Protein AF-A0A535PE79-F1 (afdb_monomer_lite)

Foldseek 3Di:
DDYDDDYDDDDDDDDDDDDDDDDDDPDDDDDDDDPDDDPDPDDDDDDDDDDDDDDDDDDDDDDDDDDDDDDDDDDDDDDDDDDDDDDDDDDDDDDDDDDDDDDDDDDDDDDDDDDDDDDDDDDDDDDDDDDPDDDPPPDQPPQAPLAAEAEAEEDCLAQLFPHQVVLLLVVCLNNNHAEYEHAHEDEDDPQDRNDPSDDQVRLCVRQVVVQVVRVVRHHYFYEHEYAFDPVCLVVLQVVLVVHDGQFYEYEHDARCPHCLHQVRVLVSPPPDQPLVSCVVLLVRLLVSLLSLSGQAYPLNVCSCLSCPPVDAPVSVVVVLVSCVSNLLSCQVSVRAYEFEPCCCVGSNNATSVHLVNLLVSVVSPRQAYAYHQNDSYSVSRCPCRVVSLLSCQSSPHQFHWGGGPPDIDTHGRPPVSND

Secondary structure (DSSP, 8-state):
---------------PPPP----------PPP---PPP-PPP-PPP------------------------------PPPP--------------------------------PPP------------------PPP--PPPTT----S-B--B--TTSTT----HHHHHHHHHHHT--EEEE--EE--STTSTTTTSS-HHHHHHHHHHHHHHHTTT-EEEEEEEEE--GGGHHHHHHHHHHS--SEEEEE----TTSTTSTTTHHHHHTT--HHHHHHHHHHHHHHHHHHT--SEE--TTTTHHHHTTTS-HHHHHT-GGGGHHHHHHHHHHTPEEEEESGGGGSTT-S-BS-HHHHHHHHHTT---EEEE--BSSGGGTTTTHHHHHHHHHHTT-SEEEEEETTEEEEEEPPGGG--

Sequence (419 aa):
MPRGDPGARGRAAAHRAPVGEHATLQGRARPARVRHRRLGDTDHPRDDGRVGRRVTVLRAPLRGGRLRPAGRLPDGRPRRRTHTDDRHGGPLGRDARQGPRRIRSRRSRARPRRRVKSGTRTVDRSSPSEVGGEAPRRHPPEDSTDLPLDSHLHTDLSPDSDVPIDVYAAAAVERGISEIAITDHVDFDPGYPAYAFADFATRESVVREAAERWGDRVAIRFGCELTYERRHEAEIRDHLRRHRYDFTIGSVHIAPDGPYAAERVASFVQGKSVAAVVRPYFEEVEAAARSGLFDTIGHVDFVKRYLTPHVMPDALAAAPELYEPILRALVASGTALEVNTSGLRQSARETYPTTAIVALFRELGGTSVTAGSDAHRADTFAFGLEEGYRVAAGAGFRSLAFRRGAGRLRVPLPARFRT

pLDDT: mean 74.73, std 30.32, range [24.41, 98.88]

Structure (mmCIF, N/CA/C/O backbone):
data_AF-A0A535PE79-F1
#
_entry.id   AF-A0A535PE79-F1
#
loop_
_atom_site.group_PDB
_atom_site.id
_atom_site.type_symbol
_atom_site.label_atom_id
_atom_site.label_alt_id
_atom_site.label_comp_id
_atom_site.label_asym_id
_atom_site.label_entity_id
_atom_site.label_seq_id
_atom_site.pdbx_PDB_ins_code
_atom_site.Cartn_x
_atom_site.Cartn_y
_atom_site.Cartn_z
_atom_site.occupancy
_atom_site.B_iso_or_equiv
_atom_site.auth_seq_id
_atom_site.auth_comp_id
_atom_site.auth_asym_id
_atom_site.auth_atom_id
_atom_site.pdbx_PDB_model_num
ATOM 1 N N . MET A 1 1 ? -48.507 27.698 -50.783 1.00 34.19 1 MET A N 1
ATOM 2 C CA . MET A 1 1 ? -48.798 26.847 -51.962 1.00 34.19 1 MET A CA 1
ATOM 3 C C . MET A 1 1 ? -47.543 26.809 -52.824 1.00 34.19 1 MET A C 1
ATOM 5 O O . MET A 1 1 ? -47.018 27.896 -53.023 1.00 34.19 1 MET A O 1
ATOM 9 N N . PRO A 1 2 ? -47.095 25.663 -53.371 1.00 57.38 2 PRO A N 1
ATOM 10 C CA . PRO A 1 2 ? -47.491 24.268 -53.119 1.00 57.38 2 PRO A CA 1
ATOM 11 C C . PRO A 1 2 ? -46.298 23.386 -52.631 1.00 57.38 2 PRO A C 1
ATOM 13 O O . PRO A 1 2 ? -45.153 23.794 -52.742 1.00 57.38 2 PRO A O 1
ATOM 16 N N . ARG A 1 3 ? -46.530 22.345 -51.808 1.00 37.81 3 ARG A N 1
ATOM 17 C CA . ARG A 1 3 ? -46.721 20.898 -52.133 1.00 37.81 3 ARG A CA 1
ATOM 18 C C . ARG A 1 3 ? -45.493 20.268 -52.831 1.00 37.81 3 ARG A C 1
ATOM 20 O O . ARG A 1 3 ? -45.023 20.828 -53.804 1.00 37.81 3 ARG A O 1
ATOM 27 N N . GLY A 1 4 ? -44.971 19.107 -52.442 1.00 32.44 4 GLY A N 1
ATOM 28 C CA . GLY A 1 4 ? -45.520 18.081 -51.563 1.00 32.44 4 GLY A CA 1
ATOM 29 C C . GLY A 1 4 ? -44.539 16.931 -51.304 1.00 32.44 4 GLY A C 1
ATOM 30 O O . GLY A 1 4 ? -43.500 16.817 -51.945 1.00 32.44 4 GLY A O 1
ATOM 31 N N . ASP A 1 5 ? -44.929 16.099 -50.348 1.00 42.19 5 ASP A N 1
ATOM 32 C CA . ASP A 1 5 ? -44.567 14.682 -50.221 1.00 42.19 5 ASP A CA 1
ATOM 33 C C . ASP A 1 5 ? -45.570 13.883 -51.098 1.00 42.19 5 ASP A C 1
ATOM 35 O O . ASP A 1 5 ? -46.697 14.384 -51.260 1.00 42.19 5 ASP A O 1
ATOM 39 N N . PRO A 1 6 ? -45.250 12.712 -51.705 1.00 48.75 6 PRO A N 1
ATOM 40 C CA . PRO A 1 6 ? -45.329 11.457 -50.934 1.00 48.75 6 PRO A CA 1
ATOM 41 C C . PRO A 1 6 ? -44.483 10.245 -51.417 1.00 48.75 6 PRO A C 1
ATOM 43 O O . PRO A 1 6 ? -44.421 9.934 -52.604 1.00 48.75 6 PRO A O 1
ATOM 46 N N . GLY A 1 7 ? -44.065 9.414 -50.450 1.00 32.16 7 GLY A N 1
ATOM 47 C CA . GLY A 1 7 ? -44.077 7.934 -50.524 1.00 32.16 7 GLY A CA 1
ATOM 48 C C . GLY A 1 7 ? -42.926 7.244 -51.289 1.00 32.16 7 GLY A C 1
ATOM 49 O O . GLY A 1 7 ? -42.376 7.776 -52.233 1.00 32.16 7 GLY A O 1
ATOM 50 N N . ALA A 1 8 ? -42.510 6.008 -50.997 1.00 33.62 8 ALA A N 1
ATOM 51 C CA . ALA A 1 8 ? -43.054 4.971 -50.133 1.00 33.62 8 ALA A CA 1
ATOM 52 C C . ALA A 1 8 ? -42.035 3.809 -49.971 1.00 33.62 8 ALA A C 1
ATOM 54 O O . ALA A 1 8 ? -41.336 3.466 -50.915 1.00 33.62 8 ALA A O 1
ATOM 55 N N . ARG A 1 9 ? -42.110 3.125 -48.815 1.00 32.75 9 ARG A N 1
ATOM 56 C CA . ARG A 1 9 ? -41.870 1.678 -48.570 1.00 32.75 9 ARG A CA 1
ATOM 57 C C . ARG A 1 9 ? -40.442 1.101 -48.657 1.00 32.75 9 ARG A C 1
ATOM 59 O O . ARG A 1 9 ? -39.903 0.851 -49.723 1.00 32.75 9 ARG A O 1
ATOM 66 N N . GLY A 1 10 ? -39.972 0.635 -47.496 1.00 31.12 10 GLY A N 1
ATOM 67 C CA . GLY A 1 10 ? -38.974 -0.430 -47.361 1.00 31.12 10 GLY A CA 1
ATOM 68 C C . GLY A 1 10 ? -38.849 -0.901 -45.909 1.00 31.12 10 GLY A C 1
ATOM 69 O O . GLY A 1 10 ? -38.110 -0.318 -45.129 1.00 31.12 10 GLY A O 1
ATOM 70 N N . ARG A 1 11 ? -39.620 -1.926 -45.523 1.00 35.22 11 ARG A N 1
ATOM 71 C CA . ARG A 1 11 ? -39.493 -2.646 -44.242 1.00 35.22 11 ARG A CA 1
ATOM 72 C C . ARG A 1 11 ? -38.308 -3.622 -44.303 1.00 35.22 11 ARG A C 1
ATOM 74 O O . ARG A 1 11 ? -38.258 -4.396 -45.248 1.00 35.22 11 ARG A O 1
ATOM 81 N N . ALA A 1 12 ? -37.490 -3.689 -43.252 1.00 32.88 12 ALA A N 1
ATOM 82 C CA . ALA A 1 12 ? -36.801 -4.905 -42.783 1.00 32.88 12 ALA A CA 1
ATOM 83 C C . ALA A 1 12 ? -36.249 -4.616 -41.371 1.00 32.88 12 ALA A C 1
ATOM 85 O O . ALA A 1 12 ? -35.422 -3.735 -41.193 1.00 32.88 12 ALA A O 1
ATOM 86 N N . ALA A 1 13 ? -36.921 -5.080 -40.317 1.00 32.41 13 ALA A N 1
ATOM 87 C CA . ALA A 1 13 ? -36.706 -6.376 -39.667 1.00 32.41 13 ALA A CA 1
ATOM 88 C C . ALA A 1 13 ? -35.518 -6.344 -38.687 1.00 32.41 13 ALA A C 1
ATOM 90 O O . ALA A 1 13 ? -34.351 -6.429 -39.053 1.00 32.41 13 ALA A O 1
ATOM 91 N N . ALA A 1 14 ? -35.879 -6.216 -37.410 1.00 32.59 14 ALA A N 1
ATOM 92 C CA . ALA A 1 14 ? -35.014 -6.393 -36.261 1.00 32.59 14 ALA A CA 1
ATOM 93 C C . ALA A 1 14 ? -34.540 -7.850 -36.161 1.00 32.59 14 ALA A C 1
ATOM 95 O O . ALA A 1 14 ? -35.367 -8.761 -36.150 1.00 32.59 14 ALA A O 1
ATOM 96 N N . HIS A 1 15 ? -33.237 -8.057 -35.980 1.00 32.56 15 HIS A N 1
ATOM 97 C CA . HIS A 1 15 ? -32.701 -9.313 -35.468 1.00 32.56 15 HIS A CA 1
ATOM 98 C C . HIS A 1 15 ? -32.109 -9.089 -34.078 1.00 32.56 15 HIS A C 1
ATOM 100 O O . HIS A 1 15 ? -31.013 -8.568 -33.904 1.00 32.56 15 HIS A O 1
ATOM 106 N N . ARG A 1 16 ? -32.900 -9.492 -33.077 1.00 32.44 16 ARG A N 1
ATOM 107 C CA . ARG A 1 16 ? -32.439 -9.820 -31.728 1.00 32.44 16 ARG A CA 1
ATOM 108 C C . ARG A 1 16 ? -31.591 -11.091 -31.818 1.00 32.44 16 ARG A C 1
ATOM 110 O O . ARG A 1 16 ? -32.088 -12.108 -32.299 1.00 32.44 16 ARG A O 1
ATOM 117 N N . ALA A 1 17 ? -30.350 -11.032 -31.347 1.00 31.58 17 ALA A N 1
ATOM 118 C CA . ALA A 1 17 ? -29.545 -12.219 -31.079 1.00 31.58 17 ALA A CA 1
ATOM 119 C C . ALA A 1 17 ? -29.935 -12.804 -29.703 1.00 31.58 17 ALA A C 1
ATOM 121 O O . ALA A 1 17 ? -30.210 -12.023 -28.784 1.00 31.58 17 ALA A O 1
ATOM 122 N N . PRO A 1 18 ? -30.010 -14.137 -29.536 1.00 33.38 18 PRO A N 1
ATOM 123 C CA . PRO A 1 18 ? -30.461 -14.742 -28.293 1.00 33.38 18 PRO A CA 1
ATOM 124 C C . PRO A 1 18 ? -29.361 -14.749 -27.229 1.00 33.38 18 PRO A C 1
ATOM 126 O O . PRO A 1 18 ? -28.212 -15.100 -27.483 1.00 33.38 18 PRO A O 1
ATOM 129 N N . VAL A 1 19 ? -29.780 -14.390 -26.018 1.00 31.64 19 VAL A N 1
ATOM 130 C CA . VAL A 1 19 ? -29.065 -14.563 -24.754 1.00 31.64 19 VAL A CA 1
ATOM 131 C C . VAL A 1 19 ? -28.928 -16.063 -24.488 1.00 31.64 19 VAL A C 1
ATOM 133 O O . VAL A 1 19 ? -29.931 -16.762 -24.361 1.00 31.64 19 VAL A O 1
ATOM 136 N N . GLY A 1 20 ? -27.691 -16.555 -24.436 1.00 28.14 20 GLY A N 1
ATOM 137 C CA . GLY A 1 20 ? -27.382 -17.917 -24.014 1.00 28.14 20 GLY A CA 1
ATOM 138 C C . GLY A 1 20 ? -27.470 -18.037 -22.495 1.00 28.14 20 GLY A C 1
ATOM 139 O O . GLY A 1 20 ? -26.694 -17.420 -21.769 1.00 28.14 20 GLY A O 1
ATOM 140 N N . GLU A 1 21 ? -28.431 -18.826 -22.024 1.00 29.59 21 GLU A N 1
ATOM 141 C CA . GLU A 1 21 ? -28.556 -19.261 -20.635 1.00 29.59 21 GLU A CA 1
ATOM 142 C C . GLU A 1 21 ? -27.374 -20.177 -20.273 1.00 29.59 21 GLU A C 1
ATOM 144 O O . GLU A 1 21 ? -27.293 -21.316 -20.731 1.00 29.59 21 GLU A O 1
ATOM 149 N N . HIS A 1 22 ? -26.451 -19.703 -19.432 1.00 30.77 22 HIS A N 1
ATOM 150 C CA . HIS A 1 22 ? -25.468 -20.578 -18.795 1.00 30.77 22 HIS A CA 1
ATOM 151 C C . HIS A 1 22 ? -26.065 -21.175 -17.519 1.00 30.77 22 HIS A C 1
ATOM 153 O O . HIS A 1 22 ? -26.264 -20.498 -16.510 1.00 30.77 22 HIS A O 1
ATOM 159 N N . ALA A 1 23 ? -26.366 -22.470 -17.603 1.00 29.06 23 ALA A N 1
ATOM 160 C CA . ALA A 1 23 ? -26.855 -23.290 -16.512 1.00 29.06 23 ALA A CA 1
ATOM 161 C C . ALA A 1 23 ? -25.862 -23.332 -15.339 1.00 29.06 23 ALA A C 1
ATOM 163 O O . ALA A 1 23 ? -24.677 -23.634 -15.485 1.00 29.06 23 ALA A O 1
ATOM 164 N N . THR A 1 24 ? -26.398 -23.074 -14.153 1.00 31.67 24 THR A N 1
ATOM 165 C CA . THR A 1 24 ? -25.781 -23.253 -12.844 1.00 31.67 24 THR A CA 1
ATOM 166 C C . THR A 1 24 ? -25.491 -24.732 -12.574 1.00 31.67 24 THR A C 1
ATOM 168 O O . THR A 1 24 ? -26.386 -25.516 -12.266 1.00 31.67 24 THR A O 1
ATOM 171 N N . LEU A 1 25 ? -24.215 -25.119 -12.621 1.00 30.50 25 LEU A N 1
ATOM 172 C CA . LEU A 1 25 ? -23.736 -26.396 -12.088 1.00 30.50 25 LEU A CA 1
ATOM 173 C C . LEU A 1 25 ? -23.155 -26.175 -10.686 1.00 30.50 25 LEU A C 1
ATOM 175 O O . LEU A 1 25 ? -21.979 -25.879 -10.503 1.00 30.50 25 LEU A O 1
ATOM 179 N N . GLN A 1 26 ? -24.013 -26.329 -9.676 1.00 32.81 26 GLN A N 1
ATOM 180 C CA . GLN A 1 26 ? -23.599 -26.507 -8.285 1.00 32.81 26 GLN A CA 1
ATOM 181 C C . GLN A 1 26 ? -23.026 -27.920 -8.104 1.00 32.81 26 GLN A C 1
ATOM 183 O O . GLN A 1 26 ? -23.753 -28.873 -7.832 1.00 32.81 26 GLN A O 1
ATOM 188 N N . GLY A 1 27 ? -21.707 -28.052 -8.240 1.00 26.98 27 GLY A N 1
ATOM 189 C CA . GLY A 1 27 ? -20.948 -29.230 -7.826 1.00 26.98 27 GLY A CA 1
ATOM 190 C C . GLY A 1 27 ? -20.133 -28.913 -6.577 1.00 26.98 27 GLY A C 1
ATOM 191 O O . GLY A 1 27 ? -19.087 -28.282 -6.661 1.00 26.98 27 GLY A O 1
ATOM 192 N N . ARG A 1 28 ? -20.605 -29.340 -5.400 1.00 35.19 28 ARG A N 1
ATOM 193 C CA . ARG A 1 28 ? -19.831 -29.272 -4.151 1.00 35.19 28 ARG A CA 1
ATOM 194 C C . ARG A 1 28 ? -18.683 -30.282 -4.210 1.00 35.19 28 ARG A C 1
ATOM 196 O O . ARG A 1 28 ? -18.895 -31.458 -3.925 1.00 35.19 28 ARG A O 1
ATOM 203 N N . ALA A 1 29 ? -17.476 -29.816 -4.504 1.00 30.33 29 ALA A N 1
ATOM 204 C CA . ALA A 1 29 ? -16.244 -30.534 -4.209 1.00 30.33 29 ALA A CA 1
ATOM 205 C C . ALA A 1 29 ? -15.473 -29.746 -3.144 1.00 30.33 29 ALA A C 1
ATOM 207 O O . ALA A 1 29 ? -15.141 -28.581 -3.335 1.00 30.33 29 ALA A O 1
ATOM 208 N N . ARG A 1 30 ? -15.232 -30.370 -1.987 1.00 35.62 30 ARG A N 1
ATOM 209 C CA . ARG A 1 30 ? -14.311 -29.836 -0.975 1.00 35.62 30 ARG A CA 1
ATOM 210 C C . ARG A 1 30 ? -12.896 -29.889 -1.564 1.00 35.62 30 ARG A C 1
ATOM 212 O O . ARG A 1 30 ? -12.502 -30.990 -1.957 1.00 35.62 30 ARG A O 1
ATOM 219 N N . PRO A 1 31 ? -12.116 -28.797 -1.612 1.00 35.72 31 PRO A N 1
ATOM 220 C CA . PRO A 1 31 ? -10.729 -28.913 -2.023 1.00 35.72 31 PRO A CA 1
ATOM 221 C C . PRO A 1 31 ? -9.942 -29.657 -0.939 1.00 35.72 31 PRO A C 1
ATOM 223 O O . PRO A 1 31 ? -10.059 -29.392 0.261 1.00 35.72 31 PRO A O 1
ATOM 226 N N . ALA A 1 32 ? -9.178 -30.652 -1.380 1.00 32.53 32 ALA A N 1
ATOM 227 C CA . ALA A 1 32 ? -8.205 -31.348 -0.560 1.00 32.53 32 ALA A CA 1
ATOM 228 C C . ALA A 1 32 ? -7.176 -30.340 -0.033 1.00 32.53 32 ALA A C 1
ATOM 230 O O . ALA A 1 32 ? -6.752 -29.445 -0.758 1.00 32.53 32 ALA A O 1
ATOM 231 N N . ARG A 1 33 ? -6.768 -30.495 1.232 1.00 29.61 33 ARG A N 1
ATOM 232 C CA . ARG A 1 33 ? -5.708 -29.691 1.850 1.00 29.61 33 ARG A CA 1
ATOM 233 C C . ARG A 1 33 ? -4.418 -29.834 1.038 1.00 29.61 33 ARG A C 1
ATOM 235 O O . ARG A 1 33 ? -3.704 -30.825 1.190 1.00 29.61 33 ARG A O 1
ATOM 242 N N . VAL A 1 34 ? -4.113 -28.841 0.211 1.00 30.86 34 VAL A N 1
ATOM 243 C CA . VAL A 1 34 ? -2.788 -28.677 -0.383 1.00 30.86 34 VAL A CA 1
ATOM 244 C C . VAL A 1 34 ? -1.874 -28.191 0.736 1.00 30.86 34 VAL A C 1
ATOM 246 O O . VAL A 1 34 ? -2.050 -27.110 1.290 1.00 30.86 34 VAL A O 1
ATOM 249 N N . ARG A 1 35 ? -0.925 -29.036 1.142 1.00 30.12 35 ARG A N 1
ATOM 250 C CA . ARG A 1 35 ? 0.150 -28.622 2.044 1.00 30.12 35 ARG A CA 1
ATOM 251 C C . ARG A 1 35 ? 1.128 -27.782 1.229 1.00 30.12 35 ARG A C 1
ATOM 253 O O . ARG A 1 35 ? 1.953 -28.345 0.514 1.00 30.12 35 ARG A O 1
ATOM 260 N N . HIS A 1 36 ? 1.042 -26.461 1.341 1.00 35.00 36 HIS A N 1
ATOM 261 C CA . HIS A 1 36 ? 2.091 -25.590 0.829 1.00 35.00 36 HIS A CA 1
ATOM 262 C C . HIS A 1 36 ? 3.360 -25.785 1.663 1.00 35.00 36 HIS A C 1
ATOM 264 O O . HIS A 1 36 ? 3.357 -25.761 2.897 1.00 35.00 36 HIS A O 1
ATOM 270 N N . ARG A 1 37 ? 4.452 -26.075 0.958 1.00 29.09 37 ARG A N 1
ATOM 271 C CA . ARG A 1 37 ? 5.800 -26.174 1.507 1.00 29.09 37 ARG A CA 1
ATOM 272 C C . ARG A 1 37 ? 6.243 -24.747 1.837 1.00 29.09 37 ARG A C 1
ATOM 274 O O . ARG A 1 37 ? 6.154 -23.887 0.969 1.00 29.09 37 ARG A O 1
ATOM 281 N N . ARG A 1 38 ? 6.701 -24.504 3.071 1.00 29.17 38 ARG A N 1
ATOM 282 C CA . ARG A 1 38 ? 7.328 -23.232 3.464 1.00 29.17 38 ARG A CA 1
ATOM 283 C C . ARG A 1 38 ? 8.409 -22.869 2.440 1.00 29.17 38 ARG A C 1
ATOM 285 O O . ARG A 1 38 ? 9.322 -23.670 2.235 1.00 29.17 38 ARG A O 1
ATOM 292 N N . LEU A 1 39 ? 8.313 -21.686 1.839 1.00 32.19 39 LEU A N 1
ATOM 293 C CA . LEU A 1 39 ? 9.478 -21.013 1.274 1.00 32.19 39 LEU A CA 1
ATOM 294 C C . LEU A 1 39 ? 10.340 -20.620 2.475 1.00 32.19 39 LEU A C 1
ATOM 296 O O . LEU A 1 39 ? 9.967 -19.754 3.261 1.00 32.19 39 LEU A O 1
ATOM 300 N N . GLY A 1 40 ? 11.394 -21.396 2.712 1.00 29.31 40 GLY A N 1
ATOM 301 C CA . GLY A 1 40 ? 12.390 -21.084 3.726 1.00 29.31 40 GLY A CA 1
ATOM 302 C C . GLY A 1 40 ? 13.303 -19.984 3.209 1.00 29.31 40 GLY A C 1
ATOM 303 O O . GLY A 1 40 ? 13.687 -20.013 2.039 1.00 29.31 40 GLY A O 1
ATOM 304 N N . ASP A 1 41 ? 13.640 -19.047 4.090 1.00 33.28 41 ASP A N 1
ATOM 305 C CA . ASP A 1 41 ? 14.711 -18.081 3.884 1.00 33.28 41 ASP A CA 1
ATOM 306 C C . ASP A 1 41 ? 15.972 -18.808 3.411 1.00 33.28 41 ASP A C 1
ATOM 308 O O . ASP A 1 41 ? 16.466 -19.732 4.063 1.00 33.28 41 ASP A O 1
ATOM 312 N N . THR A 1 42 ? 16.483 -18.419 2.248 1.00 34.25 42 THR A N 1
ATOM 313 C CA . THR A 1 42 ? 17.773 -18.899 1.768 1.00 34.25 42 THR A CA 1
ATOM 314 C C . THR A 1 42 ? 18.885 -18.273 2.601 1.00 34.25 42 THR A C 1
ATOM 316 O O . THR A 1 42 ? 19.081 -17.054 2.593 1.00 34.25 42 THR A O 1
ATOM 319 N N . ASP A 1 43 ? 19.608 -19.149 3.296 1.00 30.23 43 ASP A N 1
ATOM 320 C CA . ASP A 1 43 ? 20.866 -18.906 3.993 1.00 30.23 43 ASP A CA 1
ATOM 321 C C . ASP A 1 43 ? 21.813 -17.999 3.189 1.00 30.23 43 ASP A C 1
ATOM 323 O O . ASP A 1 43 ? 22.160 -18.279 2.040 1.00 30.23 43 ASP A O 1
ATOM 327 N N . HIS A 1 44 ? 22.271 -16.917 3.820 1.00 33.78 44 HIS A N 1
ATOM 328 C CA . HIS A 1 44 ? 23.401 -16.129 3.333 1.00 33.78 44 HIS A CA 1
ATOM 329 C C . HIS A 1 44 ? 24.718 -16.861 3.640 1.00 33.78 44 HIS A C 1
ATOM 331 O O . HIS A 1 44 ? 24.921 -17.287 4.784 1.00 33.78 44 HIS A O 1
ATOM 337 N N . PRO A 1 45 ? 25.658 -16.969 2.684 1.00 32.34 45 PRO A N 1
ATOM 338 C CA . PRO A 1 45 ? 26.998 -17.435 2.994 1.00 32.34 45 PRO A CA 1
ATOM 339 C C . PRO A 1 45 ? 27.733 -16.364 3.810 1.00 32.34 45 PRO A C 1
ATOM 341 O O . PRO A 1 45 ? 27.747 -15.182 3.468 1.00 32.34 45 PRO A O 1
ATOM 344 N N . ARG A 1 46 ? 28.340 -16.804 4.915 1.00 29.30 46 ARG A N 1
ATOM 345 C CA . ARG A 1 46 ? 29.331 -16.034 5.670 1.00 29.30 46 ARG A CA 1
ATOM 346 C C . ARG A 1 46 ? 30.547 -15.832 4.775 1.00 29.30 46 ARG A C 1
ATOM 348 O O . ARG A 1 46 ? 31.113 -16.825 4.324 1.00 29.30 46 ARG A O 1
ATOM 355 N N . ASP A 1 47 ? 30.941 -14.583 4.566 1.00 30.66 47 ASP A N 1
ATOM 356 C CA . ASP A 1 47 ? 32.240 -14.259 3.990 1.00 30.66 47 ASP A CA 1
ATOM 357 C C . ASP A 1 47 ? 33.101 -13.539 5.034 1.00 30.66 47 ASP A C 1
ATOM 359 O O . ASP A 1 47 ? 32.700 -12.540 5.641 1.00 30.66 47 ASP A O 1
ATOM 363 N N . ASP A 1 48 ? 34.270 -14.126 5.273 1.00 33.12 48 ASP A N 1
ATOM 364 C CA . ASP A 1 48 ? 35.305 -13.680 6.191 1.00 33.12 48 ASP A CA 1
ATOM 365 C C . ASP A 1 48 ? 36.216 -12.691 5.449 1.00 33.12 48 ASP A C 1
ATOM 367 O O . ASP A 1 48 ? 37.103 -13.085 4.695 1.00 33.12 48 ASP A O 1
ATOM 371 N N . GLY A 1 49 ? 36.047 -11.388 5.688 1.00 27.88 49 GLY A N 1
ATOM 372 C CA . GLY A 1 49 ? 36.840 -10.351 5.019 1.00 27.88 49 GLY A CA 1
ATOM 373 C C . GLY A 1 49 ? 37.218 -9.196 5.942 1.00 27.88 49 GLY A C 1
ATOM 374 O O . GLY A 1 49 ? 36.428 -8.295 6.199 1.00 27.88 49 GLY A O 1
ATOM 375 N N . ARG A 1 50 ? 38.457 -9.213 6.443 1.00 29.81 50 ARG A N 1
ATOM 376 C CA . ARG A 1 50 ? 39.080 -8.164 7.269 1.00 29.81 50 ARG A CA 1
ATOM 377 C C . ARG A 1 50 ? 39.190 -6.817 6.542 1.00 29.81 50 ARG A C 1
ATOM 379 O O . ARG A 1 50 ? 39.978 -6.738 5.614 1.00 29.81 50 ARG A O 1
ATOM 386 N N . VAL A 1 51 ? 38.608 -5.751 7.102 1.00 31.39 51 VAL A N 1
ATOM 387 C CA . VAL A 1 51 ? 39.139 -4.362 7.180 1.00 31.39 51 VAL A CA 1
ATOM 388 C C . VAL A 1 51 ? 38.346 -3.701 8.330 1.00 31.39 51 VAL A C 1
ATOM 390 O O . VAL A 1 51 ? 37.129 -3.728 8.312 1.00 31.39 51 VAL A O 1
ATOM 393 N N . GLY A 1 52 ? 38.865 -3.193 9.448 1.00 27.14 52 GLY A N 1
ATOM 394 C CA . GLY A 1 52 ? 40.067 -2.407 9.657 1.00 27.14 52 GLY A CA 1
ATOM 395 C C . GLY A 1 52 ? 39.702 -0.930 9.860 1.00 27.14 52 GLY A C 1
ATOM 396 O O . GLY A 1 52 ? 39.970 -0.149 8.961 1.00 27.14 52 GLY A O 1
ATOM 397 N N . ARG A 1 53 ? 39.123 -0.535 11.012 1.00 29.61 53 ARG A N 1
ATOM 398 C CA . ARG A 1 53 ? 39.418 0.740 11.716 1.00 29.61 53 ARG A CA 1
ATOM 399 C C . ARG A 1 53 ? 38.629 0.903 13.023 1.00 29.61 53 ARG A C 1
ATOM 401 O O . ARG A 1 53 ? 37.491 0.482 13.161 1.00 29.61 53 ARG A O 1
ATOM 408 N N . ARG A 1 54 ? 39.345 1.472 13.993 1.00 26.98 54 ARG A N 1
ATOM 409 C CA . ARG A 1 54 ? 39.056 1.623 15.424 1.00 26.98 54 ARG A CA 1
ATOM 410 C C . ARG A 1 54 ? 37.954 2.648 15.696 1.00 26.98 54 ARG A C 1
ATOM 412 O O . ARG A 1 54 ? 38.059 3.756 15.187 1.00 26.98 54 ARG A O 1
ATOM 419 N N . VAL A 1 55 ? 37.067 2.348 16.647 1.00 28.70 55 VAL A N 1
ATOM 420 C CA . VAL A 1 55 ? 36.579 3.334 17.626 1.00 28.70 55 VAL A CA 1
ATOM 421 C C . VAL A 1 55 ? 36.527 2.661 18.999 1.00 28.70 55 VAL A C 1
ATOM 423 O O . VAL A 1 55 ? 35.956 1.588 19.173 1.00 28.70 55 VAL A O 1
ATOM 426 N N . THR A 1 56 ? 37.213 3.283 19.949 1.00 26.88 56 THR A N 1
ATOM 427 C CA . THR A 1 56 ? 37.412 2.854 21.333 1.00 26.88 56 THR A CA 1
ATOM 428 C C . THR A 1 56 ? 36.231 3.309 22.187 1.00 26.88 56 THR A C 1
ATOM 430 O O . THR A 1 56 ? 35.977 4.507 22.244 1.00 26.88 56 THR A O 1
ATOM 433 N N . VAL A 1 57 ? 35.574 2.403 22.916 1.00 29.09 57 VAL A N 1
ATOM 434 C CA . VAL A 1 57 ? 34.782 2.766 24.105 1.00 29.09 57 VAL A CA 1
ATOM 435 C C . VAL A 1 57 ? 35.071 1.764 25.223 1.00 29.09 57 VAL A C 1
ATOM 437 O O . VAL A 1 57 ? 35.081 0.551 25.015 1.00 29.09 57 VAL A O 1
ATOM 440 N N . LEU A 1 58 ? 35.388 2.316 26.395 1.00 28.80 58 LEU A N 1
ATOM 441 C CA . LEU A 1 58 ? 35.852 1.642 27.602 1.00 28.80 58 LEU A CA 1
ATOM 442 C C . LEU A 1 58 ? 34.883 0.565 28.120 1.00 28.80 58 LEU A C 1
ATOM 444 O O . LEU A 1 58 ? 33.680 0.788 28.223 1.00 28.80 58 LEU A O 1
ATOM 448 N N . ARG A 1 59 ? 35.445 -0.563 28.574 1.00 26.47 59 ARG A N 1
ATOM 449 C CA . ARG A 1 59 ? 34.804 -1.520 29.490 1.00 26.47 59 ARG A CA 1
ATOM 450 C C . ARG A 1 59 ? 35.492 -1.465 30.854 1.00 26.47 59 ARG A C 1
ATOM 452 O O . ARG A 1 59 ? 36.713 -1.582 30.922 1.00 26.47 59 ARG A O 1
ATOM 459 N N . ALA A 1 60 ? 34.699 -1.383 31.920 1.00 30.83 60 ALA A N 1
ATOM 460 C CA . ALA A 1 60 ? 35.098 -1.750 33.279 1.00 30.83 60 ALA A CA 1
ATOM 461 C C . ALA A 1 60 ? 34.616 -3.188 33.597 1.00 30.83 60 ALA A C 1
ATOM 463 O O . ALA A 1 60 ? 33.579 -3.595 33.064 1.00 30.83 60 ALA A O 1
ATOM 464 N N . PRO A 1 61 ? 35.339 -3.980 34.419 1.00 38.00 61 PRO A N 1
ATOM 465 C CA . PRO A 1 61 ? 35.063 -5.402 34.602 1.00 38.00 61 PRO A CA 1
ATOM 466 C C . PRO A 1 61 ? 34.311 -5.697 35.907 1.00 38.00 61 PRO A C 1
ATOM 468 O O . PRO A 1 61 ? 34.623 -5.131 36.953 1.00 38.00 61 PRO A O 1
ATOM 471 N N . LEU A 1 62 ? 33.413 -6.686 35.882 1.00 32.69 62 LEU A N 1
ATOM 472 C CA . LEU A 1 62 ? 33.001 -7.412 37.083 1.00 32.69 62 LEU A CA 1
ATOM 473 C C . LEU A 1 62 ? 33.047 -8.927 36.858 1.00 32.69 62 LEU A C 1
ATOM 475 O O . LEU A 1 62 ? 32.887 -9.442 35.754 1.00 32.69 62 LEU A O 1
ATOM 479 N N . ARG A 1 63 ? 33.402 -9.593 37.954 1.00 30.19 63 ARG A N 1
ATOM 480 C CA . ARG A 1 63 ? 33.955 -10.939 38.098 1.00 30.19 63 ARG A CA 1
ATOM 481 C C . ARG A 1 63 ? 32.900 -12.051 38.022 1.00 30.19 63 ARG A C 1
ATOM 483 O O . ARG A 1 63 ? 31.840 -11.923 38.612 1.00 30.19 63 ARG A O 1
ATOM 490 N N . GLY A 1 64 ? 33.336 -13.202 37.503 1.00 27.92 64 GLY A N 1
ATOM 491 C CA . GLY A 1 64 ? 33.377 -14.453 38.276 1.00 27.92 64 GLY A CA 1
ATOM 492 C C . GLY A 1 64 ? 32.157 -15.380 38.235 1.00 27.92 64 GLY A C 1
ATOM 493 O O . GLY A 1 64 ? 31.145 -15.114 38.863 1.00 27.92 64 GLY A O 1
ATOM 494 N N . GLY A 1 65 ? 32.336 -16.555 37.624 1.00 27.89 65 GLY A N 1
ATOM 495 C CA . GLY A 1 65 ? 31.472 -17.722 37.827 1.00 27.89 65 GLY A CA 1
ATOM 496 C C . GLY A 1 65 ? 31.824 -18.876 36.886 1.00 27.89 65 GLY A C 1
ATOM 497 O O . GLY A 1 65 ? 31.396 -18.893 35.740 1.00 27.89 65 GLY A O 1
ATOM 498 N N . ARG A 1 66 ? 32.644 -19.825 37.355 1.00 30.97 66 ARG A N 1
ATOM 499 C CA . ARG A 1 66 ? 32.964 -21.095 36.674 1.00 30.97 66 ARG A CA 1
ATOM 500 C C . ARG A 1 66 ? 31.861 -22.120 36.932 1.00 30.97 66 ARG A C 1
ATOM 502 O O . ARG A 1 66 ? 31.502 -22.255 38.091 1.00 30.97 66 ARG A O 1
ATOM 509 N N . LEU A 1 67 ? 31.519 -22.954 35.944 1.00 31.50 67 LEU A N 1
ATOM 510 C CA . LEU A 1 67 ? 31.197 -24.382 36.127 1.00 31.50 67 LEU A CA 1
ATOM 511 C C . LEU A 1 67 ? 31.567 -25.182 34.853 1.00 31.50 67 LEU A C 1
ATOM 513 O O . LEU A 1 67 ? 31.561 -24.650 33.747 1.00 31.50 67 LEU A O 1
ATOM 517 N N . ARG A 1 68 ? 32.006 -26.431 35.059 1.00 33.03 68 ARG A N 1
ATOM 518 C CA . ARG A 1 68 ? 32.677 -27.358 34.118 1.00 33.03 68 ARG A CA 1
ATOM 519 C C . ARG A 1 68 ? 31.697 -28.271 33.339 1.00 33.03 68 ARG A C 1
ATOM 521 O O . ARG A 1 68 ? 30.536 -28.341 33.725 1.00 33.03 68 ARG A O 1
ATOM 528 N N . PRO A 1 69 ? 32.161 -28.994 32.290 1.00 39.38 69 PRO A N 1
ATOM 529 C CA . PRO A 1 69 ? 31.310 -29.721 31.345 1.00 39.38 69 PRO A CA 1
ATOM 530 C C . PRO A 1 69 ? 31.148 -31.219 31.672 1.00 39.38 69 PRO A C 1
ATOM 532 O O . PRO A 1 69 ? 32.043 -31.851 32.229 1.00 39.38 69 PRO A O 1
ATOM 535 N N . ALA A 1 70 ? 30.040 -31.795 31.213 1.00 33.00 70 ALA A N 1
ATOM 536 C CA . ALA A 1 70 ? 29.797 -33.228 31.020 1.00 33.00 70 ALA A CA 1
ATOM 537 C C . ALA A 1 70 ? 29.010 -33.350 29.701 1.00 33.00 70 ALA A C 1
ATOM 539 O O . ALA A 1 70 ? 28.227 -32.461 29.396 1.00 33.00 70 ALA A O 1
ATOM 540 N N . GLY A 1 71 ? 29.136 -34.334 28.820 1.00 28.98 71 GLY A N 1
ATOM 541 C CA . GLY A 1 71 ? 29.816 -35.621 28.761 1.00 28.98 71 GLY A CA 1
ATOM 542 C C . GLY A 1 71 ? 29.356 -36.262 27.435 1.00 28.98 71 GLY A C 1
ATOM 543 O O . GLY A 1 71 ? 28.304 -35.910 26.909 1.00 28.98 71 GLY A O 1
ATOM 544 N N . ARG A 1 72 ? 30.194 -37.113 26.842 1.00 29.92 72 ARG A N 1
ATOM 545 C CA . ARG A 1 72 ? 30.079 -37.656 25.475 1.00 29.92 72 ARG A CA 1
ATOM 546 C C . ARG A 1 72 ? 28.884 -38.601 25.236 1.00 29.92 72 ARG A C 1
ATOM 548 O O . ARG A 1 72 ? 28.385 -39.233 26.158 1.00 29.92 72 ARG A O 1
ATOM 555 N N . LEU A 1 73 ? 28.556 -38.708 23.941 1.00 35.09 73 LEU A N 1
ATOM 556 C CA . LEU A 1 73 ? 27.720 -39.684 23.213 1.00 35.09 73 LEU A CA 1
ATOM 557 C C . LEU A 1 73 ? 28.012 -41.166 23.559 1.00 35.09 73 LEU A C 1
ATOM 559 O O . LEU A 1 73 ? 29.054 -41.466 24.148 1.00 35.09 73 LEU A O 1
ATOM 563 N N . PRO A 1 74 ? 27.185 -42.107 23.055 1.00 41.38 74 PRO A N 1
ATOM 564 C CA . PRO A 1 74 ? 27.657 -42.794 21.847 1.00 41.38 74 PRO A CA 1
ATOM 565 C C . PRO A 1 74 ? 26.622 -43.042 20.733 1.00 41.38 74 PRO A C 1
ATOM 567 O O . PRO A 1 74 ? 25.410 -43.071 20.931 1.00 41.38 74 PRO A O 1
ATOM 570 N N . ASP A 1 75 ? 27.219 -43.234 19.557 1.00 33.75 75 ASP A N 1
ATOM 571 C CA . ASP A 1 75 ? 26.721 -43.607 18.234 1.00 33.75 75 ASP A CA 1
ATOM 572 C C . ASP A 1 75 ? 25.810 -44.845 18.143 1.00 33.75 75 ASP A C 1
ATOM 574 O O . ASP A 1 75 ? 25.998 -45.848 18.829 1.00 33.75 75 ASP A O 1
ATOM 578 N N . GLY A 1 76 ? 24.939 -44.828 17.125 1.00 28.73 76 GLY A N 1
ATOM 579 C CA . GLY A 1 76 ? 24.259 -45.999 16.564 1.00 28.73 76 GLY A CA 1
ATOM 580 C C . GLY A 1 76 ? 23.855 -45.762 15.101 1.00 28.73 76 GLY A C 1
ATOM 581 O O . GLY A 1 76 ? 22.897 -45.055 14.814 1.00 28.73 76 GLY A O 1
ATOM 582 N N . ARG A 1 77 ? 24.639 -46.337 14.184 1.00 32.78 77 ARG A N 1
ATOM 583 C CA . ARG A 1 77 ? 24.630 -46.216 12.709 1.00 32.78 77 ARG A CA 1
ATOM 584 C C . ARG A 1 77 ? 23.364 -46.754 11.981 1.00 32.78 77 ARG A C 1
ATOM 586 O O . ARG A 1 77 ? 22.536 -47.421 12.594 1.00 32.78 77 ARG A O 1
ATOM 593 N N . PRO A 1 78 ? 23.217 -46.489 10.658 1.00 38.81 78 PRO A N 1
ATOM 594 C CA . PRO A 1 78 ? 21.938 -46.428 9.942 1.00 38.81 78 PRO A CA 1
ATOM 595 C C . PRO A 1 78 ? 21.539 -47.743 9.251 1.00 38.81 78 PRO A C 1
ATOM 597 O O . PRO A 1 78 ? 22.394 -48.557 8.900 1.00 38.81 78 PRO A O 1
ATOM 600 N N . ARG A 1 79 ? 20.244 -47.911 8.941 1.00 30.66 79 ARG A N 1
ATOM 601 C CA . ARG A 1 79 ? 19.765 -48.957 8.018 1.00 30.66 79 ARG A CA 1
ATOM 602 C C . ARG A 1 79 ? 19.413 -48.383 6.645 1.00 30.66 79 ARG A C 1
ATOM 604 O O . ARG A 1 79 ? 18.643 -47.436 6.517 1.00 30.66 79 ARG A O 1
ATOM 611 N N . ARG A 1 80 ? 20.019 -48.994 5.624 1.00 29.09 80 ARG A N 1
ATOM 612 C CA . ARG A 1 80 ? 19.776 -48.804 4.191 1.00 29.09 80 ARG A CA 1
ATOM 613 C C . ARG A 1 80 ? 18.476 -49.488 3.743 1.00 29.09 80 ARG A C 1
ATOM 615 O O . ARG A 1 80 ? 18.168 -50.583 4.193 1.00 29.09 80 ARG A O 1
ATOM 622 N N . ARG A 1 81 ? 17.822 -48.808 2.795 1.00 28.47 81 ARG A N 1
ATOM 623 C CA . ARG A 1 81 ? 17.053 -49.252 1.613 1.00 28.47 81 ARG A CA 1
ATOM 624 C C . ARG A 1 81 ? 16.728 -50.747 1.462 1.00 28.47 81 ARG A C 1
ATOM 626 O O . ARG A 1 81 ? 17.641 -51.554 1.323 1.00 28.47 81 ARG A O 1
ATOM 633 N N . THR A 1 82 ? 15.458 -51.016 1.167 1.00 31.38 82 THR A N 1
ATOM 634 C CA . THR A 1 82 ? 15.047 -51.957 0.114 1.00 31.38 82 THR A CA 1
ATOM 635 C C . THR A 1 82 ? 13.934 -51.329 -0.730 1.00 31.38 82 THR A C 1
ATOM 637 O O . THR A 1 82 ? 12.936 -50.838 -0.213 1.00 31.38 82 THR A O 1
ATOM 640 N N . HIS A 1 83 ? 14.174 -51.297 -2.041 1.00 30.08 83 HIS A N 1
ATOM 641 C CA . HIS A 1 83 ? 13.170 -51.145 -3.091 1.00 30.08 83 HIS A CA 1
ATOM 642 C C . HIS A 1 83 ? 12.362 -52.442 -3.192 1.00 30.08 83 HIS A C 1
ATOM 644 O O . HIS A 1 83 ? 12.951 -53.513 -3.089 1.00 30.08 83 HIS A O 1
ATOM 650 N N . THR A 1 84 ? 11.069 -52.341 -3.486 1.00 33.06 84 THR A N 1
ATOM 651 C CA . THR A 1 84 ? 10.380 -53.241 -4.425 1.00 33.06 84 THR A CA 1
ATOM 652 C C . THR A 1 84 ? 9.314 -52.427 -5.153 1.00 33.06 84 THR A C 1
ATOM 654 O O . THR A 1 84 ? 8.568 -51.666 -4.537 1.00 33.06 84 THR A O 1
ATOM 657 N N . ASP A 1 85 ? 9.367 -52.519 -6.479 1.00 31.98 85 ASP A N 1
ATOM 658 C CA . ASP A 1 85 ? 8.330 -52.121 -7.423 1.00 31.98 85 ASP A CA 1
ATOM 659 C C . ASP A 1 85 ? 7.049 -52.931 -7.190 1.00 31.98 85 ASP A C 1
ATOM 661 O O . ASP A 1 85 ? 7.120 -54.065 -6.730 1.00 31.98 85 ASP A O 1
ATOM 665 N N . ASP A 1 86 ? 5.900 -52.359 -7.557 1.00 31.67 86 ASP A N 1
ATOM 666 C CA . ASP A 1 86 ? 5.011 -53.011 -8.523 1.00 31.67 86 ASP A CA 1
ATOM 667 C C . ASP A 1 86 ? 3.995 -52.009 -9.097 1.00 31.67 86 ASP A C 1
ATOM 669 O O . ASP A 1 86 ? 3.324 -51.250 -8.391 1.00 31.67 86 ASP A O 1
ATOM 673 N N . ARG A 1 87 ? 3.919 -51.998 -10.431 1.00 31.97 87 ARG A N 1
ATOM 674 C CA . ARG A 1 87 ? 2.925 -51.313 -11.266 1.00 31.97 87 ARG A CA 1
ATOM 675 C C . ARG A 1 87 ? 2.084 -52.361 -12.006 1.00 31.97 87 ARG A C 1
ATOM 677 O O . ARG A 1 87 ? 2.564 -53.455 -12.268 1.00 31.97 87 ARG A O 1
ATOM 684 N N . HIS A 1 88 ? 0.926 -51.886 -12.488 1.00 32.56 88 HIS A N 1
ATOM 685 C CA . HIS A 1 88 ? -0.038 -52.485 -13.440 1.00 32.56 88 HIS A CA 1
ATOM 686 C C . HIS A 1 88 ? -1.131 -53.337 -12.781 1.00 32.56 88 HIS A C 1
ATOM 688 O O . HIS A 1 88 ? -0.852 -54.099 -11.875 1.00 32.56 88 HIS A O 1
ATOM 694 N N . GLY A 1 89 ? -2.415 -53.281 -13.145 1.00 27.12 89 GLY A N 1
ATOM 695 C CA . GLY A 1 89 ? -3.212 -52.605 -14.180 1.00 27.12 89 GLY A CA 1
ATOM 696 C C . GLY A 1 89 ? -4.673 -53.098 -14.007 1.00 27.12 89 GLY A C 1
ATOM 697 O O . GLY A 1 89 ? -4.864 -54.174 -13.451 1.00 27.12 89 GLY A O 1
ATOM 698 N N . GLY A 1 90 ? -5.696 -52.306 -14.378 1.00 24.41 90 GLY A N 1
ATOM 699 C CA . GLY A 1 90 ? -7.139 -52.617 -14.165 1.00 24.41 90 GLY A CA 1
ATOM 700 C C . GLY A 1 90 ? -7.713 -53.719 -15.087 1.00 24.41 90 GLY A C 1
ATOM 701 O O . GLY A 1 90 ? -6.936 -54.558 -15.531 1.00 24.41 90 GLY A O 1
ATOM 702 N N . PRO A 1 91 ? -9.003 -53.702 -15.518 1.00 50.94 91 PRO A N 1
ATOM 703 C CA . PRO A 1 91 ? -10.217 -53.008 -15.037 1.00 50.94 91 PRO A CA 1
ATOM 704 C C . PRO A 1 91 ? -11.494 -53.929 -15.014 1.00 50.94 91 PRO A C 1
ATOM 706 O O . PRO A 1 91 ? -11.382 -55.140 -15.163 1.00 50.94 91 PRO A O 1
ATOM 709 N N . LEU A 1 92 ? -12.701 -53.316 -14.948 1.00 30.58 92 LEU A N 1
ATOM 710 C CA . LEU A 1 92 ? -14.086 -53.850 -15.142 1.00 30.58 92 LEU A CA 1
ATOM 711 C C . LEU A 1 92 ? -14.771 -54.418 -13.872 1.00 30.58 92 LEU A C 1
ATOM 713 O O . LEU A 1 92 ? -14.168 -55.181 -13.141 1.00 30.58 92 LEU A O 1
ATOM 717 N N . GLY A 1 93 ? -16.039 -54.151 -13.527 1.00 27.73 93 GLY A N 1
ATOM 718 C CA . GLY A 1 93 ? -17.111 -53.342 -14.109 1.00 27.73 93 GLY A CA 1
ATOM 719 C C . GLY A 1 93 ? -18.453 -53.573 -13.369 1.00 27.73 93 GLY A C 1
ATOM 720 O O . GLY A 1 93 ? -18.582 -54.521 -12.603 1.00 27.73 93 GLY A O 1
ATOM 721 N N . ARG A 1 94 ? -19.444 -52.734 -13.716 1.00 31.89 94 ARG A N 1
ATOM 722 C CA . ARG A 1 94 ? -20.920 -52.903 -13.644 1.00 31.89 94 ARG A CA 1
ATOM 723 C C . ARG A 1 94 ? -21.709 -52.639 -12.343 1.00 31.89 94 ARG A C 1
ATOM 725 O O . ARG A 1 94 ? -21.622 -53.355 -11.357 1.00 31.89 94 ARG A O 1
ATOM 732 N N . ASP A 1 95 ? -22.577 -51.630 -12.491 1.00 29.95 95 ASP A N 1
ATOM 733 C CA . ASP A 1 95 ? -24.027 -51.586 -12.233 1.00 29.95 95 ASP A CA 1
ATOM 734 C C . ASP A 1 95 ? -24.611 -52.100 -10.909 1.00 29.95 95 ASP A C 1
ATOM 736 O O . ASP A 1 95 ? -24.729 -53.299 -10.692 1.00 29.95 95 ASP A O 1
ATOM 740 N N . ALA A 1 96 ? -25.245 -51.185 -10.162 1.00 32.97 96 ALA A N 1
ATOM 741 C CA . ALA A 1 96 ? -26.646 -51.361 -9.765 1.00 32.97 96 ALA A CA 1
ATOM 742 C C . ALA A 1 96 ? -27.295 -50.029 -9.353 1.00 32.97 96 ALA A C 1
ATOM 744 O O . ALA A 1 96 ? -26.850 -49.320 -8.453 1.00 32.97 96 ALA A O 1
ATOM 745 N N . ARG A 1 97 ? -28.405 -49.728 -10.028 1.00 31.55 97 ARG A N 1
ATOM 746 C CA . ARG A 1 97 ? -29.390 -48.690 -9.714 1.00 31.55 97 ARG A CA 1
ATOM 747 C C . ARG A 1 97 ? -30.107 -49.029 -8.405 1.00 31.55 97 ARG A C 1
ATOM 749 O O . ARG A 1 97 ? -30.471 -50.184 -8.219 1.00 31.55 97 ARG A O 1
ATOM 756 N N . GLN A 1 98 ? -30.460 -48.025 -7.601 1.00 34.41 98 GLN A N 1
ATOM 757 C CA . GLN A 1 98 ? -31.699 -48.032 -6.811 1.00 34.41 98 GLN A CA 1
ATOM 758 C C . GLN A 1 98 ? -32.107 -46.600 -6.422 1.00 34.41 98 GLN A C 1
ATOM 760 O O . GLN A 1 98 ? -31.292 -45.799 -5.973 1.00 34.41 98 GLN A O 1
ATOM 765 N N . GLY A 1 99 ? -33.375 -46.278 -6.692 1.00 31.02 99 GLY A N 1
ATOM 766 C CA . GLY A 1 99 ? -33.996 -44.962 -6.540 1.00 31.02 99 GLY A CA 1
ATOM 767 C C . GLY A 1 99 ? -34.416 -44.595 -5.104 1.00 31.02 99 GLY A C 1
ATOM 768 O O . GLY A 1 99 ? -34.101 -45.304 -4.149 1.00 31.02 99 GLY A O 1
ATOM 769 N N . PRO A 1 100 ? -35.122 -43.459 -4.933 1.00 35.34 100 PRO A N 1
ATOM 770 C CA . PRO A 1 100 ? -35.011 -42.630 -3.736 1.00 35.34 100 PRO A CA 1
ATOM 771 C C . PRO A 1 100 ? -36.106 -42.888 -2.693 1.00 35.34 100 PRO A C 1
ATOM 773 O O . PRO A 1 100 ? -37.282 -43.063 -3.018 1.00 35.34 100 PRO A O 1
ATOM 776 N N . ARG A 1 101 ? -35.744 -42.794 -1.407 1.00 33.25 101 ARG A N 1
ATOM 777 C CA . ARG A 1 101 ? -36.709 -42.730 -0.299 1.00 33.25 101 ARG A CA 1
ATOM 778 C C . ARG A 1 101 ? -37.103 -41.281 -0.004 1.00 33.25 101 ARG A C 1
ATOM 780 O O . ARG A 1 101 ? -36.294 -40.471 0.435 1.00 33.25 101 ARG A O 1
ATOM 787 N N . ARG A 1 102 ? -38.387 -40.987 -0.221 1.00 32.09 102 ARG A N 1
ATOM 788 C CA . ARG A 1 102 ? -39.102 -39.797 0.262 1.00 32.09 102 ARG A CA 1
ATOM 789 C C . ARG A 1 102 ? -39.172 -39.807 1.793 1.00 32.09 102 ARG A C 1
ATOM 791 O O . ARG A 1 102 ? -39.645 -40.789 2.357 1.00 32.09 102 ARG A O 1
ATOM 798 N N . ILE A 1 103 ? -38.868 -38.683 2.445 1.00 33.69 103 ILE A N 1
ATOM 799 C CA . ILE A 1 103 ? -39.422 -38.362 3.769 1.00 33.69 103 ILE A CA 1
ATOM 800 C C . ILE A 1 103 ? -40.082 -36.986 3.705 1.00 33.69 103 ILE A C 1
ATOM 802 O O . ILE A 1 103 ? -39.545 -36.022 3.168 1.00 33.69 103 ILE A O 1
ATOM 806 N N . ARG A 1 104 ? -41.322 -36.973 4.191 1.00 31.16 104 ARG A N 1
ATOM 807 C CA . ARG A 1 104 ? -42.290 -35.884 4.142 1.00 31.16 104 ARG A CA 1
ATOM 808 C C . ARG A 1 104 ? -41.972 -34.777 5.147 1.00 31.16 104 ARG A C 1
ATOM 810 O O . ARG A 1 104 ? -41.497 -35.013 6.251 1.00 31.16 104 ARG A O 1
ATOM 817 N N . SER A 1 105 ? -42.389 -33.586 4.740 1.00 30.28 105 SER A N 1
ATOM 818 C CA . SER A 1 105 ? -42.597 -32.362 5.506 1.00 30.28 105 SER A CA 1
ATOM 819 C C . SER A 1 105 ? -43.322 -32.545 6.846 1.00 30.28 105 SER A C 1
ATOM 821 O O . SER A 1 105 ? -44.372 -33.191 6.899 1.00 30.28 105 SER A O 1
ATOM 823 N N . ARG A 1 106 ? -42.892 -31.795 7.866 1.00 31.70 106 ARG A N 1
ATOM 824 C CA . ARG A 1 106 ? -43.779 -31.290 8.924 1.00 31.70 106 ARG A CA 1
ATOM 825 C C . ARG A 1 106 ? -43.534 -29.796 9.155 1.00 31.70 106 ARG A C 1
ATOM 827 O O . ARG A 1 106 ? -42.492 -29.394 9.655 1.00 31.70 106 ARG A O 1
ATOM 834 N N . ARG A 1 107 ? -44.530 -28.987 8.777 1.00 31.66 107 ARG A N 1
ATOM 835 C CA . ARG A 1 107 ? -44.781 -27.634 9.296 1.00 31.66 107 ARG A CA 1
ATOM 836 C C . ARG A 1 107 ? -45.648 -27.748 10.550 1.00 31.66 107 ARG A C 1
ATOM 838 O O . ARG A 1 107 ? -46.648 -28.453 10.493 1.00 31.66 107 ARG A O 1
ATOM 845 N N . SER A 1 108 ? -45.330 -26.973 11.585 1.00 30.89 108 SER A N 1
ATOM 846 C CA . SER A 1 108 ? -46.241 -26.388 12.598 1.00 30.89 108 SER A CA 1
ATOM 847 C C . SER A 1 108 ? -45.384 -25.934 13.784 1.00 30.89 108 SER A C 1
ATOM 849 O O . SER A 1 108 ? -44.467 -26.656 14.140 1.00 30.89 108 SER A O 1
ATOM 851 N N . ARG A 1 109 ? -45.606 -24.841 14.508 1.00 32.25 109 ARG A N 1
ATOM 852 C CA . ARG A 1 109 ? -46.626 -23.789 14.538 1.00 32.25 109 ARG A CA 1
ATOM 853 C C . ARG A 1 109 ? -46.043 -22.699 15.453 1.00 32.25 109 ARG A C 1
ATOM 855 O O . ARG A 1 109 ? -45.273 -23.000 16.358 1.00 32.25 109 ARG A O 1
ATOM 862 N N . ALA A 1 110 ? -46.424 -21.453 15.214 1.00 29.94 110 ALA A N 1
ATOM 863 C CA . ALA A 1 110 ? -46.040 -20.301 16.017 1.00 29.94 110 ALA A CA 1
ATOM 864 C C . ALA A 1 110 ? -47.001 -20.038 17.198 1.00 29.94 110 ALA A C 1
ATOM 866 O O . ALA A 1 110 ? -48.170 -20.417 17.124 1.00 29.94 110 ALA A O 1
ATOM 867 N N . ARG A 1 111 ? -46.493 -19.211 18.138 1.00 31.66 111 ARG A N 1
ATOM 868 C CA . ARG A 1 111 ? -47.149 -18.325 19.142 1.00 31.66 111 ARG A CA 1
ATOM 869 C C . ARG A 1 111 ? -47.423 -18.896 20.554 1.00 31.66 111 ARG A C 1
ATOM 871 O O . ARG A 1 111 ? -47.582 -20.103 20.664 1.00 31.66 111 ARG A O 1
ATOM 878 N N . PRO A 1 112 ? -47.561 -18.045 21.614 1.00 39.84 112 PRO A N 1
ATOM 879 C CA . PRO A 1 112 ? -47.638 -16.569 21.624 1.00 39.84 112 PRO A CA 1
ATOM 880 C C . PRO A 1 112 ? -46.746 -15.809 22.635 1.00 39.84 112 PRO A C 1
ATOM 882 O O . PRO A 1 112 ? -46.261 -16.322 23.636 1.00 39.84 112 PRO A O 1
ATOM 885 N N . ARG A 1 113 ? -46.643 -14.503 22.354 1.00 33.38 113 ARG A N 1
ATOM 886 C CA . ARG A 1 113 ? -46.144 -13.413 23.202 1.00 33.38 113 ARG A CA 1
ATOM 887 C C . ARG A 1 113 ? -46.983 -13.261 24.477 1.00 33.38 113 ARG A C 1
ATOM 889 O O . ARG A 1 113 ? -48.211 -13.223 24.391 1.00 33.38 113 ARG A O 1
ATOM 896 N N . ARG A 1 114 ? -46.329 -13.053 25.625 1.00 33.16 114 ARG A N 1
ATOM 897 C CA . ARG A 1 114 ? -46.966 -12.565 26.857 1.00 33.16 114 ARG A CA 1
ATOM 898 C C . ARG A 1 114 ? -46.665 -11.081 27.059 1.00 33.16 114 ARG A C 1
ATOM 900 O O . ARG A 1 114 ? -45.530 -10.632 26.979 1.00 33.16 114 ARG A O 1
ATOM 907 N N . ARG A 1 115 ? -47.752 -10.350 27.276 1.00 30.64 115 ARG A N 1
ATOM 908 C CA . ARG A 1 115 ? -47.883 -8.915 27.517 1.00 30.64 115 ARG A CA 1
ATOM 909 C C . ARG A 1 115 ? -47.816 -8.711 29.033 1.00 30.64 115 ARG A C 1
ATOM 911 O O . ARG A 1 115 ? -48.607 -9.336 29.735 1.00 30.64 115 ARG A O 1
ATOM 918 N N . VAL A 1 116 ? -46.918 -7.867 29.534 1.00 34.69 116 VAL A N 1
ATOM 919 C CA . VAL A 1 116 ? -46.936 -7.418 30.937 1.00 34.69 116 VAL A CA 1
ATOM 920 C C . VAL A 1 116 ? -47.358 -5.954 30.956 1.00 34.69 116 VAL A C 1
ATOM 922 O O . VAL A 1 116 ? -46.876 -5.146 30.166 1.00 34.69 116 VAL A O 1
ATOM 925 N N . LYS A 1 117 ? -48.355 -5.669 31.795 1.00 32.09 117 LYS A N 1
ATOM 926 C CA . LYS A 1 117 ? -48.961 -4.356 31.997 1.00 32.09 117 LYS A CA 1
ATOM 927 C C . LYS A 1 117 ? -48.104 -3.502 32.932 1.00 32.09 117 LYS A C 1
ATOM 929 O O . LYS A 1 117 ? -47.501 -4.002 33.874 1.00 32.09 117 LYS A O 1
ATOM 934 N N . SER A 1 118 ? -48.159 -2.210 32.643 1.00 31.92 118 SER A N 1
ATOM 935 C CA . SER A 1 118 ? -47.776 -1.051 33.442 1.00 31.92 118 SER A CA 1
ATOM 936 C C . SER A 1 118 ? -48.252 -1.110 34.897 1.00 31.92 118 SER A C 1
ATOM 938 O O . SER A 1 118 ? -49.441 -1.311 35.148 1.00 31.92 118 SER A O 1
ATOM 940 N N . GLY A 1 119 ? -47.337 -0.835 35.826 1.00 29.84 119 GLY A N 1
ATOM 941 C CA . GLY A 1 119 ? -47.627 -0.494 37.215 1.00 29.84 119 GLY A CA 1
ATOM 942 C C . GLY A 1 119 ? -46.844 0.758 37.595 1.00 29.84 119 GLY A C 1
ATOM 943 O O . GLY A 1 119 ? -45.622 0.724 37.700 1.00 29.84 119 GLY A O 1
ATOM 944 N N . THR A 1 120 ? -47.559 1.865 37.742 1.00 32.16 120 THR A N 1
ATOM 945 C CA . THR A 1 120 ? -47.089 3.151 38.256 1.00 32.16 120 THR A CA 1
ATOM 946 C C . THR A 1 120 ? -46.759 3.002 39.739 1.00 32.16 120 THR A C 1
ATOM 948 O O . THR A 1 120 ? -47.607 2.564 40.516 1.00 32.16 120 THR A O 1
ATOM 951 N N . ARG A 1 121 ? -45.550 3.386 40.153 1.00 31.23 121 ARG A N 1
ATOM 952 C CA . ARG A 1 121 ? -45.226 3.583 41.568 1.00 31.23 121 ARG A CA 1
ATOM 953 C C . ARG A 1 121 ? -44.293 4.781 41.697 1.00 31.23 121 ARG A C 1
ATOM 955 O O . ARG A 1 121 ? -43.116 4.712 41.366 1.00 31.23 121 ARG A O 1
ATOM 962 N N . THR A 1 122 ? -44.879 5.896 42.109 1.00 31.89 122 THR A N 1
ATOM 963 C CA . THR A 1 122 ? -44.199 7.092 42.602 1.00 31.89 122 THR A CA 1
ATOM 964 C C . THR A 1 122 ? -43.450 6.735 43.879 1.00 31.89 122 THR A C 1
ATOM 966 O O . THR A 1 122 ? -44.067 6.226 44.817 1.00 31.89 122 THR A O 1
ATOM 969 N N . VAL A 1 123 ? -42.144 6.992 43.915 1.00 33.81 123 VAL A N 1
ATOM 970 C CA . VAL A 1 123 ? -41.360 6.971 45.151 1.00 33.81 123 VAL A CA 1
ATOM 971 C C . VAL A 1 123 ? -40.607 8.287 45.266 1.00 33.81 123 VAL A C 1
ATOM 973 O O . VAL A 1 123 ? -40.054 8.811 44.300 1.00 33.81 123 VAL A O 1
ATOM 976 N N . ASP A 1 124 ? -40.732 8.798 46.476 1.00 30.42 124 ASP A N 1
ATOM 977 C CA . ASP A 1 124 ? -40.322 10.059 47.052 1.00 30.42 124 ASP A CA 1
ATOM 978 C C . ASP A 1 124 ? -38.812 10.335 46.961 1.00 30.42 124 ASP A C 1
ATOM 980 O O . ASP A 1 124 ? -37.983 9.426 46.885 1.00 30.42 124 ASP A O 1
ATOM 984 N N . ARG A 1 125 ? -38.482 11.628 46.956 1.00 35.09 125 ARG A N 1
ATOM 985 C CA . ARG A 1 125 ? -37.135 12.190 46.894 1.00 35.09 125 ARG A CA 1
ATOM 986 C C . ARG A 1 125 ? -36.490 12.142 48.275 1.00 35.09 125 ARG A C 1
ATOM 988 O O . ARG A 1 125 ? -36.894 12.867 49.174 1.00 35.09 125 ARG A O 1
ATOM 995 N N . SER A 1 126 ? -35.377 11.431 48.384 1.00 31.86 126 SER A N 1
ATOM 996 C CA . SER A 1 126 ? -34.382 11.691 49.425 1.00 31.86 126 SER A CA 1
ATOM 997 C C . SER A 1 126 ? -33.001 11.294 48.914 1.00 31.86 126 SER A C 1
ATOM 999 O O . SER A 1 126 ? -32.722 10.116 48.690 1.00 31.86 126 SER A O 1
ATOM 1001 N N . SER A 1 127 ? -32.166 12.305 48.681 1.00 32.31 127 SER A N 1
ATOM 1002 C CA . SER A 1 127 ? -30.762 12.194 48.292 1.00 32.31 127 SER A CA 1
ATOM 1003 C C . SER A 1 127 ? -29.929 11.486 49.363 1.00 32.31 127 SER A C 1
ATOM 1005 O O . SER A 1 127 ? -30.108 11.767 50.549 1.00 32.31 127 SER A O 1
ATOM 1007 N N . PRO A 1 128 ? -28.924 10.700 48.951 1.00 35.66 128 PRO A N 1
ATOM 1008 C CA . PRO A 1 128 ? -27.665 10.660 49.677 1.00 35.66 128 PRO A CA 1
ATOM 1009 C C . PRO A 1 128 ? -26.485 11.031 48.768 1.00 35.66 128 PRO A C 1
ATOM 1011 O O . PRO A 1 128 ? -26.280 10.468 47.696 1.00 35.66 128 PRO A O 1
ATOM 1014 N N . SER A 1 129 ? -25.758 12.030 49.256 1.00 30.84 129 SER A N 1
ATOM 1015 C CA . SER A 1 129 ? -24.334 12.336 49.092 1.00 30.84 129 SER A CA 1
ATOM 1016 C C . SER A 1 129 ? -23.453 11.346 48.312 1.00 30.84 129 SER A C 1
ATOM 1018 O O . SER A 1 129 ? -23.330 10.175 48.661 1.00 30.84 129 SER A O 1
ATOM 1020 N N . GLU A 1 130 ? -22.787 11.925 47.313 1.00 39.75 130 GLU A N 1
ATOM 1021 C CA . GLU A 1 130 ? -21.485 11.612 46.713 1.00 39.75 130 GLU A CA 1
ATOM 1022 C C . GLU A 1 130 ? -20.671 10.447 47.304 1.00 39.75 130 GLU A C 1
ATOM 1024 O O . GLU A 1 130 ? -20.161 10.531 48.417 1.00 39.75 130 GLU A O 1
ATOM 1029 N N . VAL A 1 131 ? -20.391 9.450 46.455 1.00 35.19 131 VAL A N 1
ATOM 1030 C CA . VAL A 1 131 ? -19.051 8.849 46.335 1.00 35.19 131 VAL A CA 1
ATOM 1031 C C . VAL A 1 131 ? -18.791 8.611 44.844 1.00 35.19 131 VAL A C 1
ATOM 1033 O O . VAL A 1 131 ? -19.104 7.559 44.287 1.00 35.19 131 VAL A O 1
ATOM 1036 N N . GLY A 1 132 ? -18.276 9.637 44.167 1.00 31.55 132 GLY A N 1
ATOM 1037 C CA . GLY A 1 132 ? -17.773 9.536 42.799 1.00 31.55 132 GLY A CA 1
ATOM 1038 C C . GLY A 1 132 ? -16.428 8.819 42.793 1.00 31.55 132 GLY A C 1
ATOM 1039 O O . GLY A 1 132 ? -15.386 9.457 42.889 1.00 31.55 132 GLY A O 1
ATOM 1040 N N . GLY A 1 133 ? -16.446 7.491 42.700 1.00 29.94 133 GLY A N 1
ATOM 1041 C CA . GLY A 1 133 ? -15.261 6.725 42.334 1.00 29.94 133 GLY A CA 1
ATOM 1042 C C . GLY A 1 133 ? -15.022 6.873 40.837 1.00 29.94 133 GLY A C 1
ATOM 1043 O O . GLY A 1 133 ? -15.683 6.206 40.042 1.00 29.94 133 GLY A O 1
ATOM 1044 N N . GLU A 1 134 ? -14.108 7.760 40.443 1.00 36.88 134 GLU A N 1
ATOM 1045 C CA . GLU A 1 134 ? -13.554 7.761 39.090 1.00 36.88 134 GLU A CA 1
ATOM 1046 C C . GLU A 1 134 ? -12.943 6.368 38.864 1.00 36.88 134 GLU A C 1
ATOM 1048 O O . GLU A 1 134 ? -12.058 5.938 39.610 1.00 36.88 134 GLU A O 1
ATOM 1053 N N . ALA A 1 135 ? -13.468 5.614 37.893 1.00 36.62 135 ALA A N 1
ATOM 1054 C CA . ALA A 1 135 ? -12.849 4.358 37.490 1.00 36.62 135 ALA A CA 1
ATOM 1055 C C . ALA A 1 135 ? -11.375 4.655 37.172 1.00 36.62 135 ALA A C 1
ATOM 1057 O O . ALA A 1 135 ? -11.110 5.653 36.492 1.00 36.62 135 ALA A O 1
ATOM 1058 N N . PRO A 1 136 ? -10.414 3.850 37.661 1.00 32.88 136 PRO A N 1
ATOM 1059 C CA . PRO A 1 136 ? -9.007 4.151 37.469 1.00 32.88 136 PRO A CA 1
ATOM 1060 C C . PRO A 1 136 ? -8.759 4.272 35.970 1.00 32.88 136 PRO A C 1
ATOM 1062 O O . PRO A 1 136 ? -8.964 3.310 35.222 1.00 32.88 136 PRO A O 1
ATOM 1065 N N . ARG A 1 137 ? -8.360 5.472 35.529 1.00 44.94 137 ARG A N 1
ATOM 1066 C CA . ARG A 1 137 ? -7.852 5.687 34.178 1.00 44.94 137 ARG A CA 1
ATOM 1067 C C . ARG A 1 137 ? -6.682 4.733 34.049 1.00 44.94 137 ARG A C 1
ATOM 1069 O O . ARG A 1 137 ? -5.651 4.929 34.689 1.00 44.94 137 ARG A O 1
ATOM 1076 N N . ARG A 1 138 ? -6.881 3.640 33.313 1.00 46.44 138 ARG A N 1
ATOM 1077 C CA . ARG A 1 138 ? -5.797 2.717 33.009 1.00 46.44 138 ARG A CA 1
ATOM 1078 C C . ARG A 1 138 ? -4.761 3.557 32.284 1.00 46.44 138 ARG A C 1
ATOM 1080 O O . ARG A 1 138 ? -5.042 4.063 31.200 1.00 46.44 138 ARG A O 1
ATOM 1087 N N . HIS A 1 139 ? -3.617 3.770 32.925 1.00 42.28 139 HIS A N 1
ATOM 1088 C CA . HIS A 1 139 ? -2.461 4.278 32.216 1.00 42.28 139 HIS A CA 1
ATOM 1089 C C . HIS A 1 139 ? -2.256 3.350 31.015 1.00 42.28 139 HIS A C 1
ATOM 1091 O O . HIS A 1 139 ? -2.300 2.126 31.202 1.00 42.28 139 HIS A O 1
ATOM 1097 N N . PRO A 1 140 ? -2.132 3.896 29.795 1.00 50.66 140 PRO A N 1
ATOM 1098 C CA . PRO A 1 140 ? -1.767 3.078 28.657 1.00 50.66 140 PRO A CA 1
ATOM 1099 C C . PRO A 1 140 ? -0.489 2.312 29.025 1.00 50.66 140 PRO A C 1
ATOM 1101 O O . PRO A 1 140 ? 0.353 2.881 29.730 1.00 50.66 140 PRO A O 1
ATOM 1104 N N . PRO A 1 141 ? -0.349 1.037 28.630 1.00 53.69 141 PRO A N 1
ATOM 1105 C CA . PRO A 1 141 ? 0.900 0.312 28.844 1.00 53.69 141 PRO A CA 1
ATOM 1106 C C . PRO A 1 141 ? 2.081 1.140 28.318 1.00 53.69 141 PRO A C 1
ATOM 1108 O O . PRO A 1 141 ? 1.901 1.950 27.409 1.00 53.69 141 PRO A O 1
ATOM 1111 N N . GLU A 1 142 ? 3.276 0.959 28.886 1.00 49.91 142 GLU A N 1
ATOM 1112 C CA . GLU A 1 142 ? 4.472 1.744 28.517 1.00 49.91 142 GLU A CA 1
ATOM 1113 C C . GLU A 1 142 ? 4.785 1.687 27.004 1.00 49.91 142 GLU A C 1
ATOM 1115 O O . GLU A 1 142 ? 5.349 2.634 26.462 1.00 49.91 142 GLU A O 1
ATOM 1120 N N . ASP A 1 143 ? 4.307 0.645 26.315 1.00 56.53 143 ASP A N 1
ATOM 1121 C CA . ASP A 1 143 ? 4.431 0.431 24.866 1.00 56.53 143 ASP A CA 1
ATOM 1122 C C . ASP A 1 143 ? 3.230 0.948 24.041 1.00 56.53 143 ASP A C 1
ATOM 1124 O O . ASP A 1 143 ? 3.109 0.674 22.843 1.00 56.53 143 ASP A O 1
ATOM 1128 N N . SER A 1 144 ? 2.296 1.675 24.660 1.00 66.69 144 SER A N 1
ATOM 1129 C CA . SER A 1 144 ? 1.150 2.254 23.962 1.00 66.69 144 SER A CA 1
ATOM 1130 C C . SER A 1 144 ? 1.608 3.320 22.980 1.00 66.69 144 SER A C 1
ATOM 1132 O O . SER A 1 144 ? 2.145 4.365 23.347 1.00 66.69 144 SER A O 1
ATOM 1134 N N . THR A 1 145 ? 1.273 3.094 21.718 1.00 72.38 145 THR A N 1
ATOM 1135 C CA . THR A 1 145 ? 1.544 4.045 20.648 1.00 72.38 145 THR A CA 1
ATOM 1136 C C . THR A 1 145 ? 0.449 5.108 20.530 1.00 72.38 145 THR A C 1
ATOM 1138 O O . THR A 1 145 ? 0.722 6.162 19.983 1.00 72.38 145 THR A O 1
ATOM 1141 N N . ASP A 1 146 ? -0.773 4.925 21.045 1.00 82.00 146 ASP A N 1
ATOM 1142 C CA . ASP A 1 146 ? -1.872 5.909 20.871 1.00 82.00 146 ASP A CA 1
ATOM 1143 C C . ASP A 1 146 ? -1.985 6.400 19.405 1.00 82.00 146 ASP A C 1
ATOM 1145 O O . ASP A 1 146 ? -2.022 7.598 19.098 1.00 82.00 146 ASP A O 1
ATOM 1149 N N . LEU A 1 147 ? -1.875 5.454 18.464 1.00 91.62 147 LEU A N 1
ATOM 1150 C CA . LEU A 1 147 ? -1.958 5.727 17.035 1.00 91.62 147 LEU A CA 1
ATOM 1151 C C . LEU A 1 147 ? -3.422 5.634 16.593 1.00 91.62 147 LEU A C 1
ATOM 1153 O O . LEU A 1 147 ? -4.131 4.698 16.952 1.00 91.62 147 LEU A O 1
ATOM 1157 N N . PRO A 1 148 ? -3.914 6.571 15.777 1.00 94.06 148 PRO A N 1
ATOM 1158 C CA . PRO A 1 148 ? -5.321 6.592 15.419 1.00 94.06 148 PRO A CA 1
ATOM 1159 C C . PRO A 1 148 ? -5.721 5.485 14.435 1.00 94.06 148 PRO A C 1
ATOM 1161 O O . PRO A 1 148 ? -6.893 5.117 14.427 1.00 94.06 148 PRO A O 1
ATOM 1164 N N . LEU A 1 149 ? -4.801 4.994 13.592 1.00 96.69 149 LEU A N 1
ATOM 1165 C CA . LEU A 1 149 ? -5.140 4.108 12.474 1.00 96.69 149 LEU A CA 1
ATOM 1166 C C . LEU A 1 149 ? -3.951 3.280 11.955 1.00 96.69 149 LEU A C 1
ATOM 1168 O O . LEU A 1 149 ? -2.897 3.849 11.664 1.00 96.69 149 LEU A O 1
ATOM 1172 N N . ASP A 1 150 ? -4.169 1.986 11.715 1.00 98.38 150 ASP A N 1
ATOM 1173 C CA . ASP A 1 150 ? -3.393 1.183 10.755 1.00 98.38 150 ASP A CA 1
ATOM 1174 C C . ASP A 1 150 ? -4.298 0.792 9.575 1.00 98.38 150 ASP A C 1
ATOM 1176 O O . ASP A 1 150 ? -5.292 0.088 9.759 1.00 98.38 150 ASP A O 1
ATOM 1180 N N . SER A 1 151 ? -4.010 1.305 8.374 1.00 98.19 151 SER A N 1
ATOM 1181 C CA . SER A 1 151 ? -4.916 1.175 7.221 1.00 98.19 151 SER A CA 1
ATOM 1182 C C . SER A 1 151 ? -4.559 0.075 6.221 1.00 98.19 151 SER A C 1
ATOM 1184 O O . SER A 1 151 ? -5.223 -0.002 5.190 1.00 98.19 151 SER A O 1
ATOM 1186 N N . HIS A 1 152 ? -3.562 -0.765 6.515 1.00 98.81 152 HIS A N 1
ATOM 1187 C CA . HIS A 1 152 ? -3.127 -1.829 5.609 1.00 98.81 152 HIS A CA 1
ATOM 1188 C C . HIS A 1 152 ? -2.722 -3.080 6.401 1.00 98.81 152 HIS A C 1
ATOM 1190 O O . HIS A 1 152 ? -1.670 -3.092 7.042 1.00 98.81 152 HIS A O 1
ATOM 1196 N N . LEU A 1 153 ? -3.557 -4.123 6.379 1.00 98.81 153 LEU A N 1
ATOM 1197 C CA . LEU A 1 153 ? -3.362 -5.371 7.128 1.00 98.81 153 LEU A CA 1
ATOM 1198 C C . LEU A 1 153 ? -3.898 -6.578 6.352 1.00 98.81 153 LEU A C 1
ATOM 1200 O O . LEU A 1 153 ? -4.986 -6.507 5.779 1.00 98.81 153 LEU A O 1
ATOM 1204 N N . HIS A 1 154 ? -3.188 -7.702 6.450 1.00 98.88 154 HIS A N 1
ATOM 1205 C CA . HIS A 1 154 ? -3.491 -8.960 5.766 1.00 98.88 154 HIS A CA 1
ATOM 1206 C C . HIS A 1 154 ? -3.690 -10.105 6.755 1.00 98.88 154 HIS A C 1
ATOM 1208 O O . HIS A 1 154 ? -2.892 -10.317 7.669 1.00 98.88 154 HIS A O 1
ATOM 1214 N N . THR A 1 155 ? -4.750 -10.876 6.568 1.00 98.81 155 THR A N 1
ATOM 1215 C CA . THR A 1 155 ? -5.246 -11.911 7.480 1.00 98.81 155 THR A CA 1
ATOM 1216 C C . THR A 1 155 ? -5.183 -13.294 6.837 1.00 98.81 155 THR A C 1
ATOM 1218 O O . THR A 1 155 ? -4.720 -13.455 5.712 1.00 98.81 155 THR A O 1
ATOM 1221 N N . ASP A 1 156 ? -5.709 -14.313 7.513 1.00 98.19 156 ASP A N 1
ATOM 1222 C CA . ASP A 1 156 ? -5.906 -15.652 6.945 1.00 98.19 156 ASP A CA 1
ATOM 1223 C C . ASP A 1 156 ? -6.911 -15.714 5.768 1.00 98.19 156 ASP A C 1
ATOM 1225 O O . ASP A 1 156 ? -7.163 -16.792 5.219 1.00 98.19 156 ASP A O 1
ATOM 1229 N N . LEU A 1 157 ? -7.459 -14.567 5.344 1.00 98.31 157 LEU A N 1
ATOM 1230 C CA . LEU A 1 157 ? -8.207 -14.381 4.096 1.00 98.31 157 LEU A CA 1
ATOM 1231 C C . LEU A 1 157 ? -7.319 -13.973 2.905 1.00 98.31 157 LEU A C 1
ATOM 1233 O O . LEU A 1 157 ? -7.840 -13.843 1.795 1.00 98.31 157 LEU A O 1
ATOM 1237 N N . SER A 1 158 ? -6.011 -13.824 3.120 1.00 98.19 158 SER A N 1
ATOM 1238 C CA . SER A 1 158 ? -4.982 -13.649 2.092 1.00 98.19 158 SER A CA 1
ATOM 1239 C C . SER A 1 158 ? -4.094 -14.896 1.979 1.00 98.19 158 SER A C 1
ATOM 1241 O O . SER A 1 158 ? -3.863 -15.589 2.971 1.00 98.19 158 SER A O 1
ATOM 1243 N N . PRO A 1 159 ? -3.571 -15.219 0.782 1.00 97.62 159 PRO A N 1
ATOM 1244 C CA . PRO A 1 159 ? -2.800 -16.447 0.550 1.00 97.62 159 PRO A CA 1
ATOM 1245 C C . PRO A 1 159 ? -1.436 -16.485 1.260 1.00 97.62 159 PRO A C 1
ATOM 1247 O O . PRO A 1 159 ? -0.831 -17.552 1.382 1.00 97.62 159 PRO A O 1
ATOM 1250 N N . ASP A 1 160 ? -0.935 -15.336 1.698 1.00 97.50 160 ASP A N 1
ATOM 1251 C CA . ASP A 1 160 ? 0.398 -15.113 2.256 1.00 97.50 160 ASP A CA 1
ATOM 1252 C C . ASP A 1 160 ? 0.384 -14.615 3.712 1.00 97.50 160 ASP A C 1
ATOM 1254 O O . ASP A 1 160 ? 1.428 -14.238 4.249 1.00 97.50 160 ASP A O 1
ATOM 1258 N N . SER A 1 161 ? -0.768 -14.695 4.383 1.00 98.44 161 SER A N 1
ATOM 1259 C CA . SER A 1 161 ? -0.916 -14.460 5.821 1.00 98.44 161 SER A CA 1
ATOM 1260 C C . SER A 1 161 ? -1.659 -15.622 6.487 1.00 98.44 161 SER A C 1
ATOM 1262 O O . SER A 1 161 ? -2.438 -16.348 5.873 1.00 98.44 161 SER A O 1
ATOM 1264 N N . ASP A 1 162 ? -1.360 -15.849 7.764 1.00 97.38 162 ASP A N 1
ATOM 1265 C CA . ASP A 1 162 ? -2.006 -16.855 8.610 1.00 97.38 162 ASP A CA 1
ATOM 1266 C C . ASP A 1 162 ? -2.619 -16.242 9.875 1.00 97.38 162 ASP A C 1
ATOM 1268 O O . ASP A 1 162 ? -2.917 -16.958 10.835 1.00 97.38 162 ASP A O 1
ATOM 1272 N N . VAL A 1 163 ? -2.793 -14.916 9.893 1.00 98.56 163 VAL A N 1
ATOM 1273 C CA . VAL A 1 163 ? -3.186 -14.165 11.087 1.00 98.56 163 VAL A CA 1
ATOM 1274 C C . VAL A 1 163 ? -4.704 -13.999 11.156 1.00 98.56 163 VAL A C 1
ATOM 1276 O O . VAL A 1 163 ? -5.277 -13.291 10.330 1.00 98.56 163 VAL A O 1
ATOM 1279 N N . PRO A 1 164 ? -5.381 -14.550 12.176 1.00 98.44 164 PRO A N 1
ATOM 1280 C CA . PRO A 1 164 ? -6.796 -14.273 12.389 1.00 98.44 164 PRO A CA 1
ATOM 1281 C C . PRO A 1 164 ? -7.020 -12.806 12.778 1.00 98.44 164 PRO A C 1
ATOM 1283 O O . PRO A 1 164 ? -6.266 -12.257 13.585 1.00 98.44 164 PRO A O 1
ATOM 1286 N N . ILE A 1 165 ? -8.118 -12.196 12.318 1.00 98.62 165 ILE A N 1
ATOM 1287 C CA . ILE A 1 165 ? -8.476 -10.795 12.635 1.00 98.62 165 ILE A CA 1
ATOM 1288 C C . ILE A 1 165 ? -8.461 -10.509 14.146 1.00 98.62 165 ILE A C 1
ATOM 1290 O O . ILE A 1 165 ? -8.030 -9.439 14.573 1.00 98.62 165 ILE A O 1
ATOM 1294 N N . ASP A 1 166 ? -8.890 -11.470 14.970 1.00 98.56 166 ASP A N 1
ATOM 1295 C CA . ASP A 1 166 ? -8.936 -11.320 16.431 1.00 98.56 166 ASP A CA 1
ATOM 1296 C C . ASP A 1 166 ? -7.559 -11.069 17.056 1.00 98.56 166 ASP A C 1
ATOM 1298 O O . ASP A 1 166 ? -7.471 -10.414 18.095 1.00 98.56 166 ASP A O 1
ATOM 1302 N N . VAL A 1 167 ? -6.486 -11.552 16.422 1.00 98.62 167 VAL A N 1
ATOM 1303 C CA . VAL A 1 167 ? -5.112 -11.293 16.864 1.00 98.62 167 VAL A CA 1
ATOM 1304 C C . VAL A 1 167 ? -4.764 -9.821 16.657 1.00 98.62 167 VAL A C 1
ATOM 1306 O O . VAL A 1 167 ? -4.265 -9.181 17.582 1.00 98.62 167 VAL A O 1
ATOM 1309 N N . TYR A 1 168 ? -5.089 -9.254 15.491 1.00 98.62 168 TYR A N 1
ATOM 1310 C CA . TYR A 1 168 ? -4.890 -7.825 15.243 1.00 98.62 168 TYR A CA 1
ATOM 1311 C C . TYR A 1 168 ? -5.786 -6.954 16.115 1.00 98.62 168 TYR A C 1
ATOM 1313 O O . TYR A 1 168 ? -5.313 -5.965 16.665 1.00 98.62 168 TYR A O 1
ATOM 1321 N N . ALA A 1 169 ? -7.050 -7.330 16.305 1.00 98.62 169 ALA A N 1
ATOM 1322 C CA . ALA A 1 169 ? -7.964 -6.576 17.154 1.00 98.62 169 ALA A CA 1
ATOM 1323 C C . ALA A 1 169 ? -7.487 -6.533 18.617 1.00 98.62 169 ALA A C 1
ATOM 1325 O O . ALA A 1 169 ? -7.480 -5.468 19.233 1.00 98.62 169 ALA A O 1
ATOM 1326 N N . ALA A 1 170 ? -7.021 -7.662 19.163 1.00 98.44 170 ALA A N 1
ATOM 1327 C CA . ALA A 1 170 ? -6.441 -7.710 20.504 1.00 98.44 170 ALA A CA 1
ATOM 1328 C C . ALA A 1 170 ? -5.174 -6.845 20.616 1.00 98.44 170 ALA A C 1
ATOM 1330 O O . ALA A 1 170 ? -5.060 -6.045 21.546 1.00 98.44 170 ALA A O 1
ATOM 1331 N N . ALA A 1 171 ? -4.259 -6.961 19.648 1.00 97.75 171 ALA A N 1
ATOM 1332 C CA . ALA A 1 171 ? -3.021 -6.187 19.626 1.00 97.75 171 ALA A CA 1
ATOM 1333 C C . ALA A 1 171 ? -3.273 -4.678 19.452 1.00 97.75 171 ALA A C 1
ATOM 1335 O O . ALA A 1 171 ? -2.565 -3.860 20.037 1.00 97.75 171 ALA A O 1
ATOM 1336 N N . ALA A 1 172 ? -4.296 -4.291 18.685 1.00 98.00 172 ALA A N 1
ATOM 1337 C CA . ALA A 1 172 ? -4.707 -2.900 18.534 1.00 98.00 172 ALA A CA 1
ATOM 1338 C C . ALA A 1 172 ? -5.150 -2.310 19.879 1.00 98.00 172 ALA A C 1
ATOM 1340 O O . ALA A 1 172 ? -4.665 -1.252 20.272 1.00 98.00 172 ALA A O 1
ATOM 1341 N N . VAL A 1 173 ? -5.990 -3.032 20.629 1.00 97.38 173 VAL A N 1
ATOM 1342 C CA . VAL A 1 173 ? -6.429 -2.617 21.972 1.00 97.38 173 VAL A CA 1
ATOM 1343 C C . VAL A 1 173 ? -5.245 -2.482 22.931 1.00 97.38 173 VAL A C 1
ATOM 1345 O O . VAL A 1 173 ? -5.166 -1.503 23.669 1.00 97.38 173 VAL A O 1
ATOM 1348 N N . GLU A 1 174 ? -4.313 -3.434 22.909 1.00 95.94 174 GLU A N 1
ATOM 1349 C CA . GLU A 1 174 ? -3.115 -3.407 23.755 1.00 95.94 174 GLU A CA 1
ATOM 1350 C C . GLU A 1 174 ? -2.210 -2.204 23.451 1.00 95.94 174 GLU A C 1
ATOM 1352 O O . GLU A 1 174 ? -1.716 -1.552 24.369 1.00 95.94 174 GLU A O 1
ATOM 1357 N N . ARG A 1 175 ? -2.032 -1.863 22.170 1.00 94.31 175 ARG A N 1
ATOM 1358 C CA . ARG A 1 175 ? -1.137 -0.782 21.718 1.00 94.31 175 ARG A CA 1
ATOM 1359 C C . ARG A 1 175 ? -1.799 0.595 21.632 1.00 94.31 175 ARG A C 1
ATOM 1361 O O . ARG A 1 175 ? -1.148 1.548 21.190 1.00 94.31 175 ARG A O 1
ATOM 1368 N N . GLY A 1 176 ? -3.073 0.697 22.010 1.00 95.00 176 GLY A N 1
ATOM 1369 C CA . GLY A 1 176 ? -3.862 1.924 21.907 1.00 95.00 176 GLY A CA 1
ATOM 1370 C C . GLY A 1 176 ? -4.147 2.357 20.464 1.00 95.00 176 GLY A C 1
ATOM 1371 O O . GLY A 1 176 ? -4.243 3.551 20.196 1.00 95.00 176 GLY A O 1
ATOM 1372 N N . ILE A 1 177 ? -4.256 1.412 19.525 1.00 96.56 177 ILE A N 1
ATOM 1373 C CA . ILE A 1 177 ? -4.635 1.685 18.134 1.00 96.56 177 ILE A CA 1
ATOM 1374 C C . ILE A 1 177 ? -6.157 1.680 18.015 1.00 96.56 177 ILE A C 1
ATOM 1376 O O . ILE A 1 177 ? -6.805 0.654 18.210 1.00 96.56 177 ILE A O 1
ATOM 1380 N N . SER A 1 178 ? -6.732 2.839 17.696 1.00 95.31 178 SER A N 1
ATOM 1381 C CA . SER A 1 178 ? -8.190 3.042 17.753 1.00 95.31 178 SER A CA 1
ATOM 1382 C C . SER A 1 178 ? -8.954 2.424 16.577 1.00 95.31 178 SER A C 1
ATOM 1384 O O . SER A 1 178 ? -10.129 2.070 16.711 1.00 95.31 178 SER A O 1
ATOM 1386 N N . GLU A 1 179 ? -8.318 2.325 15.412 1.00 97.38 179 GLU A N 1
ATOM 1387 C CA . GLU A 1 179 ? -8.947 1.867 14.175 1.00 97.38 179 GLU A CA 1
ATOM 1388 C C . GLU A 1 179 ? -7.968 1.035 13.343 1.00 97.38 179 GLU A C 1
ATOM 1390 O O . GLU A 1 179 ? -6.789 1.369 13.232 1.00 97.38 179 GLU A O 1
ATOM 1395 N N . ILE A 1 180 ? -8.466 -0.043 12.745 1.00 98.44 180 ILE A N 1
ATOM 1396 C CA . ILE A 1 180 ? -7.725 -0.871 11.795 1.00 98.44 180 ILE A CA 1
ATOM 1397 C C . ILE A 1 180 ? -8.561 -1.120 10.539 1.00 98.44 180 ILE A C 1
ATOM 1399 O O . ILE A 1 180 ? -9.787 -1.254 10.615 1.00 98.44 180 ILE A O 1
ATOM 1403 N N . ALA A 1 181 ? -7.910 -1.203 9.382 1.00 98.38 181 ALA A N 1
ATOM 1404 C CA . ALA A 1 181 ? -8.532 -1.661 8.144 1.00 98.38 181 ALA A CA 1
ATOM 1405 C C . ALA A 1 181 ? -7.964 -3.021 7.750 1.00 98.38 181 ALA A C 1
ATOM 1407 O O . ALA A 1 181 ? -6.753 -3.172 7.619 1.00 98.38 181 ALA A O 1
ATOM 1408 N N . ILE A 1 182 ? -8.848 -3.998 7.563 1.00 98.75 182 ILE A N 1
ATOM 1409 C CA . ILE A 1 182 ? -8.481 -5.290 6.988 1.00 98.75 182 ILE A CA 1
ATOM 1410 C C . ILE A 1 182 ? -8.538 -5.132 5.475 1.00 98.75 182 ILE A C 1
ATOM 1412 O O . ILE A 1 182 ? -9.594 -4.788 4.941 1.00 98.75 182 ILE A O 1
ATOM 1416 N N . THR A 1 183 ? -7.405 -5.316 4.806 1.00 98.81 183 THR A N 1
ATOM 1417 C CA . THR A 1 183 ? -7.210 -5.006 3.386 1.00 98.81 183 THR A CA 1
ATOM 1418 C C . THR A 1 183 ? -6.644 -6.200 2.635 1.00 98.81 183 THR A C 1
ATOM 1420 O O . THR A 1 183 ? -5.751 -6.042 1.817 1.00 98.81 183 THR A O 1
ATOM 1423 N N . ASP A 1 184 ? -7.192 -7.383 2.905 1.00 98.81 184 ASP A N 1
ATOM 1424 C CA . ASP A 1 184 ? -6.786 -8.624 2.250 1.00 98.81 184 ASP A CA 1
ATOM 1425 C C . ASP A 1 184 ? -6.772 -8.535 0.717 1.00 98.81 184 ASP A C 1
ATOM 1427 O O . ASP A 1 184 ? -7.583 -7.817 0.109 1.00 98.81 184 ASP A O 1
ATOM 1431 N N . HIS A 1 185 ? -5.876 -9.322 0.116 1.00 98.62 185 HIS A N 1
ATOM 1432 C CA . HIS A 1 185 ? -5.606 -9.338 -1.320 1.00 98.62 185 HIS A CA 1
ATOM 1433 C C . HIS A 1 185 ? -6.825 -9.716 -2.172 1.00 98.62 185 HIS A C 1
ATOM 1435 O O . HIS A 1 185 ? -7.629 -10.604 -1.851 1.00 98.62 185 HIS A O 1
ATOM 1441 N N . VAL A 1 186 ? -6.941 -9.053 -3.324 1.00 98.50 186 VAL A N 1
ATOM 1442 C CA . VAL A 1 186 ? -7.895 -9.358 -4.394 1.00 98.50 186 VAL A CA 1
ATOM 1443 C C . VAL A 1 186 ? -7.182 -9.313 -5.738 1.00 98.50 186 VAL A C 1
ATOM 1445 O O . VAL A 1 186 ? -6.848 -8.238 -6.236 1.00 98.50 186 VAL A O 1
ATOM 1448 N N . ASP A 1 187 ? -7.038 -10.478 -6.361 1.00 98.06 187 ASP A N 1
ATOM 1449 C CA . ASP A 1 187 ? -6.428 -10.597 -7.684 1.00 98.06 187 ASP A CA 1
ATOM 1450 C C . ASP A 1 187 ? -7.459 -10.923 -8.766 1.00 98.06 187 ASP A C 1
ATOM 1452 O O . ASP A 1 187 ? -8.435 -11.645 -8.531 1.00 98.06 187 ASP A O 1
ATOM 1456 N N . PHE A 1 188 ? -7.210 -10.403 -9.970 1.00 96.81 188 PHE A N 1
ATOM 1457 C CA . PHE A 1 188 ? -8.040 -10.615 -11.163 1.00 96.81 188 PHE A CA 1
ATOM 1458 C C . PHE A 1 188 ? -7.391 -11.559 -12.173 1.00 96.81 188 PHE A C 1
ATOM 1460 O O . PHE A 1 188 ? -8.098 -12.201 -12.949 1.00 96.81 188 PHE A O 1
ATOM 1467 N N . ASP A 1 189 ? -6.069 -11.696 -12.131 1.00 95.88 189 ASP A N 1
ATOM 1468 C CA . ASP A 1 189 ? -5.346 -12.618 -12.991 1.00 95.88 189 ASP A CA 1
ATOM 1469 C C . ASP A 1 189 ? -5.204 -14.002 -12.314 1.00 95.88 189 ASP A C 1
ATOM 1471 O O . ASP A 1 189 ? -4.683 -14.083 -11.198 1.00 95.88 189 ASP A O 1
ATOM 1475 N N . PRO A 1 190 ? -5.627 -15.106 -12.968 1.00 94.62 190 PRO A N 1
ATOM 1476 C CA . PRO A 1 190 ? -5.515 -16.469 -12.434 1.00 94.62 190 PRO A CA 1
ATOM 1477 C C . PRO A 1 190 ? -4.098 -16.951 -12.092 1.00 94.62 190 PRO A C 1
ATOM 1479 O O . PRO A 1 190 ? -3.951 -17.971 -11.418 1.00 94.62 190 PRO A O 1
ATOM 1482 N N . GLY A 1 191 ? -3.063 -16.280 -12.592 1.00 93.38 191 GLY A N 1
ATOM 1483 C CA . GLY A 1 191 ? -1.664 -16.538 -12.272 1.00 93.38 191 GLY A CA 1
ATOM 1484 C C . GLY A 1 191 ? -1.241 -16.010 -10.902 1.00 93.38 191 GLY A C 1
ATOM 1485 O O . GLY A 1 191 ? -0.194 -16.427 -10.403 1.00 93.38 191 GLY A O 1
ATOM 1486 N N . TYR A 1 192 ? -2.033 -15.136 -10.276 1.00 94.56 192 TYR A N 1
ATOM 1487 C CA . TYR A 1 192 ? -1.718 -14.583 -8.964 1.00 94.56 192 TYR A CA 1
ATOM 1488 C C . TYR A 1 192 ? -2.315 -15.408 -7.806 1.00 94.56 192 TYR A C 1
ATOM 1490 O O . TYR A 1 192 ? -3.394 -15.993 -7.944 1.00 94.56 192 TYR A O 1
ATOM 1498 N N . PRO A 1 193 ? -1.644 -15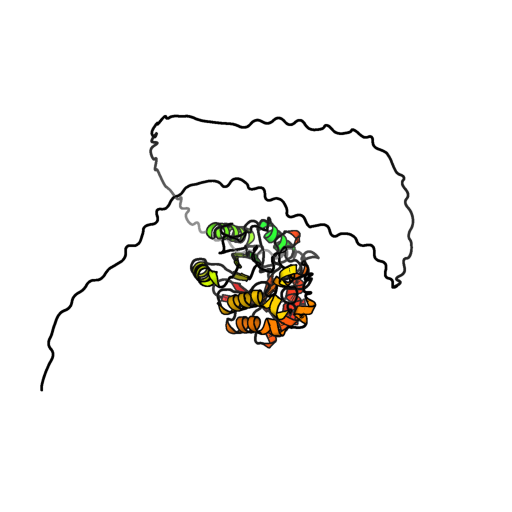.461 -6.636 1.00 94.69 193 PRO A N 1
ATOM 1499 C CA . PRO A 1 193 ? -2.048 -16.338 -5.538 1.00 94.69 193 PRO A CA 1
ATOM 1500 C C . PRO A 1 193 ? -3.415 -16.038 -4.909 1.00 94.69 193 PRO A C 1
ATOM 1502 O O . PRO A 1 193 ? -4.041 -16.972 -4.404 1.00 94.69 193 PRO A O 1
ATOM 1505 N N . ALA A 1 194 ? -3.885 -14.784 -4.899 1.00 96.25 194 ALA A N 1
ATOM 1506 C CA . ALA A 1 194 ? -5.156 -14.432 -4.262 1.00 96.25 194 ALA A CA 1
ATOM 1507 C C . ALA A 1 194 ? -6.355 -14.564 -5.215 1.00 96.25 194 ALA A C 1
ATOM 1509 O O . ALA A 1 194 ? -7.499 -14.328 -4.806 1.00 96.25 194 ALA A O 1
ATOM 1510 N N . TYR A 1 195 ? -6.135 -14.975 -6.472 1.00 96.56 195 TYR A N 1
ATOM 1511 C CA . TYR A 1 195 ? -7.214 -15.145 -7.439 1.00 96.56 195 TYR A CA 1
ATOM 1512 C C . TYR A 1 195 ? -8.214 -16.187 -6.940 1.00 96.56 195 TYR A C 1
ATOM 1514 O O . TYR A 1 195 ? -7.893 -17.362 -6.756 1.00 96.56 195 TYR A O 1
ATOM 1522 N N . ALA A 1 196 ? -9.449 -15.737 -6.710 1.00 95.50 196 ALA A N 1
ATOM 1523 C CA . ALA A 1 196 ? -10.528 -16.546 -6.147 1.00 95.50 196 ALA A CA 1
ATOM 1524 C C . ALA A 1 196 ? -10.182 -17.253 -4.812 1.00 95.50 196 ALA A C 1
ATOM 1526 O O . ALA A 1 196 ? -10.835 -18.239 -4.465 1.00 95.50 196 ALA A O 1
ATOM 1527 N N . PHE A 1 197 ? -9.199 -16.752 -4.048 1.00 97.25 197 PHE A N 1
ATOM 1528 C CA . PHE A 1 197 ? -8.772 -17.352 -2.777 1.00 97.25 197 PHE A CA 1
ATOM 1529 C C . PHE A 1 197 ? -9.870 -17.275 -1.707 1.00 97.25 197 PHE A C 1
ATOM 1531 O O . PHE A 1 197 ? -10.272 -18.290 -1.138 1.00 97.25 197 PHE A O 1
ATOM 1538 N N . ALA A 1 198 ? -10.412 -16.075 -1.496 1.00 96.38 198 ALA A N 1
ATOM 1539 C CA . ALA A 1 198 ? -11.590 -15.828 -0.677 1.00 96.38 198 ALA A CA 1
ATOM 1540 C C . ALA A 1 198 ? -12.581 -14.962 -1.464 1.00 96.38 198 ALA A C 1
ATOM 1542 O O . ALA A 1 198 ? -12.220 -13.927 -2.028 1.00 96.38 198 ALA A O 1
ATOM 1543 N N . ASP A 1 199 ? -13.851 -15.370 -1.526 1.00 97.00 199 ASP A N 1
ATOM 1544 C CA . ASP A 1 199 ? -14.870 -14.586 -2.224 1.00 97.00 199 ASP A CA 1
ATOM 1545 C C . ASP A 1 199 ? -15.282 -13.336 -1.424 1.00 97.00 199 ASP A C 1
ATOM 1547 O O . ASP A 1 199 ? -14.911 -13.139 -0.265 1.00 97.00 199 ASP A O 1
ATOM 1551 N N . PHE A 1 200 ? -15.990 -12.406 -2.074 1.00 98.00 200 PHE A N 1
ATOM 1552 C CA . PHE A 1 200 ? -16.409 -11.159 -1.421 1.00 98.00 200 PHE A CA 1
ATOM 1553 C C . PHE A 1 200 ? -17.292 -11.416 -0.195 1.00 98.00 200 PHE A C 1
ATOM 1555 O O . PHE A 1 200 ? -17.059 -10.819 0.850 1.00 98.00 200 PHE A O 1
ATOM 1562 N N . ALA A 1 201 ? -18.281 -12.307 -0.319 1.00 98.19 201 ALA A N 1
ATOM 1563 C CA . ALA A 1 201 ? -19.259 -12.559 0.735 1.00 98.19 201 ALA A CA 1
ATOM 1564 C C . ALA A 1 201 ? -18.604 -13.137 1.997 1.00 98.19 201 ALA A C 1
ATOM 1566 O O . ALA A 1 201 ? -18.964 -12.759 3.109 1.00 98.19 201 ALA A O 1
ATOM 1567 N N . THR A 1 202 ? -17.613 -14.013 1.827 1.00 98.25 202 THR A N 1
ATOM 1568 C CA . THR A 1 202 ? -16.833 -14.585 2.926 1.00 98.25 202 THR A CA 1
ATOM 1569 C C . THR A 1 202 ? -16.036 -13.501 3.641 1.00 98.25 202 THR A C 1
ATOM 1571 O O . THR A 1 202 ? -16.158 -13.365 4.857 1.00 98.25 202 THR A O 1
ATOM 1574 N N . ARG A 1 203 ? -15.272 -12.688 2.897 1.00 98.38 203 ARG A N 1
ATOM 1575 C CA . ARG A 1 203 ? -14.476 -11.596 3.482 1.00 98.38 203 ARG A CA 1
ATOM 1576 C C . ARG A 1 203 ? -15.359 -10.580 4.203 1.00 98.38 203 ARG A C 1
ATOM 1578 O O . ARG A 1 203 ? -15.063 -10.211 5.336 1.00 98.38 203 ARG A O 1
ATOM 1585 N N . GLU A 1 204 ? -16.472 -10.189 3.585 1.00 98.50 204 GLU A N 1
ATOM 1586 C CA . GLU A 1 204 ? -17.427 -9.257 4.184 1.00 98.50 204 GLU A CA 1
ATOM 1587 C C . GLU A 1 204 ? -17.991 -9.810 5.495 1.00 98.50 204 GLU A C 1
ATOM 1589 O O . GLU A 1 204 ? -17.915 -9.127 6.513 1.00 98.50 204 GLU A O 1
ATOM 1594 N N . SER A 1 205 ? -18.505 -11.046 5.500 1.00 98.50 205 SER A N 1
ATOM 1595 C CA . SER A 1 205 ? -19.080 -11.660 6.706 1.00 98.50 205 SER A CA 1
ATOM 1596 C C . SER A 1 205 ? -18.057 -11.711 7.838 1.00 98.50 205 SER A C 1
ATOM 1598 O O . SER A 1 205 ? -18.325 -11.225 8.933 1.00 98.50 205 SER A O 1
ATOM 1600 N N . VAL A 1 206 ? -16.857 -12.231 7.561 1.00 98.56 206 VAL A N 1
ATOM 1601 C CA . VAL A 1 206 ? -15.816 -12.435 8.576 1.00 98.56 206 VAL A CA 1
ATOM 1602 C C . VAL A 1 206 ? -15.350 -11.105 9.177 1.00 98.56 206 VAL A C 1
ATOM 1604 O O . VAL A 1 206 ? -15.273 -10.973 10.402 1.00 98.56 206 VAL A O 1
ATOM 1607 N N . VAL A 1 207 ? -15.090 -10.089 8.346 1.00 98.69 207 VAL A N 1
ATOM 1608 C CA . VAL A 1 207 ? -14.623 -8.785 8.840 1.00 98.69 207 VAL A CA 1
ATOM 1609 C C . VAL A 1 207 ? -15.736 -8.031 9.570 1.00 98.69 207 VAL A C 1
ATOM 1611 O O . VAL A 1 207 ? -15.481 -7.427 10.614 1.00 98.69 207 VAL A O 1
ATOM 1614 N N . ARG A 1 208 ? -16.980 -8.078 9.077 1.00 98.19 208 ARG A N 1
ATOM 1615 C CA . ARG A 1 208 ? -18.128 -7.414 9.722 1.00 98.19 208 ARG A CA 1
ATOM 1616 C C . ARG A 1 208 ? -18.462 -8.053 11.072 1.00 98.19 208 ARG A C 1
ATOM 1618 O O . ARG A 1 208 ? -18.664 -7.327 12.040 1.00 98.19 208 ARG A O 1
ATOM 1625 N N . GLU A 1 209 ? -18.427 -9.381 11.177 1.00 98.62 209 GLU A N 1
ATOM 1626 C CA . GLU A 1 209 ? -18.602 -10.093 12.451 1.00 98.62 209 GLU A CA 1
ATOM 1627 C C . GLU A 1 209 ? -17.495 -9.746 13.458 1.00 98.62 209 GLU A C 1
ATOM 1629 O O . GLU A 1 209 ? -17.756 -9.574 14.651 1.00 98.62 209 GLU A O 1
ATOM 1634 N N . ALA A 1 210 ? -16.244 -9.612 13.007 1.00 98.62 210 ALA A N 1
ATOM 1635 C CA . ALA A 1 210 ? -15.166 -9.130 13.867 1.00 98.62 210 ALA A CA 1
ATOM 1636 C C . ALA A 1 210 ? -15.411 -7.680 14.320 1.00 98.62 210 ALA A C 1
ATOM 1638 O O . ALA A 1 210 ? -15.273 -7.383 15.507 1.00 98.62 210 ALA A O 1
ATOM 1639 N N . ALA A 1 211 ? -15.838 -6.795 13.415 1.00 98.38 211 ALA A N 1
ATOM 1640 C CA . ALA A 1 211 ? -16.161 -5.409 13.746 1.00 98.38 211 ALA A CA 1
ATOM 1641 C C . ALA A 1 211 ? -17.271 -5.302 14.806 1.00 98.38 211 ALA A C 1
ATOM 1643 O O . ALA A 1 211 ? -17.165 -4.479 15.712 1.00 98.38 211 ALA A O 1
ATOM 1644 N N . GLU A 1 212 ? -18.292 -6.160 14.752 1.00 98.44 212 GLU A N 1
ATOM 1645 C CA . GLU A 1 212 ? -19.335 -6.229 15.783 1.00 98.44 212 GLU A CA 1
ATOM 1646 C C . GLU A 1 212 ? -18.784 -6.708 17.136 1.00 98.44 212 GLU A C 1
ATOM 1648 O O . GLU A 1 212 ? -19.045 -6.089 18.166 1.00 98.44 212 GLU A O 1
ATOM 1653 N N . ARG A 1 213 ? -17.974 -7.777 17.156 1.00 98.25 213 ARG A N 1
ATOM 1654 C CA . ARG A 1 213 ? -17.405 -8.345 18.399 1.00 98.25 213 ARG A CA 1
ATOM 1655 C C . ARG A 1 213 ? -16.412 -7.417 19.107 1.00 98.25 213 ARG A C 1
ATOM 1657 O O . ARG A 1 213 ? -16.212 -7.526 20.324 1.00 98.25 213 ARG A O 1
ATOM 1664 N N . TRP A 1 214 ? -15.749 -6.543 18.358 1.00 98.38 214 TRP A N 1
ATOM 1665 C CA . TRP A 1 214 ? -14.688 -5.673 18.865 1.00 98.38 214 TRP A CA 1
ATOM 1666 C C . TRP A 1 214 ? -15.060 -4.190 18.927 1.00 98.38 214 TRP A C 1
ATOM 1668 O O . TRP A 1 214 ? -14.295 -3.429 19.514 1.00 98.38 214 TRP A O 1
ATOM 1678 N N . GLY A 1 215 ? -16.226 -3.792 18.409 1.00 96.25 215 GLY A N 1
ATOM 1679 C CA . GLY A 1 215 ? -16.594 -2.392 18.165 1.00 96.25 215 GLY A CA 1
ATOM 1680 C C . GLY A 1 215 ? -16.540 -1.453 19.375 1.00 96.25 215 GLY A C 1
ATOM 1681 O O . GLY A 1 215 ? -16.258 -0.271 19.201 1.00 96.25 215 GLY A O 1
ATOM 1682 N N . ASP A 1 216 ? -16.717 -1.966 20.595 1.00 96.50 216 ASP A N 1
ATOM 1683 C CA . ASP A 1 216 ? -16.591 -1.177 21.835 1.00 96.50 216 ASP A CA 1
ATOM 1684 C C . ASP A 1 216 ? -15.130 -0.878 22.232 1.00 96.50 216 ASP A C 1
ATOM 1686 O O . ASP A 1 216 ? -14.877 -0.145 23.188 1.00 96.50 216 ASP A O 1
ATOM 1690 N N . ARG A 1 217 ? -14.156 -1.490 21.549 1.00 97.31 217 ARG A N 1
ATOM 1691 C CA . ARG A 1 217 ? -12.729 -1.473 21.911 1.00 97.31 217 ARG A CA 1
ATOM 1692 C C . ARG A 1 217 ? -11.824 -1.024 20.766 1.00 97.31 217 ARG A C 1
ATOM 1694 O O . ARG A 1 217 ? -10.871 -0.296 21.013 1.00 97.31 217 ARG A O 1
ATOM 1701 N N . VAL A 1 218 ? -12.109 -1.456 19.538 1.00 97.88 218 VAL A N 1
ATOM 1702 C CA . VAL A 1 218 ? -11.376 -1.073 18.322 1.00 97.88 218 VAL A CA 1
ATOM 1703 C C . VAL A 1 218 ? -12.333 -1.045 17.134 1.00 97.88 218 VAL A C 1
ATOM 1705 O O . VAL A 1 218 ? -13.145 -1.953 16.948 1.00 97.88 218 VAL A O 1
ATOM 1708 N N . ALA A 1 219 ? -12.241 -0.003 16.310 1.00 97.50 219 ALA A N 1
ATOM 1709 C CA . ALA A 1 219 ? -12.987 0.060 15.062 1.00 97.50 219 ALA A CA 1
ATOM 1710 C C . ALA A 1 219 ? -12.291 -0.793 13.990 1.00 97.50 219 ALA A C 1
ATOM 1712 O O . ALA A 1 219 ? -11.130 -0.558 13.668 1.00 97.50 219 ALA A O 1
ATOM 1713 N N . ILE A 1 220 ? -13.007 -1.756 13.408 1.00 98.31 220 ILE A N 1
ATOM 1714 C CA . ILE A 1 220 ? -12.497 -2.606 12.323 1.00 98.31 220 ILE A CA 1
ATOM 1715 C C . ILE A 1 220 ? -13.237 -2.254 11.033 1.00 98.31 220 ILE A C 1
ATOM 1717 O O . ILE A 1 220 ? -14.471 -2.215 11.006 1.00 98.31 220 ILE A O 1
ATOM 1721 N N . ARG A 1 221 ? -12.487 -1.972 9.966 1.00 97.69 221 ARG A N 1
ATOM 1722 C CA . ARG A 1 221 ? -13.024 -1.622 8.645 1.00 97.69 221 ARG A CA 1
ATOM 1723 C C . ARG A 1 221 ? -12.837 -2.752 7.655 1.00 97.69 221 ARG A C 1
ATOM 1725 O O . ARG A 1 221 ? -11.778 -3.373 7.610 1.00 97.69 221 ARG A O 1
ATOM 1732 N N . PHE A 1 222 ? -13.868 -2.969 6.847 1.00 98.00 222 PHE A N 1
ATOM 1733 C CA . PHE A 1 222 ? -13.843 -3.936 5.762 1.00 98.00 222 PHE A CA 1
ATOM 1734 C C . PHE A 1 222 ? -13.316 -3.275 4.495 1.00 98.00 222 PHE A C 1
ATOM 1736 O O . PHE A 1 222 ? -14.072 -2.636 3.763 1.00 98.00 222 PHE A O 1
ATOM 1743 N N . GLY A 1 223 ? -12.012 -3.388 4.269 1.00 98.00 223 GLY A N 1
ATOM 1744 C CA . GLY A 1 223 ? -11.359 -2.928 3.056 1.00 98.00 223 GLY A CA 1
ATOM 1745 C C . GLY A 1 223 ? -10.867 -4.075 2.181 1.00 98.00 223 GLY A C 1
ATOM 1746 O O . GLY A 1 223 ? -11.238 -5.234 2.372 1.00 98.00 223 GLY A O 1
ATOM 1747 N N . CYS A 1 224 ? -10.044 -3.725 1.199 1.00 98.50 224 CYS A N 1
ATOM 1748 C CA . CYS A 1 224 ? -9.305 -4.676 0.376 1.00 98.50 224 CYS A CA 1
ATOM 1749 C C . CYS A 1 224 ? -8.120 -4.002 -0.325 1.00 98.50 224 CYS A C 1
ATOM 1751 O O . CYS A 1 224 ? -8.200 -2.819 -0.678 1.00 98.50 224 CYS A O 1
ATOM 1753 N N . GLU A 1 225 ? -7.069 -4.773 -0.580 1.00 98.88 225 GLU A N 1
ATOM 1754 C CA . GLU A 1 225 ? -5.986 -4.423 -1.496 1.00 98.88 225 GLU A CA 1
ATOM 1755 C C . GLU A 1 225 ? -6.209 -5.157 -2.818 1.00 98.88 225 GLU A C 1
ATOM 1757 O O . GLU A 1 225 ? -6.260 -6.383 -2.857 1.00 98.88 225 GLU A O 1
ATOM 1762 N N . LEU A 1 226 ? -6.412 -4.414 -3.906 1.00 98.75 226 LEU A N 1
ATOM 1763 C CA . LEU A 1 226 ? -6.624 -4.991 -5.228 1.00 98.75 226 LEU A CA 1
ATOM 1764 C C . LEU A 1 226 ? -5.361 -4.836 -6.067 1.00 98.75 226 LEU A C 1
ATOM 1766 O O . LEU A 1 226 ? -4.861 -3.719 -6.236 1.00 98.75 226 LEU A O 1
ATOM 1770 N N . THR A 1 227 ? -4.916 -5.935 -6.669 1.00 98.44 227 THR A N 1
ATOM 1771 C CA . THR A 1 227 ? -3.879 -5.883 -7.699 1.00 98.44 227 THR A CA 1
ATOM 1772 C C . THR A 1 227 ? -4.436 -5.185 -8.934 1.00 98.44 227 THR A C 1
ATOM 1774 O O . THR A 1 227 ? -5.406 -5.640 -9.546 1.00 98.44 227 THR A O 1
ATOM 1777 N N . TYR A 1 228 ? -3.826 -4.062 -9.300 1.00 98.62 228 TYR A N 1
ATOM 1778 C CA . TYR A 1 228 ? -4.121 -3.337 -10.521 1.00 98.62 228 TYR A CA 1
ATOM 1779 C C . TYR A 1 228 ? -3.173 -3.768 -11.637 1.00 98.62 228 TYR A C 1
ATOM 1781 O O . TYR A 1 228 ? -1.952 -3.682 -11.519 1.00 98.62 228 TYR A O 1
ATOM 1789 N N . GLU A 1 229 ? -3.773 -4.133 -12.762 1.00 97.44 229 GLU A N 1
ATOM 1790 C CA . GLU A 1 229 ? -3.109 -4.236 -14.053 1.00 97.44 229 GLU A CA 1
ATOM 1791 C C . GLU A 1 229 ? -4.022 -3.581 -15.088 1.00 97.44 229 GLU A C 1
ATOM 1793 O O . GLU A 1 229 ? -5.227 -3.858 -15.109 1.00 97.44 229 GLU A O 1
ATOM 1798 N N . ARG A 1 230 ? -3.470 -2.757 -15.989 1.00 97.69 230 ARG A N 1
ATOM 1799 C CA . ARG A 1 230 ? -4.254 -2.063 -17.033 1.00 97.69 230 ARG A CA 1
ATOM 1800 C C . ARG A 1 230 ? -5.198 -2.995 -17.797 1.00 97.69 230 ARG A C 1
ATOM 1802 O O . ARG A 1 230 ? -6.318 -2.608 -18.129 1.00 97.69 230 ARG A O 1
ATOM 1809 N N . ARG A 1 231 ? -4.768 -4.238 -18.049 1.00 97.50 231 ARG A N 1
ATOM 1810 C CA . ARG A 1 231 ? -5.568 -5.252 -18.757 1.00 97.50 231 ARG A CA 1
ATOM 1811 C C . ARG A 1 231 ? -6.845 -5.676 -18.014 1.00 97.50 231 ARG A C 1
ATOM 1813 O O . ARG A 1 231 ? -7.796 -6.077 -18.675 1.00 97.50 231 ARG A O 1
ATOM 1820 N N . HIS A 1 232 ? -6.890 -5.538 -16.687 1.00 98.25 232 HIS A N 1
ATOM 1821 C CA . HIS A 1 232 ? -8.032 -5.893 -15.836 1.00 98.25 232 HIS A CA 1
ATOM 1822 C C . HIS A 1 232 ? -8.823 -4.669 -15.337 1.00 98.25 232 HIS A C 1
ATOM 1824 O O . HIS A 1 232 ? -9.776 -4.829 -14.576 1.00 98.25 232 HIS A O 1
ATOM 1830 N N . GLU A 1 233 ? -8.504 -3.438 -15.770 1.00 98.62 233 GLU A N 1
ATOM 1831 C CA . GLU A 1 233 ? -9.142 -2.224 -15.228 1.00 98.62 233 GLU A CA 1
ATOM 1832 C C . GLU A 1 233 ? -10.678 -2.255 -15.321 1.00 98.62 233 GLU A C 1
ATOM 1834 O O . GLU A 1 233 ? -11.372 -1.870 -14.378 1.00 98.62 233 GLU A O 1
ATOM 1839 N N . ALA A 1 234 ? -11.231 -2.725 -16.444 1.00 98.56 234 ALA A N 1
ATOM 1840 C CA . ALA A 1 234 ? -12.680 -2.808 -16.625 1.00 98.56 234 ALA A CA 1
ATOM 1841 C C . ALA A 1 234 ? -13.338 -3.778 -15.625 1.00 98.56 234 ALA A C 1
ATOM 1843 O O . ALA A 1 234 ? -14.415 -3.487 -15.099 1.00 98.56 234 ALA A O 1
ATOM 1844 N N . GLU A 1 235 ? -12.677 -4.898 -15.332 1.00 98.50 235 GLU A N 1
ATOM 1845 C CA . GLU A 1 235 ? -13.138 -5.902 -14.370 1.00 98.50 235 GLU A CA 1
ATOM 1846 C C . GLU A 1 235 ? -13.052 -5.367 -12.938 1.00 98.50 235 GLU A C 1
ATOM 1848 O O . GLU A 1 235 ? -14.019 -5.481 -12.182 1.00 98.50 235 GLU A O 1
ATOM 1853 N N . ILE A 1 236 ? -11.946 -4.696 -12.595 1.00 98.62 236 ILE A N 1
ATOM 1854 C CA . ILE A 1 236 ? -11.760 -4.031 -11.299 1.00 98.62 236 ILE A CA 1
ATOM 1855 C C . ILE A 1 236 ? -12.847 -2.972 -11.084 1.00 98.62 236 ILE A C 1
ATOM 1857 O O . ILE A 1 236 ? -13.488 -2.925 -10.032 1.00 98.62 236 ILE A O 1
ATOM 1861 N N . ARG A 1 237 ? -13.111 -2.143 -12.101 1.00 98.56 237 ARG A N 1
ATOM 1862 C CA . ARG A 1 237 ? -14.143 -1.100 -12.055 1.00 98.56 237 ARG A CA 1
ATOM 1863 C C . ARG A 1 237 ? -15.531 -1.684 -11.814 1.00 98.56 237 ARG A C 1
ATOM 1865 O O . ARG A 1 237 ? -16.280 -1.146 -10.997 1.00 98.56 237 ARG A O 1
ATOM 1872 N N . ASP A 1 238 ? -15.896 -2.764 -12.503 1.00 98.56 238 ASP A N 1
ATOM 1873 C CA . ASP A 1 238 ? -17.192 -3.408 -12.278 1.00 98.56 238 ASP A CA 1
ATOM 1874 C C . ASP A 1 238 ? -17.267 -4.084 -10.900 1.00 98.56 238 ASP A C 1
ATOM 1876 O O . ASP A 1 238 ? -18.280 -3.951 -10.210 1.00 98.56 238 ASP A O 1
ATOM 1880 N N . HIS A 1 239 ? -16.184 -4.722 -10.447 1.00 98.31 239 HIS A N 1
ATOM 1881 C CA . HIS A 1 239 ? -16.084 -5.299 -9.105 1.00 98.31 239 HIS A CA 1
ATOM 1882 C C . HIS A 1 239 ? -16.339 -4.254 -8.015 1.00 98.31 239 HIS A C 1
ATOM 1884 O O . HIS A 1 239 ? -17.256 -4.422 -7.212 1.00 98.31 239 HIS A O 1
ATOM 1890 N N . LEU A 1 240 ? -15.613 -3.133 -8.039 1.00 97.56 240 LEU A N 1
ATOM 1891 C CA . LEU A 1 240 ? -15.763 -2.034 -7.075 1.00 97.56 240 LEU A CA 1
ATOM 1892 C C . LEU A 1 240 ? -17.133 -1.343 -7.147 1.00 97.56 240 LEU A C 1
ATOM 1894 O O . LEU A 1 240 ? -17.590 -0.732 -6.182 1.00 97.56 240 LEU A O 1
ATOM 1898 N N . ARG A 1 241 ? -17.827 -1.445 -8.285 1.00 97.25 241 ARG A N 1
ATOM 1899 C CA . ARG A 1 241 ? -19.195 -0.937 -8.432 1.00 97.25 241 ARG A CA 1
ATOM 1900 C C . ARG A 1 241 ? -20.233 -1.880 -7.816 1.00 97.25 241 ARG A C 1
ATOM 1902 O O . ARG A 1 241 ? -21.244 -1.406 -7.296 1.00 97.25 241 ARG A O 1
ATOM 1909 N N . ARG A 1 242 ? -20.002 -3.196 -7.888 1.00 97.31 242 ARG A N 1
ATOM 1910 C CA . ARG A 1 242 ? -20.884 -4.241 -7.335 1.00 97.31 242 ARG A CA 1
ATOM 1911 C C . ARG A 1 242 ? -20.684 -4.459 -5.837 1.00 97.31 242 ARG A C 1
ATOM 1913 O O . ARG A 1 242 ? -21.635 -4.823 -5.150 1.00 97.31 242 ARG A O 1
ATOM 1920 N N . HIS A 1 243 ? -19.472 -4.238 -5.346 1.00 96.75 243 HIS A N 1
ATOM 1921 C CA . HIS A 1 243 ? -19.051 -4.588 -3.998 1.00 96.75 243 HIS A CA 1
ATOM 1922 C C . HIS A 1 243 ? -18.720 -3.345 -3.174 1.00 96.75 243 HIS A C 1
ATOM 1924 O O . HIS A 1 243 ? -18.044 -2.431 -3.639 1.00 96.75 243 HIS A O 1
ATOM 1930 N N . ARG A 1 244 ? -19.240 -3.283 -1.945 1.00 92.50 244 ARG A N 1
ATOM 1931 C CA . ARG A 1 244 ? -19.081 -2.124 -1.061 1.00 92.50 244 ARG A CA 1
ATOM 1932 C C . ARG A 1 244 ? -18.000 -2.397 -0.023 1.00 92.50 244 ARG A C 1
ATOM 1934 O O . ARG A 1 244 ? -18.244 -3.098 0.951 1.00 92.50 244 ARG A O 1
ATOM 1941 N N . TYR A 1 245 ? -16.843 -1.787 -0.235 1.00 95.94 245 TYR A N 1
ATOM 1942 C CA . TYR A 1 245 ? -15.754 -1.727 0.734 1.00 95.94 245 TYR A CA 1
ATOM 1943 C C . TYR A 1 245 ? -15.773 -0.389 1.476 1.00 95.94 245 TYR A C 1
ATOM 1945 O O . TYR A 1 245 ? -16.194 0.633 0.929 1.00 95.94 245 TYR A O 1
ATOM 1953 N N . ASP A 1 246 ? -15.304 -0.397 2.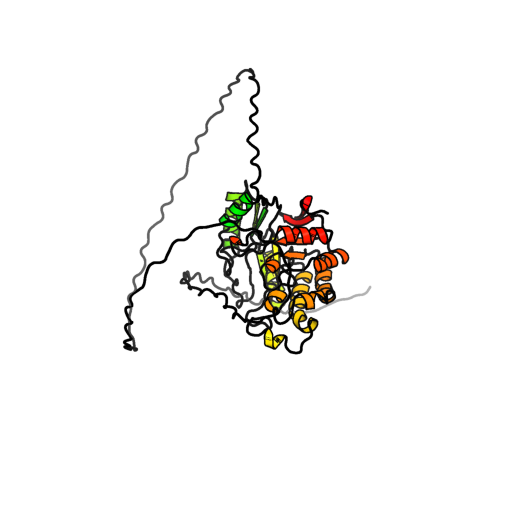720 1.00 95.88 246 ASP A N 1
ATOM 1954 C CA . ASP A 1 246 ? -15.094 0.812 3.517 1.00 95.88 246 ASP A CA 1
ATOM 1955 C C . ASP A 1 246 ? -13.855 1.582 3.039 1.00 95.88 246 ASP A C 1
ATOM 1957 O O . ASP A 1 246 ? -13.833 2.808 3.133 1.00 95.88 246 ASP A O 1
ATOM 1961 N N . PHE A 1 247 ? -12.840 0.868 2.541 1.00 97.38 247 PHE A N 1
ATOM 1962 C CA . PHE A 1 247 ? -11.556 1.415 2.105 1.00 97.38 247 PHE A CA 1
ATOM 1963 C C . PHE A 1 247 ? -10.908 0.517 1.044 1.00 97.38 247 PHE A C 1
ATOM 1965 O O . PHE A 1 247 ? -10.928 -0.704 1.174 1.00 97.38 247 PHE A O 1
ATOM 1972 N N . THR A 1 248 ? -10.335 1.108 -0.002 1.00 98.06 248 THR A N 1
ATOM 1973 C CA . THR A 1 248 ? -9.718 0.364 -1.112 1.00 98.06 248 THR A CA 1
ATOM 1974 C C . THR A 1 248 ? -8.298 0.836 -1.391 1.00 98.06 248 THR A C 1
ATOM 1976 O O . THR A 1 248 ? -8.054 2.034 -1.567 1.00 98.06 248 THR A O 1
ATOM 1979 N N . ILE A 1 249 ? -7.377 -0.120 -1.466 1.00 98.88 249 ILE A N 1
ATOM 1980 C CA . ILE A 1 249 ? -5.993 0.091 -1.890 1.00 98.88 249 ILE A CA 1
ATOM 1981 C C . ILE A 1 249 ? -5.858 -0.472 -3.304 1.00 98.88 249 ILE A C 1
ATOM 1983 O O . ILE A 1 249 ? -6.253 -1.609 -3.552 1.00 98.88 249 ILE A O 1
ATOM 1987 N N . GLY A 1 250 ? -5.349 0.330 -4.236 1.00 98.81 250 GLY A N 1
ATOM 1988 C CA . GLY A 1 250 ? -4.896 -0.159 -5.537 1.00 98.81 250 GLY A CA 1
ATOM 1989 C C . GLY A 1 250 ? -3.387 -0.331 -5.522 1.00 98.81 250 GLY A C 1
ATOM 1990 O O . GLY A 1 250 ? -2.680 0.642 -5.266 1.00 98.81 250 GLY A O 1
ATOM 1991 N N . SER A 1 251 ? -2.904 -1.531 -5.820 1.00 98.75 251 SER A N 1
ATOM 1992 C CA . SER A 1 251 ? -1.481 -1.873 -5.729 1.00 98.75 251 SER A CA 1
ATOM 1993 C C . SER A 1 251 ? -0.993 -2.542 -7.005 1.00 98.75 251 SER A C 1
ATOM 1995 O O . SER A 1 251 ? -1.740 -3.266 -7.656 1.00 98.75 251 SER A O 1
ATOM 1997 N N . VAL A 1 252 ? 0.269 -2.324 -7.375 1.00 98.50 252 VAL A N 1
ATOM 1998 C CA . VAL A 1 252 ? 0.906 -3.056 -8.479 1.00 98.50 252 VAL A CA 1
ATOM 1999 C C . VAL A 1 252 ? 1.808 -4.124 -7.878 1.00 98.50 252 VAL A C 1
ATOM 2001 O O . VAL A 1 252 ? 2.825 -3.823 -7.262 1.00 98.50 252 VAL A O 1
ATOM 2004 N N . HIS A 1 253 ? 1.442 -5.388 -8.060 1.00 97.44 253 HIS A N 1
ATOM 2005 C CA . HIS A 1 253 ? 2.218 -6.517 -7.559 1.00 97.44 253 HIS A CA 1
ATOM 2006 C C . HIS A 1 253 ? 3.070 -7.148 -8.657 1.00 97.44 253 HIS A C 1
ATOM 2008 O O . HIS A 1 253 ? 2.715 -7.145 -9.838 1.00 97.44 253 HIS A O 1
ATOM 2014 N N . ILE A 1 254 ? 4.211 -7.717 -8.267 1.00 94.31 254 ILE A N 1
ATOM 2015 C CA . ILE A 1 254 ? 5.120 -8.362 -9.213 1.00 94.31 254 ILE A CA 1
ATOM 2016 C C . ILE A 1 254 ? 4.496 -9.652 -9.740 1.00 94.31 254 ILE A C 1
ATOM 2018 O O . ILE A 1 254 ? 4.302 -10.605 -8.988 1.00 94.31 254 ILE A O 1
ATOM 2022 N N . ALA A 1 255 ? 4.232 -9.677 -11.047 1.00 91.06 255 ALA A N 1
ATOM 2023 C CA . ALA A 1 255 ? 3.765 -10.867 -11.741 1.00 91.06 255 ALA A CA 1
ATOM 2024 C C . ALA A 1 255 ? 4.778 -12.019 -11.579 1.00 91.06 255 ALA A C 1
ATOM 2026 O O . ALA A 1 255 ? 5.978 -11.794 -11.792 1.00 91.06 255 ALA A O 1
ATOM 2027 N N . PRO A 1 256 ? 4.334 -13.248 -11.254 1.00 87.25 256 PRO A N 1
ATOM 2028 C CA . PRO A 1 256 ? 5.226 -14.399 -11.081 1.00 87.25 256 PRO A CA 1
ATOM 2029 C C . PRO A 1 256 ? 6.103 -14.714 -12.302 1.00 87.25 256 PRO A C 1
ATOM 2031 O O . PRO A 1 256 ? 7.209 -15.230 -12.166 1.00 87.25 256 PRO A O 1
ATOM 2034 N N . ASP A 1 257 ? 5.630 -14.397 -13.505 1.00 89.06 257 ASP A N 1
ATOM 2035 C CA . ASP A 1 257 ? 6.337 -14.572 -14.776 1.00 89.06 257 ASP A CA 1
ATOM 2036 C C . ASP A 1 257 ? 6.939 -13.265 -15.329 1.00 89.06 257 ASP A C 1
ATOM 2038 O O . ASP A 1 257 ? 7.571 -13.258 -16.394 1.00 89.06 257 ASP A O 1
ATOM 2042 N N . GLY A 1 258 ? 6.786 -12.170 -14.582 1.00 93.12 258 GLY A N 1
ATOM 2043 C CA . GLY A 1 258 ? 7.221 -10.833 -14.946 1.00 93.12 258 GLY A CA 1
ATOM 2044 C C . GLY A 1 258 ? 8.738 -10.621 -14.874 1.00 93.12 258 GLY A C 1
ATOM 2045 O O . GLY A 1 258 ? 9.489 -11.435 -14.333 1.00 93.12 258 GLY A O 1
ATOM 2046 N N . PRO A 1 259 ? 9.229 -9.483 -15.395 1.00 96.00 259 PRO A N 1
ATOM 2047 C CA . PRO A 1 259 ? 10.661 -9.185 -15.444 1.00 96.00 259 PRO A CA 1
ATOM 2048 C C . PRO A 1 259 ? 11.316 -9.032 -14.064 1.00 96.00 259 PRO A C 1
ATOM 2050 O O . PRO A 1 259 ? 12.522 -9.227 -13.944 1.00 96.00 259 PRO A O 1
ATOM 2053 N N . TYR A 1 260 ? 10.535 -8.686 -13.038 1.00 96.81 260 TYR A N 1
ATOM 2054 C CA . TYR A 1 260 ? 11.014 -8.481 -11.668 1.00 96.81 260 TYR A CA 1
ATOM 2055 C C . TYR A 1 260 ? 10.946 -9.750 -10.804 1.00 96.81 260 TYR A C 1
ATOM 2057 O O . TYR A 1 260 ? 11.328 -9.702 -9.637 1.00 96.81 260 TYR A O 1
ATOM 2065 N N . ALA A 1 261 ? 10.469 -10.876 -11.348 1.00 94.94 261 ALA A N 1
ATOM 2066 C CA . ALA A 1 261 ? 10.501 -12.155 -10.647 1.00 94.94 261 ALA A CA 1
ATOM 2067 C C . ALA A 1 261 ? 11.945 -12.522 -10.260 1.00 94.94 261 ALA A C 1
ATOM 2069 O O . ALA A 1 261 ? 12.893 -12.199 -10.987 1.00 94.94 261 ALA A O 1
ATOM 2070 N N . ALA A 1 262 ? 12.116 -13.201 -9.123 1.00 91.69 262 ALA A N 1
ATOM 2071 C CA . ALA A 1 262 ? 13.426 -13.457 -8.523 1.00 91.69 262 ALA A CA 1
ATOM 2072 C C . ALA A 1 262 ? 14.397 -14.168 -9.483 1.00 91.69 262 ALA A C 1
ATOM 2074 O O . ALA A 1 262 ? 15.582 -13.843 -9.512 1.00 91.69 262 ALA A O 1
ATOM 2075 N N . GLU A 1 263 ? 13.906 -15.082 -10.326 1.00 94.19 263 GLU A N 1
ATOM 2076 C CA . GLU A 1 263 ? 14.744 -15.803 -11.291 1.00 94.19 263 GLU A CA 1
ATOM 2077 C C . GLU A 1 263 ? 15.100 -14.980 -12.543 1.00 94.19 263 GLU A C 1
ATOM 2079 O O . GLU A 1 263 ? 15.923 -15.414 -13.349 1.00 94.19 263 GLU A O 1
ATOM 2084 N N . ARG A 1 264 ? 14.477 -13.811 -12.746 1.00 96.88 264 ARG A N 1
ATOM 2085 C CA . ARG A 1 264 ? 14.554 -13.021 -13.991 1.00 96.88 264 ARG A CA 1
ATOM 2086 C C . ARG A 1 264 ? 15.166 -11.639 -13.801 1.00 96.88 264 ARG A C 1
ATOM 2088 O O . ARG A 1 264 ? 15.778 -11.119 -14.737 1.00 96.88 264 ARG A O 1
ATOM 2095 N N . VAL A 1 265 ? 15.037 -11.060 -12.606 1.00 97.38 265 VAL A N 1
ATOM 2096 C CA . VAL A 1 265 ? 15.397 -9.662 -12.332 1.00 97.38 265 VAL A CA 1
ATOM 2097 C C . VAL A 1 265 ? 16.858 -9.349 -12.657 1.00 97.38 265 VAL A C 1
ATOM 2099 O O . VAL A 1 265 ? 17.131 -8.338 -13.301 1.00 97.38 265 VAL A O 1
ATOM 2102 N N . ALA A 1 266 ? 17.792 -10.248 -12.331 1.00 97.19 266 ALA A N 1
ATOM 2103 C CA . ALA A 1 266 ? 19.216 -10.060 -12.610 1.00 97.19 266 ALA A CA 1
ATOM 2104 C C . ALA A 1 266 ? 19.500 -9.866 -14.111 1.00 97.19 266 ALA A C 1
ATOM 2106 O O . ALA A 1 266 ? 20.184 -8.924 -14.507 1.00 97.19 266 ALA A O 1
ATOM 2107 N N . SER A 1 267 ? 18.937 -10.727 -14.963 1.00 97.62 267 SER A N 1
ATOM 2108 C CA . SER A 1 267 ? 19.078 -10.614 -16.419 1.00 97.62 267 SER A CA 1
ATOM 2109 C C . SER A 1 267 ? 18.286 -9.436 -16.977 1.00 97.62 267 SER A C 1
ATOM 2111 O O . SER A 1 267 ? 18.728 -8.785 -17.921 1.00 97.62 267 SER A O 1
ATOM 2113 N N . PHE A 1 268 ? 17.125 -9.133 -16.393 1.00 97.94 268 PHE A N 1
ATOM 2114 C CA . PHE A 1 268 ? 16.295 -8.020 -16.833 1.00 97.94 268 PHE A CA 1
ATOM 2115 C C . PHE A 1 268 ? 16.989 -6.665 -16.658 1.00 97.94 268 PHE A C 1
ATOM 2117 O O . PHE A 1 268 ? 16.840 -5.816 -17.540 1.00 97.94 268 PHE A O 1
ATOM 2124 N N . VAL A 1 269 ? 17.72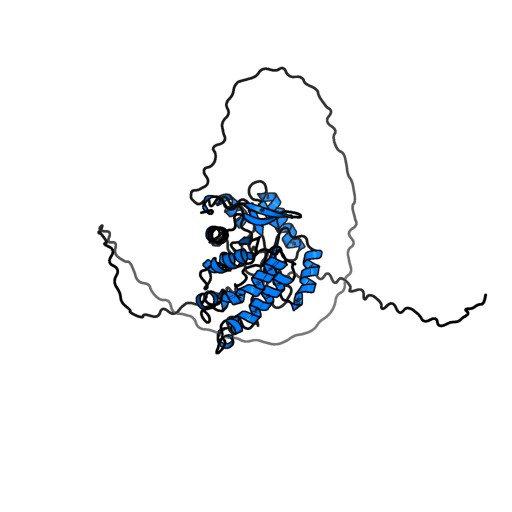2 -6.450 -15.559 1.00 97.94 269 VAL A N 1
ATOM 2125 C CA . VAL A 1 269 ? 18.386 -5.165 -15.279 1.00 97.94 269 VAL A CA 1
ATOM 2126 C C . VAL A 1 269 ? 19.678 -4.952 -16.071 1.00 97.94 269 VAL A C 1
ATOM 2128 O O . VAL A 1 269 ? 20.134 -3.818 -16.211 1.00 97.94 269 VAL A O 1
ATOM 2131 N N . GLN A 1 270 ? 20.288 -6.023 -16.584 1.00 97.50 270 GLN A N 1
ATOM 2132 C CA . GLN A 1 270 ? 21.620 -5.971 -17.176 1.00 97.50 270 GLN A CA 1
ATOM 2133 C C . GLN A 1 270 ? 21.671 -5.002 -18.368 1.00 97.50 270 GLN A C 1
ATOM 2135 O O . GLN A 1 270 ? 20.916 -5.126 -19.330 1.00 97.50 270 GLN A O 1
ATOM 2140 N N . GLY A 1 271 ? 22.589 -4.032 -18.303 1.00 97.06 271 GLY A N 1
ATOM 2141 C CA . GLY A 1 271 ? 22.805 -3.044 -19.364 1.00 97.06 271 GLY A CA 1
ATOM 2142 C C . GLY A 1 271 ? 21.719 -1.969 -19.489 1.00 97.06 271 GLY A C 1
ATOM 2143 O O . GLY A 1 271 ? 21.766 -1.183 -20.434 1.00 97.06 271 GLY A O 1
ATOM 2144 N N . LYS A 1 272 ? 20.750 -1.906 -18.567 1.00 98.19 272 LYS A N 1
ATOM 2145 C CA . LYS A 1 272 ? 19.686 -0.893 -18.570 1.00 98.19 272 LYS A CA 1
ATOM 2146 C C . LYS A 1 272 ? 19.970 0.229 -17.577 1.00 98.19 272 LYS A C 1
ATOM 2148 O O . LYS A 1 272 ? 20.570 0.017 -16.528 1.00 98.19 272 LYS A O 1
ATOM 2153 N N . SER A 1 273 ? 19.486 1.429 -17.891 1.00 97.88 273 SER A N 1
ATOM 2154 C CA . SER A 1 273 ? 19.430 2.527 -16.923 1.00 97.88 273 SER A CA 1
ATOM 2155 C C . SER A 1 273 ? 18.342 2.275 -15.876 1.00 97.88 273 SER A C 1
ATOM 2157 O O . SER A 1 273 ? 17.367 1.571 -16.150 1.00 97.88 273 SER A O 1
ATOM 2159 N N . VAL A 1 274 ? 18.455 2.912 -14.704 1.00 97.12 274 VAL A N 1
ATOM 2160 C CA . VAL A 1 274 ? 17.419 2.873 -13.652 1.00 97.12 274 VAL A CA 1
ATOM 2161 C C . VAL A 1 274 ? 16.046 3.222 -14.228 1.00 97.12 274 VAL A C 1
ATOM 2163 O O . VAL A 1 274 ? 15.094 2.470 -14.041 1.00 97.12 274 VAL A O 1
ATOM 2166 N N . ALA A 1 275 ? 15.968 4.292 -15.026 1.00 98.00 275 ALA A N 1
ATOM 2167 C CA . ALA A 1 275 ? 14.741 4.718 -15.693 1.00 98.00 275 ALA A CA 1
ATOM 2168 C C . ALA A 1 275 ? 14.134 3.624 -16.590 1.00 98.00 275 ALA A C 1
ATOM 2170 O O . ALA A 1 275 ? 12.924 3.422 -16.584 1.00 98.00 275 ALA A O 1
ATOM 2171 N N . ALA A 1 276 ? 14.952 2.897 -17.358 1.00 98.25 276 ALA A N 1
ATOM 2172 C CA . ALA A 1 276 ? 14.468 1.804 -18.203 1.00 98.25 276 ALA A CA 1
ATOM 2173 C C . ALA A 1 276 ? 14.027 0.577 -17.385 1.00 98.25 276 ALA A C 1
ATOM 2175 O O . ALA A 1 276 ? 13.110 -0.132 -17.795 1.00 98.25 276 ALA A O 1
ATOM 2176 N N . VAL A 1 277 ? 14.663 0.334 -16.236 1.00 97.94 277 VAL A N 1
ATOM 2177 C CA . VAL A 1 277 ? 14.322 -0.766 -15.326 1.00 97.94 277 VAL A CA 1
ATOM 2178 C C . VAL A 1 277 ? 12.991 -0.521 -14.621 1.00 97.94 277 VAL A C 1
ATOM 2180 O O . VAL A 1 277 ? 12.186 -1.444 -14.546 1.00 97.94 277 VAL A O 1
ATOM 2183 N N . VAL A 1 278 ? 12.734 0.685 -14.111 1.00 97.88 278 VAL A N 1
ATOM 2184 C CA . VAL A 1 278 ? 11.527 0.964 -13.305 1.00 97.88 278 VAL A CA 1
ATOM 2185 C C . VAL A 1 278 ? 10.298 1.297 -14.145 1.00 97.88 278 VAL A C 1
ATOM 2187 O O . VAL A 1 278 ? 9.180 1.074 -13.692 1.00 97.88 278 VAL A O 1
ATOM 2190 N N . ARG A 1 279 ? 10.495 1.795 -15.374 1.00 97.81 279 ARG A N 1
ATOM 2191 C CA . ARG A 1 279 ? 9.419 2.280 -16.251 1.00 97.81 279 ARG A CA 1
ATOM 2192 C C . ARG A 1 279 ? 8.225 1.321 -16.374 1.00 97.81 279 ARG A C 1
ATOM 2194 O O . ARG A 1 279 ? 7.122 1.800 -16.151 1.00 97.81 279 ARG A O 1
ATOM 2201 N N . PRO A 1 280 ? 8.384 0.013 -16.669 1.00 97.50 280 PRO A N 1
ATOM 2202 C CA . PRO A 1 280 ? 7.230 -0.879 -16.812 1.00 97.50 280 PRO A CA 1
ATOM 2203 C C . PRO A 1 280 ? 6.349 -0.942 -15.559 1.00 97.50 280 PRO A C 1
ATOM 2205 O O . PRO A 1 280 ? 5.130 -0.916 -15.670 1.00 97.50 280 PRO A O 1
ATOM 2208 N N . TYR A 1 281 ? 6.960 -0.977 -14.372 1.00 98.56 281 TYR A N 1
ATOM 2209 C CA . TYR A 1 281 ? 6.233 -0.939 -13.104 1.00 98.56 281 TYR A CA 1
ATOM 2210 C C . TYR A 1 281 ? 5.574 0.428 -12.877 1.00 98.56 281 TYR A C 1
ATOM 2212 O O . TYR A 1 281 ? 4.391 0.510 -12.566 1.00 98.56 281 TYR A O 1
ATOM 2220 N N . PHE A 1 282 ? 6.326 1.513 -13.081 1.00 98.62 282 PHE A N 1
ATOM 2221 C CA . PHE A 1 282 ? 5.857 2.877 -12.827 1.00 98.62 282 PHE A CA 1
ATOM 2222 C C . PHE A 1 282 ? 4.699 3.272 -13.755 1.00 98.62 282 PHE A C 1
ATOM 2224 O O . PHE A 1 282 ? 3.795 3.980 -13.324 1.00 98.62 282 PHE A O 1
ATOM 2231 N N . GLU A 1 283 ? 4.673 2.772 -14.993 1.00 98.62 283 GLU A N 1
ATOM 2232 C CA . GLU A 1 283 ? 3.559 2.974 -15.925 1.00 98.62 283 GLU A CA 1
ATOM 2233 C C . GLU A 1 283 ? 2.260 2.292 -15.460 1.00 98.62 283 GLU A C 1
ATOM 2235 O O . GLU A 1 283 ? 1.180 2.850 -15.660 1.00 98.62 283 GLU A O 1
ATOM 2240 N N . GLU A 1 284 ? 2.332 1.116 -14.823 1.00 98.69 284 GLU A N 1
ATOM 2241 C CA . GLU A 1 284 ? 1.151 0.478 -14.216 1.00 98.69 284 GLU A CA 1
ATOM 2242 C C . GLU A 1 284 ? 0.678 1.250 -12.980 1.00 98.69 284 GLU A C 1
ATOM 2244 O O . GLU A 1 284 ? -0.520 1.482 -12.828 1.00 98.69 284 GLU A O 1
ATOM 2249 N N . VAL A 1 285 ? 1.601 1.718 -12.130 1.00 98.88 285 VAL A N 1
ATOM 2250 C CA . VAL A 1 285 ? 1.256 2.523 -10.942 1.00 98.88 285 VAL A CA 1
ATOM 2251 C C . VAL A 1 285 ? 0.624 3.854 -11.356 1.00 98.88 285 VAL A C 1
ATOM 2253 O O . VAL A 1 285 ? -0.379 4.284 -10.784 1.00 98.88 285 VAL A O 1
ATOM 2256 N N . GLU A 1 286 ? 1.172 4.502 -12.385 1.00 98.88 286 GLU A N 1
ATOM 2257 C CA . GLU A 1 286 ? 0.609 5.724 -12.954 1.00 98.88 286 GLU A CA 1
ATOM 2258 C C . GLU A 1 286 ? -0.801 5.473 -13.500 1.00 98.88 286 GLU A C 1
ATOM 2260 O O . GLU A 1 286 ? -1.713 6.262 -13.242 1.00 98.88 286 GLU A O 1
ATOM 2265 N N . ALA A 1 287 ? -1.010 4.371 -14.223 1.00 98.88 287 ALA A N 1
ATOM 2266 C CA . ALA A 1 287 ? -2.324 4.007 -14.737 1.00 98.88 287 ALA A CA 1
ATOM 2267 C C . ALA A 1 287 ? -3.332 3.722 -13.608 1.00 98.88 287 ALA A C 1
ATOM 2269 O O . ALA A 1 287 ? -4.451 4.242 -13.651 1.00 98.88 287 ALA A O 1
ATOM 2270 N N . ALA A 1 288 ? -2.915 3.017 -12.551 1.00 98.81 288 ALA A N 1
ATOM 2271 C CA . ALA A 1 288 ? -3.723 2.792 -11.355 1.00 98.81 288 ALA A CA 1
ATOM 2272 C C . ALA A 1 288 ? -4.172 4.122 -10.732 1.00 98.81 288 ALA A C 1
ATOM 2274 O O . ALA A 1 288 ? -5.362 4.316 -10.470 1.00 98.81 288 ALA A O 1
ATOM 2275 N N . ALA A 1 289 ? -3.249 5.076 -10.576 1.00 98.81 289 ALA A N 1
ATOM 2276 C CA . ALA A 1 289 ? -3.547 6.415 -10.071 1.00 98.81 289 ALA A CA 1
ATOM 2277 C C . ALA A 1 289 ? -4.508 7.188 -10.995 1.00 98.81 289 ALA A C 1
ATOM 2279 O O . ALA A 1 289 ? -5.473 7.792 -10.524 1.00 98.81 289 ALA A O 1
ATOM 2280 N N . ARG A 1 290 ? -4.290 7.149 -12.318 1.00 98.75 290 ARG A N 1
ATOM 2281 C CA . ARG A 1 290 ? -5.153 7.818 -13.313 1.00 98.75 290 ARG A CA 1
ATOM 2282 C C . ARG A 1 290 ? -6.563 7.235 -13.375 1.00 98.75 290 ARG A C 1
ATOM 2284 O O . ARG A 1 290 ? -7.491 7.961 -13.726 1.00 98.75 290 ARG A O 1
ATOM 2291 N N . SER A 1 291 ? -6.738 5.959 -13.033 1.00 98.56 291 SER A N 1
ATOM 2292 C CA . SER A 1 291 ? -8.037 5.277 -13.089 1.00 98.56 291 SER A CA 1
ATOM 2293 C C . SER A 1 291 ? -9.092 5.890 -12.153 1.00 98.56 291 SER A C 1
ATOM 2295 O O . SER A 1 291 ? -10.295 5.765 -12.420 1.00 98.56 291 SER A O 1
ATOM 2297 N N . GLY A 1 292 ? -8.643 6.528 -11.058 1.00 97.38 292 GLY A N 1
ATOM 2298 C CA . GLY A 1 292 ? -9.488 7.103 -10.007 1.00 97.38 292 GLY A CA 1
ATOM 2299 C C . GLY A 1 292 ? -10.342 6.073 -9.259 1.00 97.38 292 GLY A C 1
ATOM 2300 O O . GLY A 1 292 ? -11.384 6.428 -8.709 1.00 97.38 292 GLY A O 1
ATOM 2301 N N . LEU A 1 293 ? -9.961 4.792 -9.301 1.00 97.75 293 LEU A N 1
ATOM 2302 C CA . LEU A 1 293 ? -10.760 3.688 -8.763 1.00 97.75 293 LEU A CA 1
ATOM 2303 C C . LEU A 1 293 ? -10.623 3.496 -7.251 1.00 97.75 293 LEU A C 1
ATOM 2305 O O . LEU A 1 293 ? -11.537 2.956 -6.631 1.00 97.75 293 LEU A O 1
ATOM 2309 N N . PHE A 1 294 ? -9.504 3.925 -6.671 1.00 98.00 294 PHE A N 1
ATOM 2310 C CA . PHE A 1 294 ? -9.094 3.536 -5.324 1.00 98.00 294 PHE A CA 1
ATOM 2311 C C . PHE A 1 294 ? -9.116 4.712 -4.349 1.00 98.00 294 PHE A C 1
ATOM 2313 O O . PHE A 1 294 ? -9.061 5.881 -4.735 1.00 98.00 294 PHE A O 1
ATOM 2320 N N . ASP A 1 295 ? -9.161 4.413 -3.053 1.00 97.94 295 ASP A N 1
ATOM 2321 C CA . ASP A 1 295 ? -9.014 5.444 -2.028 1.00 97.94 295 ASP A CA 1
ATOM 2322 C C . ASP A 1 295 ? -7.557 5.865 -1.848 1.00 97.94 295 ASP A C 1
ATOM 2324 O O . ASP A 1 295 ? -7.293 7.042 -1.560 1.00 97.94 295 ASP A O 1
ATOM 2328 N N . THR A 1 296 ? -6.632 4.929 -2.038 1.00 98.69 296 THR A N 1
ATOM 2329 C CA . THR A 1 296 ? -5.188 5.148 -2.008 1.00 98.69 296 THR A CA 1
ATOM 2330 C C . THR A 1 296 ? -4.487 4.237 -3.011 1.00 98.69 296 THR A C 1
ATOM 2332 O O . THR A 1 296 ? -4.999 3.161 -3.328 1.00 98.69 296 THR A O 1
ATOM 2335 N N . ILE A 1 297 ? -3.321 4.659 -3.498 1.00 98.88 297 ILE A N 1
ATOM 2336 C CA . ILE A 1 297 ? -2.398 3.765 -4.201 1.00 98.88 297 ILE A CA 1
ATOM 2337 C C . ILE A 1 297 ? -1.366 3.257 -3.199 1.00 98.88 297 ILE A C 1
ATOM 2339 O O . ILE A 1 297 ? -0.691 4.064 -2.551 1.00 98.88 297 ILE A O 1
ATOM 2343 N N . GLY A 1 298 ? -1.296 1.932 -3.068 1.00 98.19 298 GLY A N 1
ATOM 2344 C CA . GLY A 1 298 ? -0.389 1.231 -2.169 1.00 98.19 298 GLY A CA 1
ATOM 2345 C C . GLY A 1 298 ? 1.058 1.308 -2.644 1.00 98.19 298 GLY A C 1
ATOM 2346 O O . GLY A 1 298 ? 1.301 1.457 -3.843 1.00 98.19 298 GLY A O 1
ATOM 2347 N N . HIS A 1 299 ? 1.992 1.272 -1.687 1.00 98.38 299 HIS A N 1
ATOM 2348 C CA . HIS A 1 299 ? 3.446 1.083 -1.858 1.00 98.38 299 HIS A CA 1
ATOM 2349 C C . HIS A 1 299 ? 4.000 1.359 -3.283 1.00 98.38 299 HIS A C 1
ATOM 2351 O O . HIS A 1 299 ? 4.527 0.484 -3.968 1.00 98.38 299 HIS A O 1
ATOM 2357 N N . VAL A 1 300 ? 3.909 2.620 -3.736 1.00 98.38 300 VAL A N 1
ATOM 2358 C CA . VAL A 1 300 ? 4.101 3.038 -5.151 1.00 98.38 300 VAL A CA 1
ATOM 2359 C C . VAL A 1 300 ? 5.453 2.682 -5.778 1.00 98.38 300 VAL A C 1
ATOM 2361 O O . VAL A 1 300 ? 5.598 2.730 -6.996 1.00 98.38 300 VAL A O 1
ATOM 2364 N N . ASP A 1 301 ? 6.452 2.341 -4.972 1.00 97.69 301 ASP A N 1
ATOM 2365 C CA . ASP A 1 301 ? 7.797 1.929 -5.372 1.00 97.69 301 ASP A CA 1
ATOM 2366 C C . ASP A 1 301 ? 8.221 0.581 -4.767 1.00 97.69 301 ASP A C 1
ATOM 2368 O O . ASP A 1 301 ? 9.415 0.276 -4.685 1.00 97.69 301 ASP A O 1
ATOM 2372 N N . PHE A 1 302 ? 7.253 -0.276 -4.426 1.00 97.81 302 PHE A N 1
ATOM 2373 C CA . PHE A 1 302 ? 7.457 -1.638 -3.917 1.00 97.81 302 PHE A CA 1
ATOM 2374 C C . PHE A 1 302 ? 8.380 -2.498 -4.788 1.00 97.81 302 PHE A C 1
ATOM 2376 O O . PHE A 1 302 ? 9.077 -3.379 -4.279 1.00 97.81 302 PHE A O 1
ATOM 2383 N N . VAL A 1 303 ? 8.496 -2.189 -6.085 1.00 97.31 303 VAL A N 1
ATOM 2384 C CA . VAL A 1 303 ? 9.476 -2.798 -6.999 1.00 97.31 303 VAL A CA 1
ATOM 2385 C C . VAL A 1 303 ? 10.913 -2.779 -6.450 1.00 97.31 303 VAL A C 1
ATOM 2387 O O . VAL A 1 303 ? 11.680 -3.703 -6.724 1.00 97.31 303 VAL A O 1
ATOM 2390 N N . LYS A 1 304 ? 11.273 -1.810 -5.589 1.00 96.81 304 LYS A N 1
ATOM 2391 C CA . LYS A 1 304 ? 12.560 -1.758 -4.863 1.00 96.81 304 LYS A CA 1
ATOM 2392 C C . LYS A 1 304 ? 12.883 -3.049 -4.107 1.00 96.81 304 LYS A C 1
ATOM 2394 O O . LYS A 1 304 ? 14.053 -3.436 -4.042 1.00 96.81 304 LYS A O 1
ATOM 2399 N N . ARG A 1 305 ? 11.866 -3.735 -3.568 1.00 95.62 305 ARG A N 1
ATOM 2400 C CA . ARG A 1 305 ? 12.014 -5.018 -2.863 1.00 95.62 305 ARG A CA 1
ATOM 2401 C C . ARG A 1 305 ? 12.703 -6.066 -3.737 1.00 95.62 305 ARG A C 1
ATOM 2403 O O . ARG A 1 305 ? 13.588 -6.767 -3.254 1.00 95.62 305 ARG A O 1
ATOM 2410 N N . TYR A 1 306 ? 12.300 -6.141 -5.003 1.00 95.50 306 TYR A N 1
ATOM 2411 C CA . TYR A 1 306 ? 12.752 -7.141 -5.974 1.00 95.50 306 TYR A CA 1
ATOM 2412 C C . TYR A 1 306 ? 13.971 -6.678 -6.760 1.00 95.50 306 TYR A C 1
ATOM 2414 O O . TYR A 1 306 ? 14.791 -7.488 -7.182 1.00 95.50 306 TYR A O 1
ATOM 2422 N N . LEU A 1 307 ? 14.107 -5.366 -6.947 1.00 96.69 307 LEU A N 1
ATOM 2423 C CA . LEU A 1 307 ? 15.284 -4.792 -7.579 1.00 96.69 307 LEU A CA 1
ATOM 2424 C C . LEU A 1 307 ? 16.530 -4.913 -6.710 1.00 96.69 307 LEU A C 1
ATOM 2426 O O . LEU A 1 307 ? 17.618 -4.985 -7.263 1.00 96.69 307 LEU A O 1
ATOM 2430 N N . THR A 1 308 ? 16.411 -4.964 -5.385 1.00 95.00 308 THR A N 1
ATOM 2431 C CA . THR A 1 308 ? 17.564 -5.131 -4.491 1.00 95.00 308 THR A CA 1
ATOM 2432 C C . THR A 1 308 ? 18.019 -6.605 -4.484 1.00 95.00 308 THR A C 1
ATOM 2434 O O . THR A 1 308 ? 17.187 -7.468 -4.212 1.00 95.00 308 THR A O 1
ATOM 2437 N N . PRO A 1 309 ? 19.308 -6.934 -4.738 1.00 94.00 309 PRO A N 1
ATOM 2438 C CA . PRO A 1 309 ? 20.469 -6.043 -4.717 1.00 94.00 309 PRO A CA 1
ATOM 2439 C C . PRO A 1 309 ? 20.975 -5.561 -6.094 1.00 94.00 309 PRO A C 1
ATOM 2441 O O . PRO A 1 309 ? 22.091 -5.066 -6.210 1.00 94.00 309 PRO A O 1
ATOM 2444 N N . HIS A 1 310 ? 20.199 -5.717 -7.157 1.00 95.44 310 HIS A N 1
ATOM 2445 C CA . HIS A 1 310 ? 20.596 -5.366 -8.520 1.00 95.44 310 HIS A CA 1
ATOM 2446 C C . HIS A 1 310 ? 20.526 -3.860 -8.826 1.00 95.44 310 HIS A C 1
ATOM 2448 O O . HIS A 1 310 ? 21.372 -3.339 -9.549 1.00 95.44 310 HIS A O 1
ATOM 2454 N N . VAL A 1 311 ? 19.544 -3.153 -8.263 1.00 95.75 311 VAL A N 1
ATOM 2455 C CA . VAL A 1 311 ? 19.436 -1.688 -8.262 1.00 95.75 311 VAL A CA 1
ATOM 2456 C C . VAL A 1 311 ? 19.150 -1.253 -6.829 1.00 95.75 311 VAL A C 1
ATOM 2458 O O . VAL A 1 311 ? 18.128 -1.630 -6.260 1.00 95.75 311 VAL A O 1
ATOM 2461 N N . MET A 1 312 ? 20.073 -0.493 -6.234 1.00 95.50 312 MET A N 1
ATOM 2462 C CA . MET A 1 312 ? 19.933 -0.003 -4.859 1.00 95.50 312 MET A CA 1
ATOM 2463 C C . MET A 1 312 ? 18.851 1.082 -4.752 1.00 95.50 312 MET A C 1
ATOM 2465 O O . MET A 1 312 ? 18.704 1.867 -5.694 1.00 95.50 312 MET A O 1
ATOM 2469 N N . PRO A 1 313 ? 18.167 1.208 -3.598 1.00 94.19 313 PRO A N 1
ATOM 2470 C CA . PRO A 1 313 ? 17.244 2.313 -3.327 1.00 94.19 313 PRO A CA 1
ATOM 2471 C C . PRO A 1 313 ? 17.830 3.704 -3.624 1.00 94.19 313 PRO A C 1
ATOM 2473 O O . PRO A 1 313 ? 17.166 4.511 -4.274 1.00 94.19 313 PRO A O 1
ATOM 2476 N N . ASP A 1 314 ? 19.103 3.940 -3.282 1.00 93.88 314 ASP A N 1
ATOM 2477 C CA . ASP A 1 314 ? 19.819 5.200 -3.549 1.00 93.88 314 ASP A CA 1
ATOM 2478 C C . ASP A 1 314 ? 19.830 5.593 -5.033 1.00 93.88 314 ASP A C 1
ATOM 2480 O O . ASP A 1 314 ? 19.784 6.774 -5.374 1.00 93.88 314 ASP A O 1
ATOM 2484 N N . ALA A 1 315 ? 19.849 4.609 -5.938 1.00 94.88 315 ALA A N 1
ATOM 2485 C CA . ALA A 1 315 ? 19.830 4.865 -7.373 1.00 94.88 315 ALA A CA 1
ATOM 2486 C C . ALA A 1 315 ? 18.468 5.405 -7.844 1.00 94.88 315 ALA A C 1
ATOM 2488 O O . ALA A 1 315 ? 18.421 6.208 -8.772 1.00 94.88 315 ALA A O 1
ATOM 2489 N N . LEU A 1 316 ? 17.367 4.994 -7.201 1.00 93.75 316 LEU A N 1
ATOM 2490 C CA . LEU A 1 316 ? 16.043 5.584 -7.426 1.00 93.75 316 LEU A CA 1
ATOM 2491 C C . LEU A 1 316 ? 15.904 6.929 -6.704 1.00 93.75 316 LEU A C 1
ATOM 2493 O O . LEU A 1 316 ? 15.285 7.838 -7.246 1.00 93.75 316 LEU A O 1
ATOM 2497 N N . ALA A 1 317 ? 16.470 7.069 -5.502 1.00 92.31 317 ALA A N 1
ATOM 2498 C CA . ALA A 1 317 ? 16.453 8.329 -4.758 1.00 92.31 317 ALA A CA 1
ATOM 2499 C C . ALA A 1 317 ? 17.189 9.458 -5.503 1.00 92.31 317 ALA A C 1
ATOM 2501 O O . ALA A 1 317 ? 16.795 10.616 -5.405 1.00 92.31 317 ALA A O 1
ATOM 2502 N N . ALA A 1 318 ? 18.215 9.115 -6.288 1.00 95.56 318 ALA A N 1
ATOM 2503 C CA . ALA A 1 318 ? 18.935 10.038 -7.163 1.00 95.56 318 ALA A CA 1
ATOM 2504 C C . ALA A 1 318 ? 18.159 10.452 -8.432 1.00 95.56 318 ALA A C 1
ATOM 2506 O O . ALA A 1 318 ? 18.639 11.318 -9.161 1.00 95.56 318 ALA A O 1
ATOM 2507 N N . ALA A 1 319 ? 16.996 9.848 -8.698 1.00 95.50 319 ALA A N 1
ATOM 2508 C CA . ALA A 1 319 ? 16.153 10.120 -9.863 1.00 95.50 319 ALA A CA 1
ATOM 2509 C C . ALA A 1 319 ? 14.679 10.378 -9.457 1.00 95.50 319 ALA A C 1
ATOM 2511 O O . ALA A 1 319 ? 13.772 9.649 -9.883 1.00 95.50 319 ALA A O 1
ATOM 2512 N N . PRO A 1 320 ? 14.406 11.375 -8.587 1.00 94.69 320 PRO A N 1
ATOM 2513 C CA . PRO A 1 320 ? 13.059 11.652 -8.079 1.00 94.69 320 PRO A CA 1
ATOM 2514 C C . PRO A 1 320 ? 12.065 12.047 -9.184 1.00 94.69 320 PRO A C 1
ATOM 2516 O O . PRO A 1 320 ? 10.864 11.821 -9.037 1.00 94.69 320 PRO A O 1
ATOM 2519 N N . GLU A 1 321 ? 12.544 12.568 -10.316 1.00 96.06 321 GLU A N 1
ATOM 2520 C CA . GLU A 1 321 ? 11.738 12.908 -11.491 1.00 96.06 321 GLU A CA 1
ATOM 2521 C C . GLU A 1 321 ? 10.994 11.701 -12.078 1.00 96.06 321 GLU A C 1
ATOM 2523 O O . GLU A 1 321 ? 9.946 11.863 -12.701 1.00 96.06 321 GLU A O 1
ATOM 2528 N N . LEU A 1 322 ? 11.480 10.476 -11.836 1.00 98.00 322 LEU A N 1
ATOM 2529 C CA . LEU A 1 322 ? 10.799 9.257 -12.276 1.00 98.00 322 LEU A CA 1
ATOM 2530 C C . LEU A 1 322 ? 9.442 9.070 -11.584 1.00 98.00 322 LEU A C 1
ATOM 2532 O O . LEU A 1 322 ? 8.555 8.446 -12.159 1.00 98.00 322 LEU A O 1
ATOM 2536 N N . TYR A 1 323 ? 9.254 9.626 -10.384 1.00 98.56 323 TYR A N 1
ATOM 2537 C CA . TYR A 1 323 ? 7.997 9.541 -9.635 1.00 98.56 323 TYR A CA 1
ATOM 2538 C C . TYR A 1 323 ? 6.976 10.589 -10.080 1.00 98.56 323 TYR A C 1
ATOM 2540 O O . TYR A 1 323 ? 5.777 10.405 -9.870 1.00 98.56 323 TYR A O 1
ATOM 2548 N N . GLU A 1 324 ? 7.420 11.690 -10.690 1.00 98.38 324 GLU A N 1
ATOM 2549 C CA . GLU A 1 324 ? 6.571 12.844 -10.992 1.00 98.38 324 GLU A CA 1
ATOM 2550 C C . GLU A 1 324 ? 5.295 12.488 -11.786 1.00 98.38 324 GLU A C 1
ATOM 2552 O O . GLU A 1 324 ? 4.228 12.980 -11.403 1.00 98.38 324 GLU A O 1
ATOM 2557 N N . PRO A 1 325 ? 5.319 11.609 -12.814 1.00 98.75 325 PRO A N 1
ATOM 2558 C CA . PRO A 1 325 ? 4.101 11.206 -13.523 1.00 98.75 325 PRO A CA 1
ATOM 2559 C C . PRO A 1 325 ? 3.051 10.552 -12.613 1.00 98.75 325 PRO A C 1
ATOM 2561 O O . PRO A 1 325 ? 1.874 10.920 -12.668 1.00 98.75 325 PRO A O 1
ATOM 2564 N N . ILE A 1 326 ? 3.478 9.647 -11.723 1.00 98.81 326 ILE A N 1
ATOM 2565 C CA . ILE A 1 326 ? 2.611 8.981 -10.739 1.00 98.81 326 ILE A CA 1
ATOM 2566 C C . ILE A 1 326 ? 2.041 10.017 -9.770 1.00 98.81 326 ILE A C 1
ATOM 2568 O O . ILE A 1 326 ? 0.830 10.083 -9.557 1.00 98.81 326 ILE A O 1
ATOM 2572 N N . LEU A 1 327 ? 2.901 10.867 -9.206 1.00 98.88 327 LEU A N 1
ATOM 2573 C CA . LEU A 1 327 ? 2.490 11.863 -8.219 1.00 98.88 327 LEU A CA 1
ATOM 2574 C C . LEU A 1 327 ? 1.498 12.870 -8.812 1.00 98.88 327 LEU A C 1
ATOM 2576 O O . LEU A 1 327 ? 0.489 13.184 -8.182 1.00 98.88 327 LEU A O 1
ATOM 2580 N N . ARG A 1 328 ? 1.716 13.324 -10.050 1.00 98.88 328 ARG A N 1
ATOM 2581 C CA . ARG A 1 328 ? 0.763 14.189 -10.761 1.00 98.88 328 ARG A CA 1
ATOM 2582 C C . ARG A 1 328 ? -0.557 13.479 -11.055 1.00 98.88 328 ARG A C 1
ATOM 2584 O O . ARG A 1 328 ? -1.604 14.115 -10.957 1.00 98.88 328 ARG A O 1
ATOM 2591 N N . ALA A 1 329 ? -0.539 12.186 -11.379 1.00 98.88 329 ALA A N 1
ATOM 2592 C CA . ALA A 1 329 ? -1.760 11.399 -11.552 1.00 98.88 329 ALA A CA 1
ATOM 2593 C C . ALA A 1 329 ? -2.561 11.268 -10.243 1.00 98.88 329 ALA A C 1
ATOM 2595 O O . ALA A 1 329 ? -3.790 11.378 -10.260 1.00 98.88 329 ALA A O 1
ATOM 2596 N N . LEU A 1 330 ? -1.885 11.108 -9.102 1.00 98.81 330 LEU A N 1
ATOM 2597 C CA . LEU A 1 330 ? -2.517 11.118 -7.778 1.00 98.81 330 LEU A CA 1
ATOM 2598 C C . LEU A 1 330 ? -3.149 12.480 -7.463 1.00 98.81 330 LEU A C 1
ATOM 2600 O O . LEU A 1 330 ? -4.304 12.541 -7.046 1.00 98.81 330 LEU A O 1
ATOM 2604 N N . VAL A 1 331 ? -2.435 13.580 -7.735 1.00 98.75 331 VAL A N 1
ATOM 2605 C CA . VAL A 1 331 ? -2.976 14.943 -7.579 1.00 98.75 331 VAL A CA 1
ATOM 2606 C C . VAL A 1 331 ? -4.217 15.141 -8.452 1.00 98.75 331 VAL A C 1
ATOM 2608 O O . VAL A 1 331 ? -5.243 15.606 -7.962 1.00 98.75 331 VAL A O 1
ATOM 2611 N N . ALA A 1 332 ? -4.144 14.762 -9.730 1.00 98.69 332 ALA A N 1
ATOM 2612 C CA . ALA A 1 332 ? -5.232 14.957 -10.684 1.00 98.69 332 ALA A CA 1
ATOM 2613 C C . ALA A 1 332 ? -6.476 14.112 -10.362 1.00 98.69 332 ALA A C 1
ATOM 2615 O O . ALA A 1 332 ? -7.597 14.584 -10.537 1.00 98.69 332 ALA A O 1
ATOM 2616 N N . SER A 1 333 ? -6.293 12.875 -9.891 1.00 97.94 333 SER A N 1
ATOM 2617 C CA . SER A 1 333 ? -7.399 11.978 -9.527 1.00 97.94 333 SER A CA 1
ATOM 2618 C C . SER A 1 333 ? -7.975 12.253 -8.133 1.00 97.94 333 SER A C 1
ATOM 2620 O O . SER A 1 333 ? -9.100 11.851 -7.843 1.00 97.94 333 SER A O 1
ATOM 2622 N N . GLY A 1 334 ? -7.215 12.913 -7.253 1.00 96.69 334 GLY A N 1
ATOM 2623 C CA . GLY A 1 334 ? -7.556 13.049 -5.835 1.00 96.69 334 GLY A CA 1
ATOM 2624 C C . GLY A 1 334 ? -7.390 11.749 -5.033 1.00 96.69 334 GLY A C 1
ATOM 2625 O O . GLY A 1 334 ? -7.855 11.666 -3.890 1.00 96.69 334 GLY A O 1
ATOM 2626 N N . THR A 1 335 ? -6.746 10.735 -5.618 1.00 97.19 335 THR A N 1
ATOM 2627 C CA . THR A 1 335 ? -6.388 9.482 -4.941 1.00 97.19 335 THR A CA 1
ATOM 2628 C C . THR A 1 335 ? -5.278 9.754 -3.926 1.00 97.19 335 THR A C 1
ATOM 2630 O O . THR A 1 335 ? -4.388 10.570 -4.172 1.00 97.19 335 THR A O 1
ATOM 2633 N N . ALA A 1 336 ? -5.335 9.116 -2.755 1.00 98.50 336 ALA A N 1
ATOM 2634 C CA . ALA A 1 336 ? -4.283 9.291 -1.759 1.00 98.50 336 ALA A CA 1
ATOM 2635 C C . ALA A 1 336 ? -2.999 8.541 -2.142 1.00 98.50 336 ALA A C 1
ATOM 2637 O O . ALA A 1 336 ? -3.038 7.556 -2.879 1.00 98.50 336 ALA A O 1
ATOM 2638 N N . LEU A 1 337 ? -1.875 9.015 -1.607 1.00 98.81 337 LEU A N 1
ATOM 2639 C CA . LEU A 1 337 ? -0.605 8.294 -1.606 1.00 98.81 337 LEU A CA 1
ATOM 2640 C C . LEU A 1 337 ? -0.468 7.510 -0.298 1.00 98.81 337 LEU A C 1
ATOM 2642 O O . LEU A 1 337 ? -0.545 8.104 0.782 1.00 98.81 337 LEU A O 1
ATOM 2646 N N . GLU A 1 338 ? -0.243 6.203 -0.366 1.00 98.88 338 GLU A N 1
ATOM 2647 C CA . GLU A 1 338 ? 0.107 5.432 0.821 1.00 98.88 338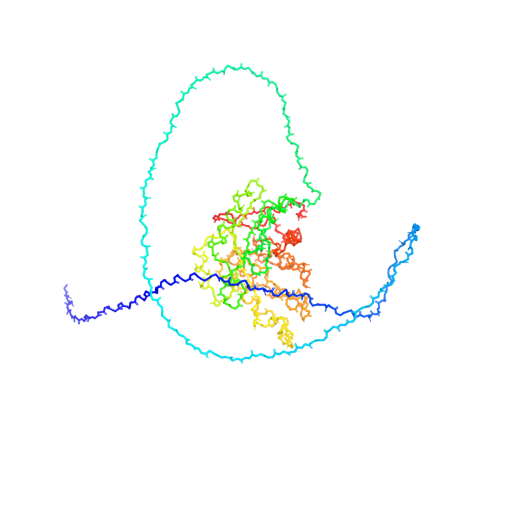 GLU A CA 1
ATOM 2648 C C . GLU A 1 338 ? 1.549 5.705 1.266 1.00 98.88 338 GLU A C 1
ATOM 2650 O O . GLU A 1 338 ? 2.472 5.733 0.455 1.00 98.88 338 GLU A O 1
ATOM 2655 N N . VAL A 1 339 ? 1.736 5.866 2.577 1.00 98.75 339 VAL A N 1
ATOM 2656 C CA . VAL A 1 339 ? 3.023 5.708 3.257 1.00 98.75 339 VAL A CA 1
ATOM 2657 C C . VAL A 1 339 ? 3.047 4.325 3.899 1.00 98.75 339 VAL A C 1
ATOM 2659 O O . VAL A 1 339 ? 2.504 4.113 4.987 1.00 98.75 339 VAL A O 1
ATOM 2662 N N . ASN A 1 340 ? 3.656 3.372 3.206 1.00 98.88 340 ASN A N 1
ATOM 2663 C CA . ASN A 1 340 ? 3.710 1.985 3.637 1.00 98.88 340 ASN A CA 1
ATOM 2664 C C . ASN A 1 340 ? 5.010 1.709 4.393 1.00 98.88 340 ASN A C 1
ATOM 2666 O O . ASN A 1 340 ? 6.111 1.975 3.901 1.00 98.88 340 ASN A O 1
ATOM 2670 N N . THR A 1 341 ? 4.898 1.163 5.600 1.00 98.75 341 THR A N 1
ATOM 2671 C CA . THR A 1 341 ? 6.056 0.932 6.471 1.00 98.75 341 THR A CA 1
ATOM 2672 C C . THR A 1 341 ? 6.642 -0.469 6.322 1.00 98.75 341 THR A C 1
ATOM 2674 O O . THR A 1 341 ? 7.634 -0.790 6.983 1.00 98.75 341 THR A O 1
ATOM 2677 N N . SER A 1 342 ? 6.106 -1.296 5.416 1.00 98.44 342 SER A N 1
ATOM 2678 C CA . SER A 1 342 ? 6.674 -2.606 5.100 1.00 98.44 342 SER A CA 1
ATOM 2679 C C . SER A 1 342 ? 8.077 -2.528 4.541 1.00 98.44 342 SER A C 1
ATOM 2681 O O . SER A 1 342 ? 8.910 -3.351 4.918 1.00 98.44 342 SER A O 1
ATOM 2683 N N . GLY A 1 343 ? 8.402 -1.501 3.759 1.00 97.81 343 GLY A N 1
ATOM 2684 C CA . GLY A 1 343 ? 9.742 -1.348 3.199 1.00 97.81 343 GLY A CA 1
ATOM 2685 C C . GLY A 1 343 ? 10.864 -1.287 4.246 1.00 97.81 343 GLY A C 1
ATOM 2686 O O . GLY A 1 343 ? 11.969 -1.764 3.979 1.00 97.81 343 GLY A O 1
ATOM 2687 N N . LEU A 1 344 ? 10.568 -0.842 5.477 1.00 98.19 344 LEU A N 1
ATOM 2688 C CA . LEU A 1 344 ? 11.520 -0.802 6.596 1.00 98.19 344 LEU A CA 1
ATOM 2689 C C . LEU A 1 344 ? 11.995 -2.199 7.032 1.00 98.19 344 LEU A C 1
ATOM 2691 O O . LEU A 1 344 ? 13.108 -2.337 7.537 1.00 98.19 344 LEU A O 1
ATOM 2695 N N . ARG A 1 345 ? 11.165 -3.233 6.840 1.00 97.19 345 ARG A N 1
ATOM 2696 C CA . ARG A 1 345 ? 11.508 -4.645 7.111 1.00 97.19 345 ARG A CA 1
ATOM 2697 C C . ARG A 1 345 ? 11.902 -5.425 5.854 1.00 97.19 345 ARG A C 1
ATOM 2699 O O . ARG A 1 345 ? 12.215 -6.607 5.955 1.00 97.19 345 ARG A O 1
ATOM 2706 N N . GLN A 1 346 ? 11.876 -4.788 4.685 1.00 95.62 346 GLN A N 1
ATOM 2707 C CA . GLN A 1 346 ? 12.316 -5.385 3.426 1.00 95.62 346 GLN A CA 1
ATOM 2708 C C . GLN A 1 346 ? 13.768 -5.005 3.111 1.00 95.62 346 GLN A C 1
ATOM 2710 O O . GLN A 1 346 ? 14.421 -4.242 3.824 1.00 95.62 346 GLN A O 1
ATOM 2715 N N . SER A 1 347 ? 14.273 -5.532 1.996 1.00 91.06 347 SER A N 1
ATOM 2716 C CA . SER A 1 347 ? 15.608 -5.244 1.462 1.00 91.06 347 SER A CA 1
ATOM 2717 C C . SER A 1 347 ? 15.872 -3.748 1.229 1.00 91.06 347 SER A C 1
ATOM 2719 O O . SER A 1 347 ? 17.021 -3.326 1.335 1.00 91.06 347 SER A O 1
ATOM 2721 N N . ALA A 1 348 ? 14.826 -2.949 0.980 1.00 90.75 348 ALA A N 1
ATOM 2722 C CA . ALA A 1 348 ? 14.930 -1.507 0.756 1.00 90.75 348 ALA A CA 1
ATOM 2723 C C . ALA A 1 348 ? 15.282 -0.701 2.022 1.00 90.75 348 ALA A C 1
ATOM 2725 O O . ALA A 1 348 ? 15.979 0.301 1.917 1.00 90.75 348 ALA A O 1
ATOM 2726 N N . ARG A 1 349 ? 14.848 -1.151 3.212 1.00 95.44 349 ARG A N 1
ATOM 2727 C CA . ARG A 1 349 ? 15.104 -0.508 4.521 1.00 95.44 349 ARG A CA 1
ATOM 2728 C C . ARG A 1 349 ? 14.641 0.952 4.639 1.00 95.44 349 ARG A C 1
ATOM 2730 O O . ARG A 1 349 ? 15.185 1.720 5.426 1.00 95.44 349 ARG A O 1
ATOM 2737 N N . GLU A 1 350 ? 13.602 1.314 3.905 1.00 96.56 350 GLU A N 1
ATOM 2738 C CA . GLU A 1 350 ? 12.963 2.633 3.896 1.00 96.56 350 GLU A CA 1
ATOM 2739 C C . GLU A 1 350 ? 11.454 2.451 3.695 1.00 96.56 350 GLU A C 1
ATOM 2741 O O . GLU A 1 350 ? 11.022 1.380 3.280 1.00 96.56 350 GLU A O 1
ATOM 2746 N N . THR A 1 351 ? 10.628 3.450 4.001 1.00 98.38 351 THR A N 1
ATOM 2747 C CA . THR A 1 351 ? 9.192 3.383 3.681 1.00 98.38 351 THR A CA 1
ATOM 2748 C C . THR A 1 351 ? 8.967 3.353 2.169 1.00 98.38 351 THR A C 1
ATOM 2750 O O . THR A 1 351 ? 9.792 3.853 1.402 1.00 98.38 351 THR A O 1
ATOM 2753 N N . TYR A 1 352 ? 7.819 2.825 1.746 1.00 98.44 352 TYR A N 1
ATOM 2754 C CA . TYR A 1 352 ? 7.343 2.953 0.371 1.00 98.44 352 TYR A CA 1
ATOM 2755 C C . TYR A 1 352 ? 6.271 4.051 0.284 1.00 98.44 352 TYR A C 1
ATOM 2757 O O . TYR A 1 352 ? 5.186 3.861 0.838 1.00 98.44 352 TYR A O 1
ATOM 2765 N N . PRO A 1 353 ? 6.528 5.191 -0.381 1.00 97.94 353 PRO A N 1
ATOM 2766 C CA . PRO A 1 353 ? 7.834 5.681 -0.818 1.00 97.94 353 PRO A CA 1
ATOM 2767 C C . PRO A 1 353 ? 8.581 6.403 0.322 1.00 97.94 353 PRO A C 1
ATOM 2769 O O . PRO A 1 353 ? 8.115 6.465 1.464 1.00 97.94 353 PRO A O 1
ATOM 2772 N N . THR A 1 354 ? 9.752 6.971 0.025 1.00 96.25 354 THR A N 1
ATOM 2773 C CA . THR A 1 354 ? 10.562 7.719 1.005 1.00 96.25 354 THR A CA 1
ATOM 2774 C C . THR A 1 354 ? 9.951 9.076 1.359 1.00 96.25 354 THR A C 1
ATOM 2776 O O . THR A 1 354 ? 9.170 9.644 0.594 1.00 96.25 354 THR A O 1
ATOM 2779 N N . THR A 1 355 ? 10.382 9.673 2.476 1.00 95.94 355 THR A N 1
ATOM 2780 C CA . THR A 1 355 ? 9.965 11.028 2.885 1.00 95.94 355 THR A CA 1
ATOM 2781 C C . THR A 1 355 ? 10.162 12.084 1.804 1.00 95.94 355 THR A C 1
ATOM 2783 O O . THR A 1 355 ? 9.300 12.944 1.648 1.00 95.94 355 THR A O 1
ATOM 2786 N N . ALA A 1 356 ? 11.243 12.008 1.024 1.00 97.00 356 ALA A N 1
ATOM 2787 C CA . ALA A 1 356 ? 11.497 12.950 -0.066 1.00 97.00 356 ALA A CA 1
ATOM 2788 C C . ALA A 1 356 ? 10.422 12.867 -1.163 1.00 97.00 356 ALA A C 1
ATOM 2790 O O . ALA A 1 356 ? 9.957 13.892 -1.652 1.00 97.00 356 ALA A O 1
ATOM 2791 N N . ILE A 1 357 ? 9.968 11.659 -1.506 1.00 98.44 357 ILE A N 1
ATOM 2792 C CA . ILE A 1 357 ? 8.910 11.458 -2.505 1.00 98.44 357 ILE A CA 1
ATOM 2793 C C . ILE A 1 357 ? 7.542 11.882 -1.957 1.00 98.44 357 ILE A C 1
ATOM 2795 O O . ILE A 1 357 ? 6.752 12.492 -2.678 1.00 98.44 357 ILE A O 1
ATOM 2799 N N . VAL A 1 358 ? 7.262 11.633 -0.673 1.00 98.69 358 VAL A N 1
ATOM 2800 C CA . VAL A 1 358 ? 6.029 12.120 -0.027 1.00 98.69 358 VAL A CA 1
ATOM 2801 C C . VAL A 1 358 ? 6.018 13.656 0.053 1.00 98.69 358 VAL A C 1
ATOM 2803 O O . VAL A 1 358 ? 4.973 14.276 -0.158 1.00 98.69 358 VAL A O 1
ATOM 2806 N N . ALA A 1 359 ? 7.170 14.288 0.301 1.00 98.31 359 ALA A N 1
ATOM 2807 C CA . ALA A 1 359 ? 7.324 15.743 0.260 1.00 98.31 359 ALA A CA 1
ATOM 2808 C C . ALA A 1 359 ? 7.125 16.292 -1.161 1.00 98.31 359 ALA A C 1
ATOM 2810 O O . ALA A 1 359 ? 6.341 17.220 -1.342 1.00 98.31 359 ALA A O 1
ATOM 2811 N N . LEU A 1 360 ? 7.713 15.656 -2.180 1.00 98.56 360 LEU A N 1
ATOM 2812 C CA . LEU A 1 360 ? 7.488 16.017 -3.581 1.00 98.56 360 LEU A CA 1
ATOM 2813 C C . LEU A 1 360 ? 6.003 15.918 -3.962 1.00 98.56 360 LEU A C 1
ATOM 2815 O O . LEU A 1 360 ? 5.462 16.813 -4.609 1.00 98.56 360 LEU A O 1
ATOM 2819 N N . PHE A 1 361 ? 5.298 14.874 -3.514 1.00 98.75 361 PHE A N 1
ATOM 2820 C CA . PHE A 1 361 ? 3.850 14.766 -3.719 1.00 98.75 361 PHE A CA 1
ATOM 2821 C C . PHE A 1 361 ? 3.109 15.968 -3.129 1.00 98.75 361 PHE A C 1
ATOM 282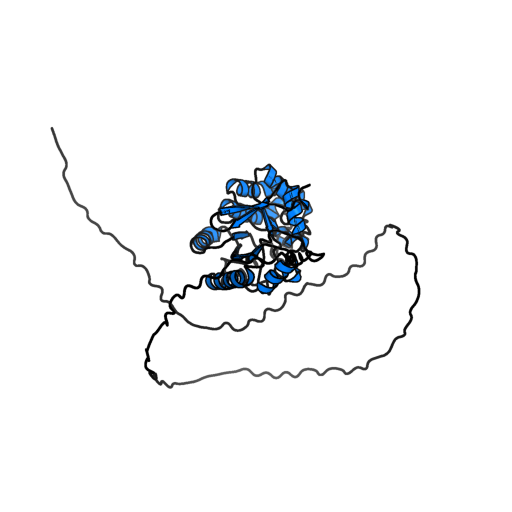3 O O . PHE A 1 361 ? 2.211 16.519 -3.769 1.00 98.75 361 PHE A O 1
ATOM 2830 N N . ARG A 1 362 ? 3.499 16.407 -1.927 1.00 98.44 362 ARG A N 1
ATOM 2831 C CA . ARG A 1 362 ? 2.924 17.593 -1.294 1.00 98.44 362 ARG A CA 1
ATOM 2832 C C . ARG A 1 362 ? 3.219 18.870 -2.082 1.00 98.44 362 ARG A C 1
ATOM 2834 O O . ARG A 1 362 ? 2.301 19.664 -2.283 1.00 98.44 362 ARG A O 1
ATOM 2841 N N . GLU A 1 363 ? 4.457 19.060 -2.529 1.00 98.38 363 GLU A N 1
ATOM 2842 C CA . GLU A 1 363 ? 4.891 20.211 -3.336 1.00 98.38 363 GLU A CA 1
ATOM 2843 C C . GLU A 1 363 ? 4.127 20.309 -4.661 1.00 98.38 363 GLU A C 1
ATOM 2845 O O . GLU A 1 363 ? 3.724 21.396 -5.071 1.00 98.38 363 GLU A O 1
ATOM 2850 N N . LEU A 1 364 ? 3.839 19.166 -5.286 1.00 98.56 364 LEU A N 1
ATOM 2851 C CA . LEU A 1 364 ? 3.044 19.070 -6.513 1.00 98.56 364 LEU A CA 1
ATOM 2852 C C . LEU A 1 364 ? 1.537 19.321 -6.302 1.00 98.56 364 LEU A C 1
ATOM 2854 O O . LEU A 1 364 ? 0.775 19.290 -7.269 1.00 98.56 364 LEU A O 1
ATOM 2858 N N . GLY A 1 365 ? 1.096 19.584 -5.067 1.00 98.50 365 GLY A N 1
ATOM 2859 C CA . GLY A 1 365 ? -0.298 19.881 -4.723 1.00 98.50 365 GLY A CA 1
ATOM 2860 C C . GLY A 1 365 ? -1.069 18.713 -4.104 1.00 98.50 365 GLY A C 1
ATOM 2861 O O . GLY A 1 365 ? -2.286 18.799 -3.947 1.00 98.50 365 GLY A O 1
ATOM 2862 N N . GLY A 1 366 ? -0.394 17.625 -3.731 1.00 98.38 366 GLY A N 1
ATOM 2863 C CA . GLY A 1 366 ? -0.998 16.458 -3.094 1.00 98.38 366 GLY A CA 1
ATOM 2864 C C . GLY A 1 366 ? -1.624 16.771 -1.734 1.00 98.38 366 GLY A C 1
ATOM 2865 O O . GLY A 1 366 ? -0.992 17.337 -0.840 1.00 98.38 366 GLY A O 1
ATOM 2866 N N . THR A 1 367 ? -2.885 16.373 -1.538 1.00 97.06 367 THR A N 1
ATOM 2867 C CA . THR A 1 367 ? -3.663 16.744 -0.338 1.00 97.06 367 THR A CA 1
ATOM 2868 C C . THR A 1 367 ? -3.994 15.593 0.607 1.00 97.06 367 THR A C 1
ATOM 2870 O O . THR A 1 367 ? -4.580 15.827 1.673 1.00 97.06 367 THR A O 1
ATOM 2873 N N . SER A 1 368 ? -3.707 14.348 0.226 1.00 97.81 368 SER A N 1
ATOM 2874 C CA . SER A 1 368 ? -4.177 13.154 0.937 1.00 97.81 368 SER A CA 1
ATOM 2875 C C . SER A 1 368 ? -3.130 12.050 0.949 1.00 97.81 368 SER A C 1
ATOM 2877 O O . SER A 1 368 ? -2.698 11.602 -0.104 1.00 97.81 368 SER A O 1
ATOM 2879 N N . VAL A 1 369 ? -2.768 11.606 2.152 1.00 98.56 369 VAL A N 1
ATOM 2880 C CA . VAL A 1 369 ? -1.865 10.474 2.391 1.00 98.56 369 VAL A CA 1
ATOM 2881 C C . VAL A 1 369 ? -2.514 9.478 3.342 1.00 98.56 369 VAL A C 1
ATOM 2883 O O . VAL A 1 369 ? -3.256 9.895 4.233 1.00 98.56 369 VAL A O 1
ATOM 2886 N N . THR A 1 370 ? -2.249 8.189 3.168 1.00 98.62 370 THR A N 1
ATOM 2887 C CA . THR A 1 370 ? -2.628 7.124 4.117 1.00 98.62 370 THR A CA 1
ATOM 2888 C C . THR A 1 370 ? -1.374 6.531 4.753 1.00 98.62 370 THR A C 1
ATOM 2890 O O . THR A 1 370 ? -0.267 6.838 4.319 1.00 98.62 370 THR A O 1
ATOM 2893 N N . ALA A 1 371 ? -1.521 5.724 5.803 1.00 98.31 371 ALA A N 1
ATOM 2894 C CA . ALA A 1 371 ? -0.391 5.027 6.413 1.00 98.31 371 ALA A CA 1
ATOM 2895 C C . ALA A 1 371 ? -0.803 3.618 6.837 1.00 98.31 371 ALA A C 1
ATOM 2897 O O . ALA A 1 371 ? -1.876 3.433 7.424 1.00 98.31 371 ALA A O 1
ATOM 2898 N N . GLY A 1 372 ? 0.039 2.637 6.542 1.00 98.56 372 GLY A N 1
ATOM 2899 C CA . GLY A 1 372 ? -0.269 1.234 6.780 1.00 98.56 372 GLY A CA 1
ATOM 2900 C C . GLY A 1 372 ? 0.983 0.417 7.050 1.00 98.56 372 GLY A C 1
ATOM 2901 O O . GLY A 1 372 ? 2.046 0.708 6.494 1.00 98.56 372 GLY A O 1
ATOM 2902 N N . SER A 1 373 ? 0.862 -0.577 7.933 1.00 98.56 373 SER A N 1
ATOM 2903 C CA . SER A 1 373 ? 1.982 -1.461 8.259 1.00 98.56 373 SER A CA 1
ATOM 2904 C C . SER A 1 373 ? 2.160 -2.605 7.279 1.00 98.56 373 SER A C 1
ATOM 2906 O O . SER A 1 373 ? 3.272 -3.136 7.197 1.00 98.56 373 SER A O 1
ATOM 2908 N N . ASP A 1 374 ? 1.102 -2.966 6.545 1.00 98.69 374 ASP A N 1
ATOM 2909 C CA . ASP A 1 374 ? 1.085 -4.045 5.554 1.00 98.69 374 ASP A CA 1
ATOM 2910 C C . ASP A 1 374 ? 1.506 -5.386 6.200 1.00 98.69 374 ASP A C 1
ATOM 2912 O O . ASP A 1 374 ? 2.315 -6.192 5.723 1.00 98.69 374 ASP A O 1
ATOM 2916 N N . ALA A 1 375 ? 1.026 -5.568 7.432 1.00 98.62 375 ALA A N 1
ATOM 2917 C CA . ALA A 1 375 ? 1.348 -6.722 8.246 1.00 98.62 375 ALA A CA 1
ATOM 2918 C C . ALA A 1 375 ? 0.666 -7.968 7.680 1.00 98.62 375 ALA A C 1
ATOM 2920 O O . ALA A 1 375 ? -0.547 -7.995 7.525 1.00 98.62 375 ALA A O 1
ATOM 2921 N N . HIS A 1 376 ? 1.468 -9.005 7.456 1.00 98.62 376 HIS A N 1
ATOM 2922 C CA . HIS A 1 376 ? 1.027 -10.355 7.081 1.00 98.62 376 HIS A CA 1
ATOM 2923 C C . HIS A 1 376 ? 1.274 -11.370 8.208 1.00 98.62 376 HIS A C 1
ATOM 2925 O O . HIS A 1 376 ? 1.046 -12.568 8.081 1.00 98.62 376 HIS A O 1
ATOM 2931 N N . ARG A 1 377 ? 1.848 -10.896 9.317 1.00 98.38 377 ARG A N 1
ATOM 2932 C CA . ARG A 1 377 ? 2.207 -11.691 10.489 1.00 98.38 377 ARG A CA 1
ATOM 2933 C C . ARG A 1 377 ? 1.857 -10.927 11.752 1.00 98.38 377 ARG A C 1
ATOM 2935 O O . ARG A 1 377 ? 1.951 -9.696 11.778 1.00 98.38 377 ARG A O 1
ATOM 2942 N N . ALA A 1 378 ? 1.529 -11.656 12.814 1.00 97.69 378 ALA A N 1
ATOM 2943 C CA . ALA A 1 378 ? 1.182 -11.066 14.104 1.00 97.69 378 ALA A CA 1
ATOM 2944 C C . ALA A 1 378 ? 2.322 -10.200 14.678 1.00 97.69 378 ALA A C 1
ATOM 2946 O O . ALA A 1 378 ? 2.072 -9.121 15.207 1.00 97.69 378 ALA A O 1
ATOM 2947 N N . ASP A 1 379 ? 3.577 -10.630 14.516 1.00 96.69 379 ASP A N 1
ATOM 2948 C CA . ASP A 1 379 ? 4.767 -9.903 14.988 1.00 96.69 379 ASP A CA 1
ATOM 2949 C C . ASP A 1 379 ? 5.068 -8.623 14.188 1.00 96.69 379 ASP A C 1
ATOM 2951 O O . ASP A 1 379 ? 5.719 -7.715 14.700 1.00 96.69 379 ASP A O 1
ATOM 2955 N N . THR A 1 380 ? 4.549 -8.516 12.963 1.00 97.75 380 THR A N 1
ATOM 2956 C CA . THR A 1 380 ? 4.681 -7.323 12.110 1.00 97.75 380 THR A CA 1
ATOM 2957 C C . THR A 1 380 ? 3.524 -6.332 12.225 1.00 97.75 380 THR A C 1
ATOM 2959 O O . THR A 1 380 ? 3.572 -5.289 11.576 1.00 97.75 380 THR A O 1
ATOM 2962 N N . PHE A 1 381 ? 2.504 -6.615 13.045 1.00 98.38 381 PHE A N 1
ATOM 2963 C CA . PHE A 1 381 ? 1.404 -5.677 13.285 1.00 98.38 381 PHE A CA 1
ATOM 2964 C C . PHE A 1 381 ? 1.940 -4.301 13.701 1.00 98.38 381 PHE A C 1
ATOM 2966 O O . PHE A 1 381 ? 2.791 -4.225 14.592 1.00 98.38 381 PHE A O 1
ATOM 2973 N N . ALA A 1 382 ? 1.458 -3.228 13.066 1.00 97.56 382 ALA A N 1
ATOM 2974 C CA . ALA A 1 382 ? 1.874 -1.843 13.303 1.00 97.56 382 ALA A CA 1
ATOM 2975 C C . ALA A 1 382 ? 3.401 -1.595 13.220 1.00 97.56 382 ALA A C 1
ATOM 2977 O O . ALA A 1 382 ? 3.905 -0.594 13.738 1.00 97.56 382 ALA A O 1
ATOM 2978 N N . PHE A 1 383 ? 4.166 -2.493 12.584 1.00 97.88 383 PHE A N 1
ATOM 2979 C CA . PHE A 1 383 ? 5.619 -2.369 12.489 1.00 97.88 383 PHE A CA 1
ATOM 2980 C C . PHE A 1 383 ? 6.007 -1.098 11.732 1.00 97.88 383 PHE A C 1
ATOM 2982 O O . PHE A 1 383 ? 5.596 -0.890 10.591 1.00 97.88 383 PHE A O 1
ATOM 2989 N N . GLY A 1 384 ? 6.823 -0.250 12.362 1.00 97.12 384 GLY A N 1
ATOM 2990 C CA . GLY A 1 384 ? 7.290 1.000 11.765 1.00 97.12 384 GLY A CA 1
ATOM 2991 C C . GLY A 1 384 ? 6.195 2.049 11.554 1.00 97.12 384 GLY A C 1
ATOM 2992 O O . GLY A 1 384 ? 6.482 3.086 10.971 1.00 97.12 384 GLY A O 1
ATOM 2993 N N . LEU A 1 385 ? 4.965 1.827 12.033 1.00 97.12 385 LEU A N 1
ATOM 2994 C CA . LEU A 1 385 ? 3.828 2.704 11.746 1.00 97.12 385 LEU A CA 1
ATOM 2995 C C . LEU A 1 385 ? 4.054 4.138 12.252 1.00 97.12 385 LEU A C 1
ATOM 2997 O O . LEU A 1 385 ? 3.737 5.092 11.549 1.00 97.12 385 LEU A O 1
ATOM 3001 N N . GLU A 1 386 ? 4.696 4.309 13.414 1.00 96.62 386 GLU A N 1
ATOM 3002 C CA . GLU A 1 386 ? 5.116 5.637 13.882 1.00 96.62 386 GLU A CA 1
ATOM 3003 C C . GLU A 1 386 ? 6.056 6.348 12.901 1.00 96.62 386 GLU A C 1
ATOM 3005 O O . GLU A 1 386 ? 5.972 7.564 12.747 1.00 96.62 386 GLU A O 1
ATOM 3010 N N . GLU A 1 387 ? 6.939 5.606 12.231 1.00 97.31 387 GLU A N 1
ATOM 3011 C CA . GLU A 1 387 ? 7.827 6.174 11.222 1.00 97.31 387 GLU A CA 1
ATOM 3012 C C . GLU A 1 387 ? 7.037 6.639 10.004 1.00 97.31 387 GLU A C 1
ATOM 3014 O O . GLU A 1 387 ? 7.231 7.762 9.556 1.00 97.31 387 GLU A O 1
ATOM 3019 N N . GLY A 1 388 ? 6.052 5.863 9.543 1.00 97.69 388 GLY A N 1
ATOM 3020 C CA . GLY A 1 388 ? 5.135 6.311 8.489 1.00 97.69 388 GLY A CA 1
ATOM 3021 C C . GLY A 1 388 ? 4.405 7.615 8.847 1.00 97.69 388 GLY A C 1
ATOM 3022 O O . GLY A 1 388 ? 4.230 8.501 8.008 1.00 97.69 388 GLY A O 1
ATOM 3023 N N . TYR A 1 389 ? 4.045 7.793 10.120 1.00 97.19 389 TYR A N 1
ATOM 3024 C CA . TYR A 1 389 ? 3.438 9.030 10.614 1.00 97.19 389 TYR A CA 1
ATOM 3025 C C . TYR A 1 389 ? 4.435 10.196 10.643 1.00 97.19 389 TYR A C 1
ATOM 3027 O O . TYR A 1 389 ? 4.057 11.319 10.295 1.00 97.19 389 TYR A O 1
ATOM 3035 N N . ARG A 1 390 ? 5.701 9.949 11.014 1.00 97.12 390 ARG A N 1
ATOM 3036 C CA . ARG A 1 390 ? 6.785 10.943 10.924 1.00 97.12 390 ARG A CA 1
ATOM 3037 C C . ARG A 1 390 ? 7.067 11.334 9.480 1.00 97.12 390 ARG A C 1
ATOM 3039 O O . ARG A 1 390 ? 7.205 12.520 9.211 1.00 97.12 390 ARG A O 1
ATOM 3046 N N . VAL A 1 391 ? 7.075 10.378 8.554 1.00 97.81 391 VAL A N 1
ATOM 3047 C CA . VAL A 1 391 ? 7.212 10.622 7.113 1.00 97.81 391 VAL A CA 1
ATOM 3048 C C . VAL A 1 391 ? 6.097 11.544 6.612 1.00 97.81 391 VAL A C 1
ATOM 3050 O O . VAL A 1 391 ? 6.378 12.582 6.012 1.00 97.81 391 VAL A O 1
ATOM 3053 N N . ALA A 1 392 ? 4.834 11.235 6.924 1.00 97.88 392 ALA A N 1
ATOM 3054 C CA . ALA A 1 392 ? 3.705 12.087 6.555 1.00 97.88 392 ALA A CA 1
ATOM 3055 C C . ALA A 1 392 ? 3.813 13.497 7.171 1.00 97.88 392 ALA A C 1
ATOM 3057 O O . ALA A 1 392 ? 3.596 14.498 6.484 1.00 97.88 392 ALA A O 1
ATOM 3058 N N . ALA A 1 393 ? 4.164 13.593 8.457 1.00 96.56 393 ALA A N 1
ATOM 3059 C CA . ALA A 1 393 ? 4.304 14.873 9.144 1.00 96.56 393 ALA A CA 1
ATOM 3060 C C . ALA A 1 393 ? 5.469 15.717 8.603 1.00 96.56 393 ALA A C 1
ATOM 3062 O O . ALA A 1 393 ? 5.291 16.910 8.355 1.00 96.56 393 ALA A O 1
ATOM 3063 N N . GLY A 1 394 ? 6.629 15.095 8.378 1.00 95.69 394 GLY A N 1
ATOM 3064 C CA . GLY A 1 394 ? 7.834 15.723 7.836 1.00 95.69 394 GLY A CA 1
ATOM 3065 C C . GLY A 1 394 ? 7.648 16.222 6.404 1.00 95.69 394 GLY A C 1
ATOM 3066 O O . GLY A 1 394 ? 8.190 17.260 6.044 1.00 95.69 394 GLY A O 1
ATOM 3067 N N . ALA A 1 395 ? 6.793 15.559 5.622 1.00 96.56 395 ALA A N 1
ATOM 3068 C CA . ALA A 1 395 ? 6.346 16.028 4.311 1.00 96.56 395 ALA A CA 1
ATOM 3069 C C . ALA A 1 395 ? 5.289 17.157 4.373 1.00 96.56 395 ALA A C 1
ATOM 3071 O O . ALA A 1 395 ? 4.775 17.587 3.343 1.00 96.56 395 ALA A O 1
ATOM 3072 N N . GLY A 1 396 ? 4.922 17.641 5.565 1.00 95.44 396 GLY A N 1
ATOM 3073 C CA . GLY A 1 396 ? 4.006 18.771 5.752 1.00 95.44 396 GLY A CA 1
ATOM 3074 C C . GLY A 1 396 ? 2.522 18.402 5.862 1.00 95.44 396 GLY A C 1
ATOM 3075 O O . GLY A 1 396 ? 1.662 19.294 5.882 1.00 95.44 396 GLY A O 1
ATOM 3076 N N . PHE A 1 397 ? 2.169 17.116 5.964 1.00 97.12 397 PHE A N 1
ATOM 3077 C CA . PHE A 1 397 ? 0.792 16.714 6.253 1.00 97.12 397 PHE A CA 1
ATOM 3078 C C . PHE A 1 397 ? 0.478 16.870 7.746 1.00 97.12 397 PHE A C 1
ATOM 3080 O O . PHE A 1 397 ? 1.303 16.633 8.621 1.00 97.12 397 PHE A O 1
ATOM 3087 N N . ARG A 1 398 ? -0.754 17.284 8.065 1.00 95.94 398 ARG A N 1
ATOM 3088 C CA . ARG A 1 398 ? -1.245 17.404 9.456 1.00 95.94 398 ARG A CA 1
ATOM 3089 C C . ARG A 1 398 ? -2.275 16.331 9.820 1.00 95.94 398 ARG A C 1
ATOM 3091 O O . ARG A 1 398 ? -2.676 16.208 10.976 1.00 95.94 398 ARG A O 1
ATOM 3098 N N . SER A 1 399 ? -2.714 15.561 8.831 1.00 96.44 399 SER A N 1
ATOM 3099 C CA . SER A 1 399 ? -3.721 14.512 8.959 1.00 96.44 399 SER A CA 1
ATOM 3100 C C . SER A 1 399 ? -3.498 13.441 7.902 1.00 96.44 399 SER A C 1
ATOM 3102 O O . SER A 1 399 ? -3.189 13.795 6.762 1.00 96.44 399 SER A O 1
ATOM 3104 N N . LEU A 1 400 ? -3.783 12.189 8.242 1.00 96.94 400 LEU A N 1
ATOM 3105 C CA . LEU A 1 400 ? -4.010 11.132 7.263 1.00 96.94 400 LEU A CA 1
ATOM 3106 C C . LEU A 1 400 ? -5.406 11.282 6.644 1.00 96.94 400 LEU A C 1
ATOM 3108 O O . LEU A 1 400 ? -6.316 11.860 7.244 1.00 96.94 400 LEU A O 1
ATOM 3112 N N . ALA A 1 401 ? -5.573 10.772 5.435 1.00 95.75 401 ALA A N 1
ATOM 3113 C CA . ALA A 1 401 ? -6.850 10.610 4.770 1.00 95.75 401 ALA A CA 1
ATOM 3114 C C . ALA A 1 401 ? -7.330 9.171 4.955 1.00 95.75 401 ALA A C 1
ATOM 3116 O O . ALA A 1 401 ? -6.580 8.236 4.716 1.00 95.75 401 ALA A O 1
ATOM 3117 N N . PHE A 1 402 ? -8.586 8.978 5.332 1.00 94.94 402 PHE A N 1
ATOM 3118 C CA . PHE A 1 402 ? -9.158 7.638 5.421 1.00 94.94 402 PHE A CA 1
ATOM 3119 C C . PHE A 1 402 ? -10.660 7.691 5.164 1.00 94.94 402 PHE A C 1
ATOM 3121 O O . PHE A 1 402 ? -11.324 8.651 5.567 1.00 94.94 402 PHE A O 1
ATOM 3128 N N . ARG A 1 403 ? -11.211 6.705 4.456 1.00 85.81 403 ARG A N 1
ATOM 3129 C CA . ARG A 1 403 ? -12.646 6.679 4.157 1.00 85.81 403 ARG A CA 1
ATOM 3130 C C . ARG A 1 403 ? -13.410 6.092 5.345 1.00 85.81 403 ARG A C 1
ATOM 3132 O O . ARG A 1 403 ? -13.083 5.025 5.846 1.00 85.81 403 ARG A O 1
ATOM 3139 N N . ARG A 1 404 ? -14.450 6.801 5.794 1.00 81.19 404 ARG A N 1
ATOM 3140 C CA . ARG A 1 404 ? -15.447 6.271 6.736 1.00 81.19 404 ARG A CA 1
ATOM 3141 C C . ARG A 1 404 ? -16.832 6.516 6.145 1.00 81.19 404 ARG A C 1
ATOM 3143 O O . ARG A 1 404 ? -17.261 7.661 6.000 1.00 81.19 404 ARG A O 1
ATOM 3150 N N . GLY A 1 405 ? -17.531 5.444 5.780 1.00 73.56 405 GLY A N 1
ATOM 3151 C CA . GLY A 1 405 ? -18.815 5.550 5.086 1.00 73.56 405 GLY A CA 1
ATOM 3152 C C . GLY A 1 405 ? -18.682 6.239 3.721 1.00 73.56 405 GLY A C 1
ATOM 3153 O O . GLY A 1 405 ? -17.770 5.951 2.951 1.00 73.56 405 GLY A O 1
ATOM 3154 N N . ALA A 1 406 ? -19.597 7.158 3.401 1.00 68.06 406 ALA A N 1
ATOM 3155 C CA . ALA A 1 406 ? -19.675 7.768 2.069 1.00 68.06 406 ALA A CA 1
ATOM 3156 C C . ALA A 1 406 ? -18.573 8.807 1.760 1.00 68.06 406 ALA A C 1
ATOM 3158 O O . ALA A 1 406 ? -18.479 9.250 0.616 1.00 68.06 406 ALA A O 1
ATOM 3159 N N . GLY A 1 407 ? -17.752 9.206 2.739 1.00 77.94 407 GLY A N 1
ATOM 3160 C CA . GLY A 1 407 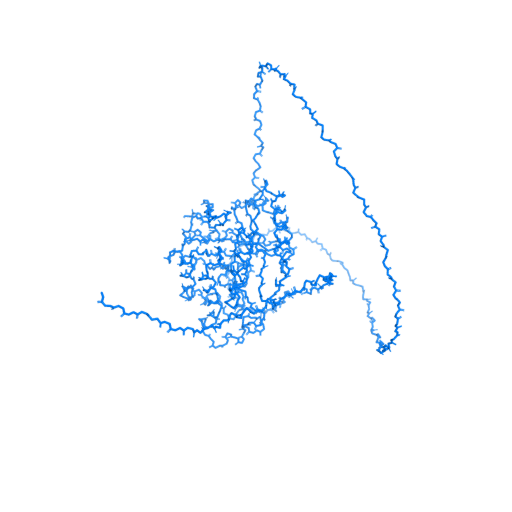? -16.796 10.308 2.594 1.00 77.94 407 GLY A CA 1
ATOM 3161 C C . GLY A 1 407 ? -15.377 9.990 3.066 1.00 77.94 407 GLY A C 1
ATOM 3162 O O . GLY A 1 407 ? -15.149 9.120 3.908 1.00 77.94 407 GLY A O 1
ATOM 3163 N N . ARG A 1 408 ? -14.413 10.750 2.533 1.00 84.00 408 ARG A N 1
ATOM 3164 C CA . ARG A 1 408 ? -13.021 10.776 3.000 1.00 84.00 408 ARG A CA 1
ATOM 3165 C C . ARG A 1 408 ? -12.920 11.709 4.207 1.00 84.00 408 ARG A C 1
ATOM 3167 O O . ARG A 1 408 ? -13.266 12.885 4.114 1.00 84.00 408 ARG A O 1
ATOM 3174 N N . LEU A 1 409 ? -12.442 11.191 5.330 1.00 88.44 409 LEU A N 1
ATOM 3175 C CA . LEU A 1 409 ? -12.210 11.946 6.554 1.00 88.44 409 LEU A CA 1
ATOM 3176 C C . LEU A 1 409 ? -10.725 12.238 6.746 1.00 88.44 409 LEU A C 1
ATOM 3178 O O . LEU A 1 409 ? -9.853 11.517 6.260 1.00 88.44 409 LEU A O 1
ATOM 3182 N N . ARG A 1 410 ? -10.454 13.309 7.493 1.00 92.81 410 ARG A N 1
ATOM 3183 C CA . ARG A 1 410 ? -9.117 13.639 7.979 1.00 92.81 410 ARG A CA 1
ATOM 3184 C C . ARG A 1 410 ? -8.936 13.036 9.362 1.00 92.81 410 ARG A C 1
ATOM 3186 O O . ARG A 1 410 ? -9.660 13.398 10.285 1.00 92.81 410 ARG A O 1
ATOM 3193 N N . VAL A 1 411 ? -7.961 12.151 9.496 1.00 93.62 411 VAL A N 1
ATOM 3194 C CA . VAL A 1 411 ? -7.514 11.584 10.768 1.00 93.62 411 VAL A CA 1
ATOM 3195 C C . VAL A 1 411 ? -6.327 12.426 11.242 1.00 93.62 411 VAL A C 1
ATOM 3197 O O . VAL A 1 411 ? -5.268 12.370 10.615 1.00 93.62 411 VAL A O 1
ATOM 3200 N N . PRO A 1 412 ? -6.477 13.280 12.270 1.00 94.19 412 PRO A N 1
ATOM 3201 C CA . PRO A 1 412 ? -5.398 14.162 12.705 1.00 94.19 412 PRO A CA 1
ATOM 3202 C C . PRO A 1 412 ? -4.165 13.355 13.130 1.00 94.19 412 PRO A C 1
ATOM 3204 O O . PRO A 1 412 ? -4.286 12.412 13.904 1.00 94.19 412 PRO A O 1
ATOM 3207 N N . LEU A 1 413 ? -2.972 13.751 12.675 1.00 93.81 413 LEU A N 1
ATOM 3208 C CA . LEU A 1 413 ? -1.730 13.147 13.174 1.00 93.81 413 LEU A CA 1
ATOM 3209 C C . LEU A 1 413 ? -1.538 13.531 14.650 1.00 93.81 413 LEU A C 1
ATOM 3211 O O . LEU A 1 413 ? -1.740 14.709 14.958 1.00 93.81 413 LEU A O 1
ATOM 3215 N N . PRO A 1 414 ? -1.139 12.628 15.559 1.00 92.25 414 PRO A N 1
ATOM 3216 C CA . PRO A 1 414 ? -0.837 12.997 16.942 1.00 92.25 414 PRO A CA 1
ATOM 3217 C C . PRO A 1 414 ? 0.171 14.152 17.037 1.00 92.25 414 PRO A C 1
ATOM 3219 O O . PRO A 1 414 ? 1.098 14.251 16.231 1.00 92.25 414 PRO A O 1
ATOM 3222 N N . ALA A 1 415 ? -0.008 15.039 18.023 1.00 87.94 415 ALA A N 1
ATOM 3223 C CA . ALA A 1 415 ? 0.787 16.266 18.154 1.00 87.94 415 ALA A CA 1
ATOM 3224 C C . ALA A 1 415 ? 2.298 15.994 18.243 1.00 87.94 415 ALA A C 1
ATOM 3226 O O . ALA A 1 415 ? 3.081 16.750 17.684 1.00 87.94 415 ALA A O 1
ATOM 3227 N N . ARG A 1 416 ? 2.697 14.870 18.850 1.00 91.31 416 ARG A N 1
ATOM 3228 C CA . ARG A 1 416 ? 4.103 14.459 18.990 1.00 91.31 416 ARG A CA 1
ATOM 3229 C C . ARG A 1 416 ? 4.837 14.189 17.670 1.00 91.31 416 ARG A C 1
ATOM 3231 O O . ARG A 1 416 ? 6.057 14.130 17.671 1.00 91.31 416 ARG A O 1
ATOM 3238 N N . PHE A 1 417 ? 4.116 14.019 16.560 1.00 89.38 417 PHE A N 1
ATOM 3239 C CA . PHE A 1 417 ? 4.716 13.892 15.226 1.00 89.38 417 PHE A CA 1
ATOM 3240 C C . PHE A 1 417 ? 4.787 15.226 14.482 1.00 89.38 417 PHE A C 1
ATOM 3242 O O . PHE A 1 417 ? 5.453 15.327 13.459 1.00 89.38 417 PHE A O 1
ATOM 3249 N N . ARG A 1 418 ? 4.084 16.254 14.966 1.00 76.44 418 ARG A N 1
ATOM 3250 C CA . ARG A 1 418 ? 4.042 17.578 14.352 1.00 76.44 418 ARG A CA 1
ATOM 3251 C C . ARG A 1 418 ? 5.151 18.420 14.976 1.00 76.44 418 ARG A C 1
ATOM 3253 O O . ARG A 1 418 ? 4.917 19.085 15.979 1.00 76.44 418 ARG A O 1
ATOM 3260 N N . THR A 1 419 ? 6.344 18.346 14.401 1.00 61.97 419 THR A N 1
ATOM 3261 C CA . THR A 1 419 ? 7.412 19.313 14.685 1.00 61.97 419 THR A CA 1
ATOM 3262 C C . THR A 1 419 ? 7.101 20.673 14.078 1.00 61.97 419 THR A C 1
ATOM 3264 O O . THR A 1 419 ? 6.450 20.711 12.997 1.00 61.97 419 THR A O 1
#

Radius of gyration: 31.7 Å; chains: 1; bounding box: 89×81×103 Å